Protein AF-0000000080383594 (afdb_homodimer)

Structure (mmCIF, N/CA/C/O backbone):
data_AF-0000000080383594-model_v1
#
loop_
_entity.id
_entity.type
_entity.pdbx_description
1 polymer Oxidoreductase
#
loop_
_atom_site.group_PDB
_atom_site.id
_atom_site.type_symbol
_atom_site.label_atom_id
_atom_site.label_alt_id
_atom_site.label_comp_id
_atom_site.label_asym_id
_atom_site.label_entity_id
_atom_site.label_seq_id
_atom_site.pdbx_PDB_ins_code
_atom_site.Cartn_x
_atom_site.Cartn_y
_atom_site.Cartn_z
_atom_site.occupancy
_atom_site.B_iso_or_equiv
_atom_site.auth_seq_id
_atom_site.auth_comp_id
_atom_site.auth_asym_id
_atom_site.auth_atom_id
_atom_site.pdbx_PDB_model_num
ATOM 1 N N . MET A 1 1 ? 5.414 -35.062 -28.25 1 97.31 1 MET A N 1
ATOM 2 C CA . MET A 1 1 ? 5.262 -35.188 -26.812 1 97.31 1 MET A CA 1
ATOM 3 C C . MET A 1 1 ? 3.801 -35.406 -26.422 1 97.31 1 MET A C 1
ATOM 5 O O . MET A 1 1 ? 2.932 -34.625 -26.828 1 97.31 1 MET A O 1
ATOM 9 N N . LYS A 1 2 ? 3.512 -36.469 -25.781 1 98.62 2 LYS A N 1
ATOM 10 C CA . LYS A 1 2 ? 2.16 -36.781 -25.328 1 98.62 2 LYS A CA 1
ATOM 11 C C . LYS A 1 2 ? 1.854 -36.094 -24 1 98.62 2 LYS A C 1
ATOM 13 O O . LYS A 1 2 ? 2.48 -36.375 -22.984 1 98.62 2 LYS A O 1
ATOM 18 N N . VAL A 1 3 ? 0.851 -35.219 -24.062 1 98.81 3 VAL A N 1
ATOM 19 C CA . VAL A 1 3 ? 0.547 -34.375 -22.906 1 98.81 3 VAL A CA 1
ATOM 20 C C . VAL A 1 3 ? -0.835 -34.719 -22.359 1 98.81 3 VAL A C 1
ATOM 22 O O . VAL A 1 3 ? -1.778 -34.938 -23.125 1 98.81 3 VAL A O 1
ATOM 25 N N . ALA A 1 4 ? -0.979 -34.812 -21.094 1 98.94 4 ALA A N 1
ATOM 26 C CA . ALA A 1 4 ? -2.273 -34.969 -20.438 1 98.94 4 ALA A CA 1
ATOM 27 C C . ALA A 1 4 ? -2.627 -33.719 -19.625 1 98.94 4 ALA A C 1
ATOM 29 O O . ALA A 1 4 ? -1.749 -33.094 -19.047 1 98.94 4 ALA A O 1
ATOM 30 N N . LEU A 1 5 ? -3.873 -33.344 -19.609 1 98.88 5 LEU A N 1
ATOM 31 C CA . LEU A 1 5 ? -4.402 -32.281 -18.766 1 98.88 5 LEU A CA 1
ATOM 32 C C . LEU A 1 5 ? -5.297 -32.844 -17.672 1 98.88 5 LEU A C 1
ATOM 34 O O . LEU A 1 5 ? -6.359 -33.406 -17.953 1 98.88 5 LEU A O 1
ATOM 38 N N . LEU A 1 6 ? -4.852 -32.688 -16.453 1 98.88 6 LEU A N 1
ATOM 39 C CA . LEU A 1 6 ? -5.609 -33.219 -15.344 1 98.88 6 LEU A CA 1
ATOM 40 C C . LEU A 1 6 ? -6.477 -32.156 -14.688 1 98.88 6 LEU A C 1
ATOM 42 O O . LEU A 1 6 ? -5.973 -31.109 -14.297 1 98.88 6 LEU A O 1
ATOM 46 N N . GLU A 1 7 ? -7.789 -32.469 -14.516 1 98.31 7 GLU A N 1
ATOM 47 C CA . GLU A 1 7 ? -8.773 -31.625 -13.836 1 98.31 7 GLU A CA 1
ATOM 48 C C . GLU A 1 7 ? -8.938 -30.281 -14.539 1 98.31 7 GLU A C 1
ATOM 50 O O . GLU A 1 7 ? -8.75 -29.219 -13.938 1 98.31 7 GLU A O 1
ATOM 55 N N . VAL A 1 8 ? -9.547 -30.312 -15.727 1 97.88 8 VAL A N 1
ATOM 56 C CA . VAL A 1 8 ? -9.492 -29.219 -16.688 1 97.88 8 VAL A CA 1
ATOM 57 C C . VAL A 1 8 ? -10.586 -28.203 -16.359 1 97.88 8 VAL A C 1
ATOM 59 O O . VAL A 1 8 ? -10.672 -27.141 -17 1 97.88 8 VAL A O 1
ATOM 62 N N . SER A 1 9 ? -11.383 -28.406 -15.328 1 96.19 9 SER A N 1
ATOM 63 C CA . SER A 1 9 ? -12.398 -27.438 -14.953 1 96.19 9 SER A CA 1
ATOM 64 C C . SER A 1 9 ? -11.789 -26.297 -14.141 1 96.19 9 SER A C 1
ATOM 66 O O . SER A 1 9 ? -12.461 -25.297 -13.867 1 96.19 9 SER A O 1
ATOM 68 N N . HIS A 1 10 ? -10.555 -26.453 -13.789 1 96.81 10 HIS A N 1
ATOM 69 C CA . HIS A 1 10 ? -9.852 -25.422 -13.039 1 96.81 10 HIS A CA 1
ATOM 70 C C . HIS A 1 10 ? -9.938 -24.062 -13.75 1 96.81 10 HIS A C 1
ATOM 72 O O . HIS A 1 10 ? -9.898 -24 -14.984 1 96.81 10 HIS A O 1
ATOM 78 N N . TRP A 1 11 ? -9.984 -23.031 -12.977 1 95 11 TRP A N 1
ATOM 79 C CA . TRP A 1 11 ? -10.195 -21.641 -13.391 1 95 11 TRP A CA 1
ATOM 80 C C . TRP A 1 11 ? -9.18 -21.234 -14.445 1 95 11 TRP A C 1
ATOM 82 O O . TRP A 1 11 ? -9.531 -20.578 -15.438 1 95 11 TRP A O 1
ATOM 92 N N . HIS A 1 12 ? -7.945 -21.609 -14.375 1 96.94 12 HIS A N 1
ATOM 93 C CA . HIS A 1 12 ? -6.859 -21.078 -15.188 1 96.94 12 HIS A CA 1
ATOM 94 C C . HIS A 1 12 ? -6.695 -21.875 -16.469 1 96.94 12 HIS A C 1
ATOM 96 O O . HIS A 1 12 ? -5.957 -21.453 -17.375 1 96.94 12 HIS A O 1
ATOM 102 N N . VAL A 1 13 ? -7.367 -22.953 -16.703 1 97.56 13 VAL A N 1
ATOM 103 C CA . VAL A 1 13 ? -7.121 -23.906 -17.781 1 97.56 13 VAL A CA 1
ATOM 104 C C . VAL A 1 13 ? -7.289 -23.203 -19.125 1 97.56 13 VAL A C 1
ATOM 106 O O . VAL A 1 13 ? -6.473 -23.375 -20.031 1 97.56 13 VAL A O 1
ATOM 109 N N . PRO A 1 14 ? -8.258 -22.328 -19.297 1 96.88 14 PRO A N 1
ATOM 110 C CA . PRO A 1 14 ? -8.422 -21.672 -20.594 1 96.88 14 PRO A CA 1
ATOM 111 C C . PRO A 1 14 ? -7.18 -20.906 -21.031 1 96.88 14 PRO A C 1
ATOM 113 O O . PRO A 1 14 ? -6.93 -20.766 -22.234 1 96.88 14 PRO A O 1
ATOM 116 N N . LEU A 1 15 ? -6.383 -20.469 -20.141 1 97.25 15 LEU A N 1
ATOM 117 C CA . LEU A 1 15 ? -5.211 -19.656 -20.453 1 97.25 15 LEU A CA 1
ATOM 118 C C . LEU A 1 15 ? -4.082 -20.516 -21 1 97.25 15 LEU A C 1
ATOM 120 O O . LEU A 1 15 ? -3.123 -20 -21.578 1 97.25 15 LEU A O 1
ATOM 124 N N . TYR A 1 16 ? -4.195 -21.828 -20.844 1 98.25 16 TYR A N 1
ATOM 125 C CA . TYR A 1 16 ? -3.137 -22.75 -21.234 1 98.25 16 TYR A CA 1
ATOM 126 C C . TYR A 1 16 ? -3.4 -23.344 -22.609 1 98.25 16 TYR A C 1
ATOM 128 O O . TYR A 1 16 ? -2.475 -23.797 -23.281 1 98.25 16 TYR A O 1
ATOM 136 N N . LEU A 1 17 ? -4.598 -23.391 -23.094 1 98.56 17 LEU A N 1
ATOM 137 C CA . LEU A 1 17 ? -5.066 -24.312 -24.125 1 98.56 17 LEU A CA 1
ATOM 138 C C . LEU A 1 17 ? -4.477 -23.953 -25.484 1 98.56 17 LEU A C 1
ATOM 140 O O . LEU A 1 17 ? -4.016 -24.828 -26.219 1 98.56 17 LEU A O 1
ATOM 144 N N . ASN A 1 18 ? -4.441 -22.672 -25.812 1 98.12 18 ASN A N 1
ATOM 145 C CA . ASN A 1 18 ? -3.959 -22.25 -27.125 1 98.12 18 ASN A CA 1
ATOM 146 C C . ASN A 1 18 ? -2.506 -22.672 -27.344 1 98.12 18 ASN A C 1
ATOM 148 O O . ASN A 1 18 ? -2.125 -23.062 -28.453 1 98.12 18 ASN A O 1
ATOM 152 N N . ALA A 1 19 ? -1.731 -22.609 -26.359 1 98.25 19 ALA A N 1
ATOM 153 C CA . ALA A 1 19 ? -0.303 -22.906 -26.469 1 98.25 19 ALA A CA 1
ATOM 154 C C . ALA A 1 19 ? -0.056 -24.391 -26.641 1 98.25 19 ALA A C 1
ATOM 156 O O . ALA A 1 19 ? 1.036 -24.812 -27.031 1 98.25 19 ALA A O 1
ATOM 157 N N . LEU A 1 20 ? -1.044 -25.219 -26.344 1 98.31 20 LEU A N 1
ATOM 158 C CA . LEU A 1 20 ? -0.91 -26.672 -26.453 1 98.31 20 LEU A CA 1
ATOM 159 C C . LEU A 1 20 ? -1.202 -27.141 -27.875 1 98.31 20 LEU A C 1
ATOM 161 O O . LEU A 1 20 ? -0.908 -28.281 -28.234 1 98.31 20 LEU A O 1
ATOM 165 N N . GLU A 1 21 ? -1.747 -26.188 -28.609 1 97.44 21 GLU A N 1
ATOM 166 C CA . GLU A 1 21 ? -1.946 -26.453 -30.031 1 97.44 21 GLU A CA 1
ATOM 167 C C . GLU A 1 21 ? -0.714 -26.062 -30.844 1 97.44 21 GLU A C 1
ATOM 169 O O . GLU A 1 21 ? -0.75 -25.094 -31.625 1 97.44 21 GLU A O 1
ATOM 174 N N . THR A 1 22 ? 0.285 -26.797 -30.734 1 95.25 22 THR A N 1
ATOM 175 C CA . THR A 1 22 ? 1.57 -26.547 -31.375 1 95.25 22 THR A CA 1
ATOM 176 C C . THR A 1 22 ? 2.164 -27.844 -31.922 1 95.25 22 THR A C 1
ATOM 178 O O . THR A 1 22 ? 1.926 -28.922 -31.375 1 95.25 22 THR A O 1
ATOM 181 N N . PRO A 1 23 ? 2.889 -27.766 -33.031 1 95 23 PRO A N 1
ATOM 182 C CA . PRO A 1 23 ? 3.512 -28.969 -33.594 1 95 23 PRO A CA 1
ATOM 183 C C . PRO A 1 23 ? 4.41 -29.672 -32.594 1 95 23 PRO A C 1
ATOM 185 O O . PRO A 1 23 ? 5.145 -29.031 -31.844 1 95 23 PRO A O 1
ATOM 188 N N . GLY A 1 24 ? 4.285 -30.922 -32.531 1 95.81 24 GLY A N 1
ATOM 189 C CA . GLY A 1 24 ? 5.133 -31.719 -31.656 1 95.81 24 GLY A CA 1
ATOM 190 C C . GLY A 1 24 ? 4.492 -32.031 -30.312 1 95.81 24 GLY A C 1
ATOM 191 O O . GLY A 1 24 ? 5.047 -32.781 -29.516 1 95.81 24 GLY A O 1
ATOM 192 N N . VAL A 1 25 ? 3.309 -31.453 -30.078 1 97.88 25 VAL A N 1
ATOM 193 C CA . VAL A 1 25 ? 2.578 -31.688 -28.844 1 97.88 25 VAL A CA 1
ATOM 194 C C . VAL A 1 25 ? 1.221 -32.312 -29.156 1 97.88 25 VAL A C 1
ATOM 196 O O . VAL A 1 25 ? 0.5 -31.844 -30.031 1 97.88 25 VAL A O 1
ATOM 199 N N . GLU A 1 26 ? 0.93 -33.344 -28.516 1 98.44 26 GLU A N 1
ATOM 200 C CA . GLU A 1 26 ? -0.364 -34 -28.641 1 98.44 26 GLU A CA 1
ATOM 201 C C . GLU A 1 26 ? -1.04 -34.188 -27.281 1 98.44 26 GLU A C 1
ATOM 203 O O . GLU A 1 26 ? -0.531 -34.875 -26.422 1 98.44 26 GLU A O 1
ATOM 208 N N . VAL A 1 27 ? -2.186 -33.5 -27.109 1 98.81 27 VAL A N 1
ATOM 209 C CA . VAL A 1 27 ? -2.982 -33.75 -25.906 1 98.81 27 VAL A CA 1
ATOM 210 C C . VAL A 1 27 ? -3.699 -35.094 -26.047 1 98.81 27 VAL A C 1
ATOM 212 O O . VAL A 1 27 ? -4.613 -35.219 -26.859 1 98.81 27 VAL A O 1
ATOM 215 N N . VAL A 1 28 ? -3.33 -36.031 -25.188 1 98.75 28 VAL A N 1
ATOM 216 C CA . VAL A 1 28 ? -3.758 -37.375 -25.438 1 98.75 28 VAL A CA 1
ATOM 217 C C . VAL A 1 28 ? -4.953 -37.719 -24.562 1 98.75 28 VAL A C 1
ATOM 219 O O . VAL A 1 28 ? -5.66 -38.719 -24.812 1 98.75 28 VAL A O 1
ATOM 222 N N . ALA A 1 29 ? -5.152 -36.906 -23.5 1 98.81 29 ALA A N 1
ATOM 223 C CA . ALA A 1 29 ? -6.273 -37.188 -22.594 1 98.81 29 ALA A CA 1
ATOM 224 C C . ALA A 1 29 ? -6.508 -35.969 -21.656 1 98.81 29 ALA A C 1
ATOM 226 O O . ALA A 1 29 ? -5.578 -35.219 -21.359 1 98.81 29 ALA A O 1
ATOM 227 N N . VAL A 1 30 ? -7.73 -35.844 -21.219 1 98.81 30 VAL A N 1
ATOM 228 C CA . VAL A 1 30 ? -8.102 -34.844 -20.219 1 98.81 30 VAL A CA 1
ATOM 229 C C . VAL A 1 30 ? -8.969 -35.5 -19.141 1 98.81 30 VAL A C 1
ATOM 231 O O . VAL A 1 30 ? -9.656 -36.469 -19.406 1 98.81 30 VAL A O 1
ATOM 234 N N . SER A 1 31 ? -8.852 -35.031 -17.953 1 98.75 31 SER A N 1
ATOM 235 C CA . SER A 1 31 ? -9.766 -35.438 -16.891 1 98.75 31 SER A CA 1
ATOM 236 C C . SER A 1 31 ? -10.539 -34.25 -16.328 1 98.75 31 SER A C 1
ATOM 238 O O . SER A 1 31 ? -10.039 -33.125 -16.344 1 98.75 31 SER A O 1
ATOM 240 N N . ASP A 1 32 ? -11.75 -34.5 -15.844 1 98.12 32 ASP A N 1
ATOM 241 C CA . ASP A 1 32 ? -12.625 -33.5 -15.242 1 98.12 32 ASP A CA 1
ATOM 242 C C . ASP A 1 32 ? -13.602 -34.125 -14.258 1 98.12 32 ASP A C 1
ATOM 244 O O . ASP A 1 32 ? -14.711 -34.5 -14.633 1 98.12 32 ASP A O 1
ATOM 248 N N . SER A 1 33 ? -13.18 -34.125 -13.031 1 96 33 SER A N 1
ATOM 249 C CA . SER A 1 33 ? -14.047 -34.719 -12.023 1 96 33 SER A CA 1
ATOM 250 C C . SER A 1 33 ? -15.242 -33.844 -11.711 1 96 33 SER A C 1
ATOM 252 O O . SER A 1 33 ? -16.25 -34.312 -11.164 1 96 33 SER A O 1
ATOM 254 N N . GLU A 1 34 ? -15.164 -32.562 -12.07 1 93.69 34 GLU A N 1
ATOM 255 C CA . GLU A 1 34 ? -16.234 -31.625 -11.797 1 93.69 34 GLU A CA 1
ATOM 256 C C . GLU A 1 34 ? -17.266 -31.609 -12.922 1 93.69 34 GLU A C 1
ATOM 258 O O . GLU A 1 34 ? -18.375 -31.109 -12.75 1 93.69 34 GLU A O 1
ATOM 263 N N . HIS A 1 35 ? -16.938 -32.125 -14.07 1 95 35 HIS A N 1
ATOM 264 C CA . HIS A 1 35 ? -17.828 -32.25 -15.227 1 95 35 HIS A CA 1
ATOM 265 C C . HIS A 1 35 ? -18.359 -30.906 -15.672 1 95 35 HIS A C 1
ATOM 267 O O . HIS A 1 35 ? -19.562 -30.734 -15.891 1 95 35 HIS A O 1
ATOM 273 N N . VAL A 1 36 ? -17.469 -29.953 -15.758 1 94.88 36 VAL A N 1
ATOM 274 C CA . VAL A 1 36 ? -17.891 -28.594 -16.125 1 94.88 36 VAL A CA 1
ATOM 275 C C . VAL A 1 36 ? -17.391 -28.266 -17.516 1 94.88 36 VAL A C 1
ATOM 277 O O . VAL A 1 36 ? -18.172 -27.953 -18.422 1 94.88 36 VAL A O 1
ATOM 280 N N . LYS A 1 37 ? -16.047 -28.406 -17.75 1 94.81 37 LYS A N 1
ATOM 281 C CA . LYS A 1 37 ? -15.438 -27.953 -19 1 94.81 37 LYS A CA 1
ATOM 282 C C . LYS A 1 37 ? -14.836 -29.125 -19.766 1 94.81 37 LYS A C 1
ATOM 284 O O . LYS A 1 37 ? -14.398 -28.969 -20.922 1 94.81 37 LYS A O 1
ATOM 289 N N . GLY A 1 38 ? -14.828 -30.25 -19.234 1 97.62 38 GLY A N 1
ATOM 290 C CA . GLY A 1 38 ? -14.07 -31.391 -19.734 1 97.62 38 GLY A CA 1
ATOM 291 C C . GLY A 1 38 ? -14.492 -31.828 -21.125 1 97.62 38 GLY A C 1
ATOM 292 O O . GLY A 1 38 ? -13.648 -32.094 -21.984 1 97.62 38 GLY A O 1
ATOM 293 N N . GLN A 1 39 ? -15.789 -31.859 -21.328 1 97.94 39 GLN A N 1
ATOM 294 C CA . GLN A 1 39 ? -16.297 -32.344 -22.609 1 97.94 39 GLN A CA 1
ATOM 295 C C . GLN A 1 39 ? -15.836 -31.438 -23.75 1 97.94 39 GLN A C 1
ATOM 297 O O . GLN A 1 39 ? -15.336 -31.906 -24.766 1 97.94 39 GLN A O 1
ATOM 302 N N . ALA A 1 40 ? -15.977 -30.156 -23.625 1 97.94 40 ALA A N 1
ATOM 303 C CA . ALA A 1 40 ? -15.594 -29.188 -24.656 1 97.94 40 ALA A CA 1
ATOM 304 C C . ALA A 1 40 ? -14.094 -29.25 -24.922 1 97.94 40 ALA A C 1
ATOM 306 O O . ALA A 1 40 ? -13.664 -29.156 -26.078 1 97.94 40 ALA A O 1
ATOM 307 N N . ILE A 1 41 ? -13.312 -29.422 -23.922 1 98.44 41 ILE A N 1
ATOM 308 C CA . ILE A 1 41 ? -11.859 -29.438 -24.062 1 98.44 41 ILE A CA 1
ATOM 309 C C . ILE A 1 41 ? -11.414 -30.75 -24.719 1 98.44 41 ILE A C 1
ATOM 311 O O . ILE A 1 41 ? -10.539 -30.75 -25.578 1 98.44 41 ILE A O 1
ATOM 315 N N . ALA A 1 42 ? -12.055 -31.812 -24.328 1 98.69 42 ALA A N 1
ATOM 316 C CA . ALA A 1 42 ? -11.766 -33.094 -24.953 1 98.69 42 ALA A CA 1
ATOM 317 C C . ALA A 1 42 ? -12.07 -33.062 -26.438 1 98.69 42 ALA A C 1
ATOM 319 O O . ALA A 1 42 ? -11.297 -33.594 -27.25 1 98.69 42 ALA A O 1
ATOM 320 N N . GLU A 1 43 ? -13.156 -32.438 -26.781 1 98.56 43 GLU A N 1
ATOM 321 C CA . GLU A 1 43 ? -13.531 -32.312 -28.188 1 98.56 43 GLU A CA 1
ATOM 322 C C . GLU A 1 43 ? -12.523 -31.438 -28.938 1 98.56 43 GLU A C 1
ATOM 324 O O . GLU A 1 43 ? -12.133 -31.75 -30.047 1 98.56 43 GLU A O 1
ATOM 329 N N . ARG A 1 44 ? -12.102 -30.375 -28.297 1 98.31 44 ARG A N 1
ATOM 330 C CA . ARG A 1 44 ? -11.133 -29.453 -28.875 1 98.31 44 ARG A CA 1
ATOM 331 C C . ARG A 1 44 ? -9.852 -30.172 -29.266 1 98.31 44 ARG A C 1
ATOM 333 O O . ARG A 1 44 ? -9.273 -29.906 -30.328 1 98.31 44 ARG A O 1
ATOM 340 N N . PHE A 1 45 ? -9.453 -31.125 -28.469 1 98.56 45 PHE A N 1
ATOM 341 C CA . PHE A 1 45 ? -8.172 -31.781 -28.688 1 98.56 45 PHE A CA 1
ATOM 342 C C . PHE A 1 45 ? -8.375 -33.188 -29.25 1 98.56 45 PHE A C 1
ATOM 344 O O . PHE A 1 45 ? -7.406 -33.906 -29.469 1 98.56 45 PHE A O 1
ATOM 351 N N . ASN A 1 46 ? -9.609 -33.531 -29.453 1 98.12 46 ASN A N 1
ATOM 352 C CA . ASN A 1 46 ? -9.953 -34.844 -29.969 1 98.12 46 ASN A CA 1
ATOM 353 C C . ASN A 1 46 ? -9.289 -35.969 -29.156 1 98.12 46 ASN A C 1
ATOM 355 O O . ASN A 1 46 ? -8.578 -36.812 -29.719 1 98.12 46 ASN A O 1
ATOM 359 N N . CYS A 1 47 ? -9.523 -35.969 -27.938 1 98.62 47 CYS A N 1
ATOM 360 C CA . CYS A 1 47 ? -8.922 -36.938 -27.031 1 98.62 47 CYS A CA 1
ATOM 361 C C . CYS A 1 47 ? -9.938 -37.469 -26.031 1 98.62 47 CYS A C 1
ATOM 363 O O . CYS A 1 47 ? -11.016 -36.875 -25.875 1 98.62 47 CYS A O 1
ATOM 365 N N . PRO A 1 48 ? -9.672 -38.562 -25.344 1 98.69 48 PRO A N 1
ATOM 366 C CA . PRO A 1 48 ? -10.609 -39.094 -24.359 1 98.69 48 PRO A CA 1
ATOM 367 C C . PRO A 1 48 ? -10.766 -38.188 -23.141 1 98.69 48 PRO A C 1
ATOM 369 O O . PRO A 1 48 ? -9.805 -37.531 -22.719 1 98.69 48 PRO A O 1
ATOM 372 N N . LEU A 1 49 ? -12 -38.219 -22.641 1 98.75 49 LEU A N 1
ATOM 373 C CA . LEU A 1 49 ? -12.344 -37.562 -21.375 1 98.75 49 LEU A CA 1
ATOM 374 C C . LEU A 1 49 ? -12.523 -38.594 -20.266 1 98.75 49 LEU A C 1
ATOM 376 O O . LEU A 1 49 ? -13.258 -39.562 -20.422 1 98.75 49 LEU A O 1
ATOM 380 N N . TYR A 1 50 ? -11.797 -38.375 -19.203 1 98.75 50 TYR A N 1
ATOM 381 C CA . TYR A 1 50 ? -11.93 -39.219 -18.031 1 98.75 50 TYR A CA 1
ATOM 382 C C . TYR A 1 50 ? -12.602 -38.5 -16.891 1 98.75 50 TYR A C 1
ATOM 384 O O . TYR A 1 50 ? -12.336 -37.312 -16.656 1 98.75 50 TYR A O 1
ATOM 392 N N . SER A 1 51 ? -13.422 -39.125 -16.125 1 98 51 SER A N 1
ATOM 393 C CA . SER A 1 51 ? -14.008 -38.562 -14.922 1 98 51 SER A CA 1
ATOM 394 C C . SER A 1 51 ? -13.031 -38.594 -13.758 1 98 51 SER A C 1
ATOM 396 O O . SER A 1 51 ? -13.195 -37.875 -12.766 1 98 51 SER A O 1
ATOM 398 N N . SER A 1 52 ? -12.039 -39.438 -13.938 1 98 52 SER A N 1
ATOM 399 C CA . SER A 1 52 ? -11.031 -39.594 -12.891 1 98 52 SER A CA 1
ATOM 400 C C . SER A 1 52 ? -9.625 -39.406 -13.445 1 98 52 SER A C 1
ATOM 402 O O . SER A 1 52 ? -9.219 -40.125 -14.375 1 98 52 SER A O 1
ATOM 404 N N . SER A 1 53 ? -8.875 -38.531 -12.812 1 98.56 53 SER A N 1
ATOM 405 C CA . SER A 1 53 ? -7.473 -38.344 -13.172 1 98.56 53 SER A CA 1
ATOM 406 C C . SER A 1 53 ? -6.664 -39.594 -12.93 1 98.56 53 SER A C 1
ATOM 408 O O . SER A 1 53 ? -5.734 -39.906 -13.68 1 98.56 53 SER A O 1
ATOM 410 N N . TYR A 1 54 ? -7.023 -40.344 -11.938 1 98.31 54 TYR A N 1
ATOM 411 C CA . TYR A 1 54 ? -6.301 -41.562 -11.594 1 98.31 54 TYR A CA 1
ATOM 412 C C . TYR A 1 54 ? -6.473 -42.625 -12.672 1 98.31 54 TYR A C 1
ATOM 414 O O . TYR A 1 54 ? -5.512 -43.312 -13.047 1 98.31 54 TYR A O 1
ATOM 422 N N . GLU A 1 55 ? -7.711 -42.719 -13.133 1 98.5 55 GLU A N 1
ATOM 423 C CA . GLU A 1 55 ? -7.961 -43.656 -14.234 1 98.5 55 GLU A CA 1
ATOM 424 C C . GLU A 1 55 ? -7.188 -43.219 -15.484 1 98.5 55 GLU A C 1
ATOM 426 O O . GLU A 1 55 ? -6.609 -44.062 -16.172 1 98.5 55 GLU A O 1
ATOM 431 N N . LEU A 1 56 ? -7.215 -41.938 -15.758 1 98.81 56 LEU A N 1
ATOM 432 C CA . LEU A 1 56 ? -6.461 -41.406 -16.875 1 98.81 56 LEU A CA 1
ATOM 433 C C . LEU A 1 56 ? -4.984 -41.781 -16.781 1 98.81 56 LEU A C 1
ATOM 435 O O . LEU A 1 56 ? -4.395 -42.281 -17.75 1 98.81 56 LEU A O 1
ATOM 439 N N . LEU A 1 57 ? -4.371 -41.656 -15.602 1 98.62 57 LEU A N 1
ATOM 440 C CA . LEU A 1 57 ? -2.955 -41.906 -15.375 1 98.62 57 LEU A CA 1
ATOM 441 C C . LEU A 1 57 ? -2.654 -43.406 -15.523 1 98.62 57 LEU A C 1
ATOM 443 O O . LEU A 1 57 ? -1.543 -43.781 -15.898 1 98.62 57 LEU A O 1
ATOM 447 N N . GLU A 1 58 ? -3.654 -44.219 -15.281 1 97.75 58 GLU A N 1
ATOM 448 C CA . GLU A 1 58 ? -3.492 -45.688 -15.398 1 97.75 58 GLU A CA 1
ATOM 449 C C . GLU A 1 58 ? -3.555 -46.125 -16.859 1 97.75 58 GLU A C 1
ATOM 451 O O . GLU A 1 58 ? -2.842 -47.062 -17.25 1 97.75 58 GLU A O 1
ATOM 456 N N . ARG A 1 59 ? -4.262 -45.469 -17.641 1 98.19 59 ARG A N 1
ATOM 457 C CA . ARG A 1 59 ? -4.629 -45.969 -18.938 1 98.19 59 ARG A CA 1
ATOM 458 C C . ARG A 1 59 ? -3.785 -45.344 -20.047 1 98.19 59 ARG A C 1
ATOM 460 O O . ARG A 1 59 ? -3.609 -45.938 -21.109 1 98.19 59 ARG A O 1
ATOM 467 N N . GLU A 1 60 ? -3.357 -44.219 -19.812 1 98.44 60 GLU A N 1
ATOM 468 C CA . GLU A 1 60 ? -2.742 -43.469 -20.891 1 98.44 60 GLU A CA 1
ATOM 469 C C . GLU A 1 60 ? -1.222 -43.438 -20.766 1 98.44 60 GLU A C 1
ATOM 471 O O . GLU A 1 60 ? -0.685 -43.5 -19.656 1 98.44 60 GLU A O 1
ATOM 476 N N . GLN A 1 61 ? -0.531 -43.469 -21.906 1 98.06 61 GLN A N 1
ATOM 477 C CA . GLN A 1 61 ? 0.897 -43.156 -21.953 1 98.06 61 GLN A CA 1
ATOM 478 C C . GLN A 1 61 ? 1.146 -41.656 -22.047 1 98.06 61 GLN A C 1
ATOM 480 O O . GLN A 1 61 ? 0.716 -41.031 -23.016 1 98.06 61 GLN A O 1
ATOM 485 N N . ILE A 1 62 ? 1.853 -41.125 -21.078 1 98.5 62 ILE A N 1
ATOM 486 C CA . ILE A 1 62 ? 1.976 -39.688 -20.938 1 98.5 62 ILE A CA 1
ATOM 487 C C . ILE A 1 62 ? 3.449 -39.281 -20.812 1 98.5 62 ILE A C 1
ATOM 489 O O . ILE A 1 62 ? 4.184 -39.875 -20.016 1 98.5 62 ILE A O 1
ATOM 493 N N . ASP A 1 63 ? 3.879 -38.312 -21.625 1 98.44 63 ASP A N 1
ATOM 494 C CA . ASP A 1 63 ? 5.238 -37.781 -21.531 1 98.44 63 ASP A CA 1
ATOM 495 C C . ASP A 1 63 ? 5.312 -36.625 -20.547 1 98.44 63 ASP A C 1
ATOM 497 O O . ASP A 1 63 ? 6.367 -36.375 -19.969 1 98.44 63 ASP A O 1
ATOM 501 N N . PHE A 1 64 ? 4.258 -35.875 -20.422 1 98.81 64 PHE A N 1
ATOM 502 C CA . PHE A 1 64 ? 4.188 -34.688 -19.594 1 98.81 64 PHE A CA 1
ATOM 503 C C . PHE A 1 64 ? 2.754 -34.406 -19.141 1 98.81 64 PHE A C 1
ATOM 505 O O . PHE A 1 64 ? 1.812 -34.594 -19.922 1 98.81 64 PHE A O 1
ATOM 512 N N . ALA A 1 65 ? 2.553 -33.969 -17.938 1 98.88 65 ALA A N 1
ATOM 513 C CA . ALA A 1 65 ? 1.212 -33.688 -17.438 1 98.88 65 ALA A CA 1
ATOM 514 C C . ALA A 1 65 ? 1.102 -32.219 -16.953 1 98.88 65 ALA A C 1
ATOM 516 O O . ALA A 1 65 ? 2.023 -31.703 -16.328 1 98.88 65 ALA A O 1
ATOM 517 N N . PHE A 1 66 ? 0.065 -31.531 -17.328 1 98.88 66 PHE A N 1
ATOM 518 C CA . PHE A 1 66 ? -0.378 -30.328 -16.625 1 98.88 66 PHE A CA 1
ATOM 519 C C . PHE A 1 66 ? -1.419 -30.672 -15.562 1 98.88 66 PHE A C 1
ATOM 521 O O . PHE A 1 66 ? -2.475 -31.234 -15.883 1 98.88 66 PHE A O 1
ATOM 528 N N . VAL A 1 67 ? -1.099 -30.375 -14.344 1 98.88 67 VAL A N 1
ATOM 529 C CA . VAL A 1 67 ? -1.938 -30.766 -13.219 1 98.88 67 VAL A CA 1
ATOM 530 C C . VAL A 1 67 ? -2.66 -29.547 -12.656 1 98.88 67 VAL A C 1
ATOM 532 O O . VAL A 1 67 ? -2.021 -28.609 -12.18 1 98.88 67 VAL A O 1
ATOM 535 N N . PHE A 1 68 ? -3.928 -29.641 -12.789 1 98.12 68 PHE A N 1
ATOM 536 C CA . PHE A 1 68 ? -4.82 -28.641 -12.227 1 98.12 68 PHE A CA 1
ATOM 537 C C . PHE A 1 68 ? -5.711 -29.25 -11.148 1 98.12 68 PHE A C 1
ATOM 539 O O . PHE A 1 68 ? -5.523 -30.406 -10.758 1 98.12 68 PHE A O 1
ATOM 546 N N . GLY A 1 69 ? -6.617 -28.578 -10.547 1 95.75 69 GLY A N 1
ATOM 547 C CA . GLY A 1 69 ? -7.566 -29.062 -9.555 1 95.75 69 GLY A CA 1
ATOM 548 C C . GLY A 1 69 ? -7.848 -28.062 -8.453 1 95.75 69 GLY A C 1
ATOM 549 O O . GLY A 1 69 ? -7.453 -26.891 -8.547 1 95.75 69 GLY A O 1
ATOM 550 N N . ARG A 1 70 ? -8.641 -28.594 -7.5 1 96.56 70 ARG A N 1
ATOM 551 C CA . ARG A 1 70 ? -8.867 -27.797 -6.305 1 96.56 70 ARG A CA 1
ATOM 552 C C . ARG A 1 70 ? -7.621 -27.766 -5.426 1 96.56 70 ARG A C 1
ATOM 554 O O . ARG A 1 70 ? -6.926 -28.766 -5.285 1 96.56 70 ARG A O 1
ATOM 56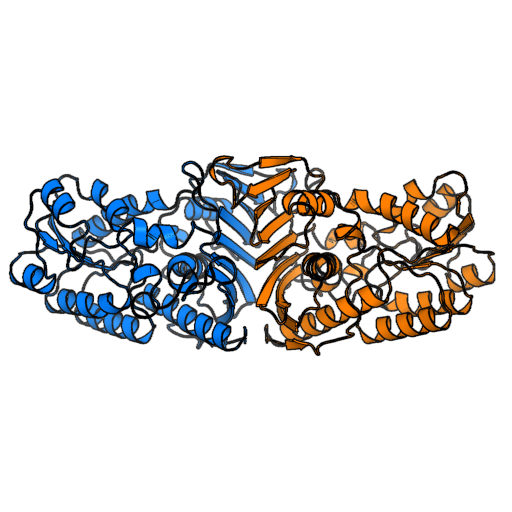1 N N . HIS A 1 71 ? -7.328 -26.625 -4.852 1 98.19 71 HIS A N 1
ATOM 562 C CA . HIS A 1 71 ? -6.066 -26.438 -4.137 1 98.19 71 HIS A CA 1
ATOM 563 C C . HIS A 1 71 ? -5.828 -27.562 -3.139 1 98.19 71 HIS A C 1
ATOM 565 O O . HIS A 1 71 ? -4.738 -28.141 -3.102 1 98.19 71 HIS A O 1
ATOM 571 N N . SER A 1 72 ? -6.809 -27.906 -2.391 1 97.75 72 SER A N 1
ATOM 572 C CA . SER A 1 72 ? -6.695 -28.891 -1.325 1 97.75 72 SER A CA 1
ATOM 573 C C . SER A 1 72 ? -6.48 -30.297 -1.89 1 97.75 72 SER A C 1
ATOM 575 O O . SER A 1 72 ? -6.023 -31.188 -1.179 1 97.75 72 SER A O 1
ATOM 577 N N . GLU A 1 73 ? -6.766 -30.5 -3.146 1 97.06 73 GLU A N 1
ATOM 578 C CA . GLU A 1 73 ? -6.719 -31.828 -3.75 1 97.06 73 GLU A CA 1
ATOM 579 C C . GLU A 1 73 ? -5.492 -31.984 -4.641 1 97.06 73 GLU A C 1
ATOM 581 O O . GLU A 1 73 ? -5.121 -33.094 -5.004 1 97.06 73 GLU A O 1
ATOM 586 N N . MET A 1 74 ? -4.883 -30.938 -4.918 1 97.19 74 MET A N 1
ATOM 587 C CA . MET A 1 74 ? -3.754 -30.938 -5.844 1 97.19 74 MET A CA 1
ATOM 588 C C . MET A 1 74 ? -2.607 -31.781 -5.309 1 97.19 74 MET A C 1
ATOM 590 O O . MET A 1 74 ? -1.957 -32.5 -6.066 1 97.19 74 MET A O 1
ATOM 594 N N . PRO A 1 75 ? -2.385 -31.75 -3.988 1 98.31 75 PRO A N 1
ATOM 595 C CA . PRO A 1 75 ? -1.269 -32.562 -3.49 1 98.31 75 PRO A CA 1
ATOM 596 C C . PRO A 1 75 ? -1.443 -34.062 -3.775 1 98.31 75 PRO A C 1
ATOM 598 O O . PRO A 1 75 ? -0.511 -34.719 -4.246 1 98.31 75 PRO A O 1
ATOM 601 N N . SER A 1 76 ? -2.615 -34.562 -3.557 1 98.25 76 SER A N 1
ATOM 602 C CA . SER A 1 76 ? -2.859 -35.969 -3.814 1 98.25 76 SER A CA 1
ATOM 603 C C . SER A 1 76 ? -2.707 -36.312 -5.297 1 98.25 76 SER A C 1
ATOM 605 O O . SER A 1 76 ? -2.158 -37.344 -5.652 1 98.25 76 SER A O 1
ATOM 607 N N . LEU A 1 77 ? -3.166 -35.469 -6.105 1 98.31 77 LEU A N 1
ATOM 608 C CA . LEU A 1 77 ? -3.051 -35.656 -7.547 1 98.31 77 LEU A CA 1
ATOM 609 C C . LEU A 1 77 ? -1.59 -35.625 -7.984 1 98.31 77 LEU A C 1
ATOM 611 O O . LEU A 1 77 ? -1.157 -36.469 -8.781 1 98.31 77 LEU A O 1
ATOM 615 N N . ALA A 1 78 ? -0.888 -34.625 -7.508 1 98.75 78 ALA A N 1
ATOM 616 C CA . ALA A 1 78 ? 0.533 -34.531 -7.82 1 98.75 78 ALA A CA 1
ATOM 617 C C . ALA A 1 78 ? 1.303 -35.75 -7.352 1 98.75 78 ALA A C 1
ATOM 619 O O . ALA A 1 78 ? 2.207 -36.219 -8.039 1 98.75 78 ALA A O 1
ATOM 620 N N . GLU A 1 79 ? 0.99 -36.25 -6.211 1 98.69 79 GLU A N 1
ATOM 621 C CA . GLU A 1 79 ? 1.631 -37.469 -5.707 1 98.69 79 GLU A CA 1
ATOM 622 C C . GLU A 1 79 ? 1.417 -38.625 -6.656 1 98.69 79 GLU A C 1
ATOM 624 O O . GLU A 1 79 ? 2.33 -39.438 -6.883 1 98.69 79 GLU A O 1
ATOM 629 N N . ALA A 1 80 ? 0.256 -38.75 -7.16 1 98.62 80 ALA A N 1
ATOM 630 C CA . ALA A 1 80 ? -0.05 -39.844 -8.109 1 98.62 80 ALA A CA 1
ATOM 631 C C . ALA A 1 80 ? 0.783 -39.688 -9.375 1 98.62 80 ALA A C 1
ATOM 633 O O . ALA A 1 80 ? 1.243 -40.688 -9.938 1 98.62 80 ALA A O 1
ATOM 634 N N . VAL A 1 81 ? 0.956 -38.5 -9.852 1 98.81 81 VAL A N 1
ATOM 635 C CA . VAL A 1 81 ? 1.763 -38.219 -11.039 1 98.81 81 VAL A CA 1
ATOM 636 C C . VAL A 1 81 ? 3.225 -38.562 -10.758 1 98.81 81 VAL A C 1
ATOM 638 O O . VAL A 1 81 ? 3.891 -39.188 -11.578 1 98.81 81 VAL A O 1
ATOM 641 N N . ILE A 1 82 ? 3.717 -38.188 -9.586 1 98.69 82 ILE A N 1
ATOM 642 C CA . ILE A 1 82 ? 5.09 -38.469 -9.172 1 98.69 82 ILE A CA 1
ATOM 643 C C . ILE A 1 82 ? 5.324 -39.969 -9.086 1 98.69 82 ILE A C 1
ATOM 645 O O . ILE A 1 82 ? 6.352 -40.469 -9.539 1 98.69 82 ILE A O 1
ATOM 649 N N . ALA A 1 83 ? 4.34 -40.656 -8.547 1 98.06 83 ALA A N 1
ATOM 650 C CA . ALA A 1 83 ? 4.445 -42.094 -8.375 1 98.06 83 ALA A CA 1
ATOM 651 C C . ALA A 1 83 ? 4.625 -42.781 -9.727 1 98.06 83 ALA A C 1
ATOM 653 O O . ALA A 1 83 ? 5.16 -43.906 -9.789 1 98.06 83 ALA A O 1
ATOM 654 N N . ARG A 1 84 ? 4.297 -42.188 -10.789 1 98.31 84 ARG A N 1
ATOM 655 C CA . ARG A 1 84 ? 4.375 -42.75 -12.125 1 98.31 84 ARG A CA 1
ATOM 656 C C . ARG A 1 84 ? 5.559 -42.188 -12.898 1 98.31 84 ARG A C 1
ATOM 658 O O . ARG A 1 84 ? 5.734 -42.469 -14.086 1 98.31 84 ARG A O 1
ATOM 665 N N . ASN A 1 85 ? 6.309 -41.344 -12.211 1 98.25 85 ASN A N 1
ATOM 666 C CA . ASN A 1 85 ? 7.52 -40.719 -12.75 1 98.25 85 ASN A CA 1
ATOM 667 C C . ASN A 1 85 ? 7.219 -39.906 -14 1 98.25 85 ASN A C 1
ATOM 669 O O . ASN A 1 85 ? 7.961 -39.969 -14.984 1 98.25 85 ASN A O 1
ATOM 673 N N . ILE A 1 86 ? 6.148 -39.25 -14.07 1 98.69 86 ILE A N 1
ATOM 674 C CA . ILE A 1 86 ? 5.77 -38.375 -15.18 1 98.69 86 ILE A CA 1
ATOM 675 C C . ILE A 1 86 ? 6.168 -36.938 -14.867 1 98.69 86 ILE A C 1
ATOM 677 O O . ILE A 1 86 ? 5.746 -36.375 -13.852 1 98.69 86 ILE A O 1
ATOM 681 N N . PRO A 1 87 ? 7.047 -36.312 -15.695 1 98.69 87 PRO A N 1
ATOM 682 C CA . PRO A 1 87 ? 7.27 -34.875 -15.516 1 98.69 87 PRO A CA 1
ATOM 683 C C . PRO A 1 87 ? 5.984 -34.062 -15.633 1 98.69 87 PRO A C 1
ATOM 685 O O . PRO A 1 87 ? 5.074 -34.438 -16.375 1 98.69 87 PRO A O 1
ATOM 688 N N . PHE A 1 88 ? 5.918 -32.906 -14.875 1 98.81 88 PHE A N 1
ATOM 689 C CA . PHE A 1 88 ? 4.629 -32.219 -14.875 1 98.81 88 PHE A CA 1
ATOM 690 C C . PHE A 1 88 ? 4.785 -30.766 -14.461 1 98.81 88 PHE A C 1
ATOM 692 O O . PHE A 1 88 ? 5.836 -30.375 -13.953 1 98.81 88 PHE A O 1
ATOM 699 N N . ALA A 1 89 ? 3.816 -29.953 -14.789 1 98.81 89 ALA A N 1
ATOM 700 C CA . ALA A 1 89 ? 3.566 -28.641 -14.211 1 98.81 89 ALA A CA 1
ATOM 701 C C . ALA A 1 89 ? 2.387 -28.672 -13.242 1 98.81 89 ALA A C 1
ATOM 703 O O . ALA A 1 89 ? 1.377 -29.328 -13.516 1 98.81 89 ALA A O 1
ATOM 704 N N . LEU A 1 90 ? 2.561 -28.094 -12.164 1 98.81 90 LEU A N 1
ATOM 705 C CA . LEU A 1 90 ? 1.531 -28.047 -11.125 1 98.81 90 LEU A CA 1
ATOM 706 C C . LEU A 1 90 ? 1.03 -26.609 -10.938 1 98.81 90 LEU A C 1
ATOM 708 O O . LEU A 1 90 ? 1.812 -25.719 -10.625 1 98.81 90 LEU A O 1
ATOM 712 N N . GLU A 1 91 ? -0.266 -26.391 -11.133 1 98.44 91 GLU A N 1
ATOM 713 C CA . GLU A 1 91 ? -0.843 -25.047 -10.992 1 98.44 91 GLU A CA 1
ATOM 714 C C . GLU A 1 91 ? -0.704 -24.531 -9.562 1 98.44 91 GLU A C 1
ATOM 716 O O . GLU A 1 91 ? -0.666 -25.312 -8.617 1 98.44 91 GLU A O 1
ATOM 721 N N . LYS A 1 92 ? -0.539 -23.25 -9.445 1 98 92 LYS A N 1
ATOM 722 C CA . LYS A 1 92 ? -0.457 -22.609 -8.141 1 98 92 LYS A CA 1
ATOM 723 C C . LYS A 1 92 ? -1.844 -22.234 -7.621 1 98 92 LYS A C 1
ATOM 725 O O . LYS A 1 92 ? -2.752 -21.953 -8.406 1 98 92 LYS A O 1
ATOM 730 N N . PRO A 1 93 ? -2.076 -22.297 -6.367 1 97.25 93 PRO A N 1
ATOM 731 C CA . PRO A 1 93 ? -1.172 -22.812 -5.332 1 97.25 93 PRO A CA 1
ATOM 732 C C . PRO A 1 93 ? -1.079 -24.328 -5.332 1 97.25 93 PRO A C 1
ATOM 734 O O . PRO A 1 93 ? -2.08 -25.016 -5.566 1 97.25 93 PRO A O 1
ATOM 737 N N . CYS A 1 94 ? 0.034 -24.844 -4.965 1 98.19 94 CYS A N 1
ATOM 738 C CA . CYS A 1 94 ? 0.326 -26.266 -5.082 1 98.19 94 CYS A CA 1
ATOM 739 C C . CYS A 1 94 ? -0.294 -27.047 -3.928 1 98.19 94 CYS A C 1
ATOM 741 O O . CYS A 1 94 ? -0.212 -28.281 -3.891 1 98.19 94 CYS A O 1
ATOM 743 N N . GLY A 1 95 ? -0.854 -26.438 -3.021 1 98.19 95 GLY A N 1
ATOM 744 C CA . GLY A 1 95 ? -1.526 -26.891 -1.813 1 98.19 95 GLY A CA 1
ATOM 745 C C . GLY A 1 95 ? -2.082 -25.75 -0.977 1 98.19 95 GLY A C 1
ATOM 746 O O . GLY A 1 95 ? -1.997 -24.594 -1.37 1 98.19 95 GLY A O 1
ATOM 747 N N . ILE A 1 96 ? -2.631 -26.156 0.232 1 98.56 96 ILE A N 1
ATOM 748 C CA . ILE A 1 96 ? -3.281 -25.094 1 1 98.56 96 ILE A CA 1
ATOM 749 C C . ILE A 1 96 ? -2.438 -24.75 2.227 1 98.56 96 ILE A C 1
ATOM 751 O O . ILE A 1 96 ? -2.824 -23.922 3.041 1 98.56 96 ILE A O 1
ATOM 755 N N . ASN A 1 97 ? -1.282 -25.406 2.406 1 98 97 ASN A N 1
ATOM 756 C CA . ASN A 1 97 ? -0.317 -25.062 3.443 1 98 97 ASN A CA 1
ATOM 757 C C . ASN A 1 97 ? 1.087 -25.547 3.088 1 98 97 ASN A C 1
ATOM 759 O O . ASN A 1 97 ? 1.261 -26.312 2.15 1 98 97 ASN A O 1
ATOM 763 N N . MET A 1 98 ? 1.988 -25.078 3.812 1 97.81 98 MET A N 1
ATOM 764 C CA . MET A 1 98 ? 3.393 -25.359 3.531 1 97.81 98 MET A CA 1
ATOM 765 C C . MET A 1 98 ? 3.682 -26.859 3.646 1 97.81 98 MET A C 1
ATOM 767 O O . MET A 1 98 ? 4.434 -27.406 2.844 1 97.81 98 MET A O 1
ATOM 771 N N . ALA A 1 99 ? 3.141 -27.516 4.598 1 98.06 99 ALA A N 1
ATOM 772 C CA . ALA A 1 99 ? 3.428 -28.922 4.855 1 98.06 99 ALA A CA 1
ATOM 773 C C . ALA A 1 99 ? 3.104 -29.781 3.639 1 98.06 99 ALA A C 1
ATOM 775 O O . ALA A 1 99 ? 3.867 -30.672 3.287 1 98.06 99 ALA A O 1
ATOM 776 N N . GLN A 1 100 ? 2.041 -29.531 2.973 1 98.5 100 GLN A N 1
ATOM 777 C CA . GLN A 1 100 ? 1.646 -30.25 1.772 1 98.5 100 GLN A CA 1
ATOM 778 C C . GLN A 1 100 ? 2.67 -30.078 0.655 1 98.5 100 GLN A C 1
ATOM 780 O O . GLN A 1 100 ? 3.057 -31.047 -0.003 1 98.5 100 GLN A O 1
ATOM 785 N N . VAL A 1 101 ? 3.102 -28.875 0.482 1 98.5 101 VAL A N 1
ATOM 786 C CA . VAL A 1 101 ? 4.023 -28.562 -0.604 1 98.5 101 VAL A CA 1
ATOM 787 C C . VAL A 1 101 ? 5.406 -29.125 -0.289 1 98.5 101 VAL A C 1
ATOM 789 O O . VAL A 1 101 ? 6.113 -29.594 -1.188 1 98.5 101 VAL A O 1
ATOM 792 N N . THR A 1 102 ? 5.766 -29.078 0.983 1 98 102 THR A N 1
ATOM 793 C CA . THR A 1 102 ? 7.02 -29.688 1.413 1 98 102 THR A CA 1
ATOM 794 C C . THR A 1 102 ? 7.051 -31.156 1.044 1 98 102 THR A C 1
ATOM 796 O O . THR A 1 102 ? 8.039 -31.641 0.491 1 98 102 THR A O 1
ATOM 799 N N . ARG A 1 103 ? 6.031 -31.812 1.305 1 98.25 103 ARG A N 1
ATOM 800 C CA . ARG A 1 103 ? 5.945 -33.219 0.982 1 98.25 103 ARG A CA 1
ATOM 801 C C . ARG A 1 103 ? 6.105 -33.469 -0.517 1 98.25 103 ARG A C 1
ATOM 803 O O . ARG A 1 103 ? 6.855 -34.344 -0.937 1 98.25 103 ARG A O 1
ATOM 810 N N . LEU A 1 104 ? 5.449 -32.688 -1.294 1 98.56 104 LEU A N 1
ATOM 811 C CA . LEU A 1 104 ? 5.543 -32.812 -2.746 1 98.56 104 LEU A CA 1
ATOM 812 C C . LEU A 1 104 ? 6.973 -32.562 -3.219 1 98.56 104 LEU A C 1
ATOM 814 O O . LEU A 1 104 ? 7.484 -33.281 -4.078 1 98.56 104 LEU A O 1
ATOM 818 N N . ARG A 1 105 ? 7.527 -31.453 -2.676 1 98.19 105 ARG A N 1
ATOM 819 C CA . ARG A 1 105 ? 8.898 -31.109 -3.037 1 98.19 105 ARG A CA 1
ATOM 820 C C . ARG A 1 105 ? 9.852 -32.281 -2.754 1 98.19 105 ARG A C 1
ATOM 822 O O . ARG A 1 105 ? 10.641 -32.656 -3.615 1 98.19 105 ARG A O 1
ATOM 829 N N . GLU A 1 106 ? 9.75 -32.844 -1.632 1 98.19 106 GLU A N 1
ATOM 830 C CA . GLU A 1 106 ? 10.609 -33.969 -1.238 1 98.19 106 GLU A CA 1
ATOM 831 C C . GLU A 1 106 ? 10.422 -35.156 -2.158 1 98.19 106 GLU A C 1
ATOM 833 O O . GLU A 1 106 ? 11.398 -35.781 -2.598 1 98.19 106 GLU A O 1
ATOM 838 N N . LEU A 1 107 ? 9.211 -35.531 -2.449 1 98.44 107 LEU A N 1
ATOM 839 C CA . LEU A 1 107 ? 8.906 -36.656 -3.314 1 98.44 107 LEU A CA 1
ATOM 840 C C . LEU A 1 107 ? 9.453 -36.438 -4.719 1 98.44 107 LEU A C 1
ATOM 842 O O . LEU A 1 107 ? 10.07 -37.312 -5.301 1 98.44 107 LEU A O 1
ATOM 846 N N . ALA A 1 108 ? 9.242 -35.281 -5.262 1 98.19 108 ALA A N 1
ATOM 847 C CA . ALA A 1 108 ? 9.695 -34.969 -6.609 1 98.19 108 ALA A CA 1
ATOM 848 C C . ALA A 1 108 ? 11.227 -34.969 -6.688 1 98.19 108 ALA A C 1
ATOM 850 O O . ALA A 1 108 ? 11.797 -35.469 -7.656 1 98.19 108 ALA A O 1
ATOM 851 N N . GLU A 1 109 ? 11.836 -34.406 -5.691 1 97.12 109 GLU A N 1
ATOM 852 C CA . GLU A 1 109 ? 13.297 -34.375 -5.66 1 97.12 109 GLU A CA 1
ATOM 853 C C . GLU A 1 109 ? 13.867 -35.781 -5.523 1 97.12 109 GLU A C 1
ATOM 855 O O . GLU A 1 109 ? 14.852 -36.125 -6.191 1 97.12 109 GLU A O 1
ATOM 860 N N . ARG A 1 110 ? 13.305 -36.562 -4.691 1 97.75 110 ARG A N 1
ATOM 861 C CA . ARG A 1 110 ? 13.75 -37.938 -4.527 1 97.75 110 ARG A CA 1
ATOM 862 C C . ARG A 1 110 ? 13.648 -38.719 -5.844 1 97.75 110 ARG A C 1
ATOM 864 O O . ARG A 1 110 ? 14.508 -39.531 -6.164 1 97.75 110 ARG A O 1
ATOM 871 N N . ALA A 1 111 ? 12.672 -38.438 -6.578 1 97.44 111 ALA A N 1
ATOM 872 C CA . ALA A 1 111 ? 12.445 -39.125 -7.855 1 97.44 111 ALA A CA 1
ATOM 873 C C . ALA A 1 111 ? 13.227 -38.438 -8.977 1 97.44 111 ALA A C 1
ATOM 875 O O . ALA A 1 111 ? 13.211 -38.875 -10.125 1 97.44 111 ALA A O 1
ATOM 876 N N . ASN A 1 112 ? 13.922 -37.312 -8.703 1 97.06 112 ASN A N 1
ATOM 877 C CA . ASN A 1 112 ? 14.586 -36.469 -9.695 1 97.06 112 ASN A CA 1
ATOM 878 C C . ASN A 1 112 ? 13.656 -36.125 -10.852 1 97.06 112 ASN A C 1
ATOM 880 O O . ASN A 1 112 ? 14.008 -36.281 -12.016 1 97.06 112 ASN A O 1
ATOM 884 N N . LEU A 1 113 ? 12.531 -35.812 -10.523 1 98 113 LEU A N 1
ATOM 885 C CA . LEU A 1 113 ? 11.461 -35.562 -11.492 1 98 113 LEU A CA 1
ATOM 886 C C . LEU A 1 113 ? 11.312 -34.062 -11.781 1 98 113 LEU A C 1
ATOM 888 O O . LEU A 1 113 ? 11.367 -33.25 -10.859 1 98 113 LEU A O 1
ATOM 892 N N . TYR A 1 114 ? 11.117 -33.656 -13.07 1 98.19 114 TYR A N 1
ATOM 893 C CA . TYR A 1 114 ? 10.852 -32.281 -13.477 1 98.19 114 TYR A CA 1
ATOM 894 C C . TYR A 1 114 ? 9.469 -31.828 -13.023 1 98.19 114 TYR A C 1
ATOM 896 O O . TYR A 1 114 ? 8.469 -32.5 -13.297 1 98.19 114 TYR A O 1
ATOM 904 N N . CYS A 1 115 ? 9.367 -30.797 -12.258 1 98.5 115 CYS A N 1
ATOM 905 C CA . CYS A 1 115 ? 8.109 -30.172 -11.867 1 98.5 115 CYS A CA 1
ATOM 906 C C . CYS A 1 115 ? 8.227 -28.656 -11.914 1 98.5 115 CYS A C 1
ATOM 908 O O . CYS A 1 115 ? 9.117 -28.078 -11.289 1 98.5 115 CYS A O 1
ATOM 910 N N . ALA A 1 116 ? 7.363 -28.031 -12.695 1 98.44 116 ALA A N 1
ATOM 911 C CA . ALA A 1 116 ? 7.363 -26.562 -12.828 1 98.44 116 ALA A CA 1
ATOM 912 C C . ALA A 1 116 ? 6.09 -25.969 -12.242 1 98.44 116 ALA A C 1
ATOM 914 O O . ALA A 1 116 ? 5.023 -26.594 -12.289 1 98.44 116 ALA A O 1
ATOM 915 N N . VAL A 1 117 ? 6.168 -24.812 -11.625 1 98.5 117 VAL A N 1
ATOM 916 C CA . VAL A 1 117 ? 5.059 -24.047 -11.062 1 98.5 117 VAL A CA 1
ATOM 917 C C . VAL A 1 117 ? 4.91 -22.719 -11.812 1 98.5 117 VAL A C 1
ATOM 919 O O . VAL A 1 117 ? 5.902 -22.031 -12.078 1 98.5 117 VAL A O 1
ATOM 922 N N . PRO A 1 118 ? 3.699 -22.344 -12.195 1 98.06 118 PRO A N 1
ATOM 923 C CA . PRO A 1 118 ? 3.504 -21.156 -13.031 1 98.06 118 PRO A CA 1
ATOM 924 C C . PRO A 1 118 ? 3.58 -19.844 -12.242 1 98.06 118 PRO A C 1
ATOM 926 O O . PRO A 1 118 ? 2.59 -19.125 -12.148 1 98.06 118 PRO A O 1
ATOM 929 N N . LEU A 1 119 ? 4.707 -19.484 -11.75 1 97.25 119 LEU A N 1
ATOM 930 C CA . LEU A 1 119 ? 4.957 -18.156 -11.211 1 97.25 119 LEU A CA 1
ATOM 931 C C . LEU A 1 119 ? 5.254 -17.156 -12.32 1 97.25 119 LEU A C 1
ATOM 933 O O . LEU A 1 119 ? 6.414 -16.812 -12.555 1 97.25 119 LEU A O 1
ATOM 937 N N . ILE A 1 120 ? 4.207 -16.609 -12.867 1 94.75 120 ILE A N 1
ATOM 938 C CA . ILE A 1 120 ? 4.148 -16.062 -14.219 1 94.75 120 ILE A CA 1
ATOM 939 C C . ILE A 1 120 ? 4.953 -14.773 -14.289 1 94.75 120 ILE A C 1
ATOM 941 O O . ILE A 1 120 ? 5.465 -14.398 -15.344 1 94.75 120 ILE A O 1
ATOM 945 N N . PHE A 1 121 ? 5.176 -14.117 -13.172 1 93.94 121 PHE A N 1
ATOM 946 C CA . PHE A 1 121 ? 5.895 -12.852 -13.227 1 93.94 121 PHE A CA 1
ATOM 947 C C . PHE A 1 121 ? 7.371 -13.078 -13.531 1 93.94 121 PHE A C 1
ATOM 949 O O . PHE A 1 121 ? 8.086 -12.141 -13.891 1 93.94 121 PHE A O 1
ATOM 956 N N . ARG A 1 122 ? 7.824 -14.281 -13.391 1 94.06 122 ARG A N 1
ATOM 957 C CA . ARG A 1 122 ? 9.203 -14.609 -13.75 1 94.06 122 ARG A CA 1
ATOM 958 C C . ARG A 1 122 ? 9.398 -14.555 -15.258 1 94.06 122 ARG A C 1
ATOM 960 O O . ARG A 1 122 ? 10.531 -14.516 -15.742 1 94.06 122 ARG A O 1
ATOM 967 N N . MET A 1 123 ? 8.297 -14.562 -16 1 91.12 123 MET A N 1
ATOM 968 C CA . MET A 1 123 ? 8.367 -14.492 -17.469 1 91.12 123 MET A CA 1
ATOM 969 C C . MET A 1 123 ? 7.945 -13.109 -17.953 1 91.12 123 MET A C 1
ATOM 971 O O . MET A 1 123 ? 7.836 -12.883 -19.156 1 91.12 123 MET A O 1
ATOM 975 N N . SER A 1 124 ? 7.656 -12.234 -17.062 1 90.38 124 SER A N 1
ATOM 976 C CA . SER A 1 124 ? 7.094 -10.93 -17.406 1 90.38 124 SER A CA 1
ATOM 977 C C . SER A 1 124 ? 8.148 -10.016 -18.016 1 90.38 124 SER A C 1
ATOM 979 O O . SER A 1 124 ? 9.32 -10.07 -17.641 1 90.38 124 SER A O 1
ATOM 981 N N . ASP A 1 125 ? 7.676 -9.125 -18.891 1 90.62 125 ASP A N 1
ATOM 982 C CA . ASP A 1 125 ? 8.531 -8.078 -19.438 1 90.62 125 ASP A CA 1
ATOM 983 C C . ASP A 1 125 ? 8.961 -7.094 -18.344 1 90.62 125 ASP A C 1
ATOM 985 O O . ASP A 1 125 ? 9.961 -6.391 -18.5 1 90.62 125 ASP A O 1
ATOM 989 N N . LEU A 1 126 ? 8.195 -7.055 -17.328 1 91.56 126 LEU A N 1
ATOM 990 C CA . LEU A 1 126 ? 8.5 -6.16 -16.219 1 91.56 126 LEU A CA 1
ATOM 991 C C . LEU A 1 126 ? 9.898 -6.441 -15.664 1 91.56 126 LEU A C 1
ATOM 993 O O . LEU A 1 126 ? 10.641 -5.508 -15.344 1 91.56 126 LEU A O 1
ATOM 997 N N . LEU A 1 127 ? 10.234 -7.688 -15.578 1 89.56 127 LEU A N 1
ATOM 998 C CA . LEU A 1 127 ? 11.539 -8.07 -15.055 1 89.56 127 LEU A CA 1
ATOM 999 C C . LEU A 1 127 ? 12.656 -7.547 -15.945 1 89.56 127 LEU A C 1
ATOM 1001 O O . LEU A 1 127 ? 13.664 -7.031 -15.445 1 89.56 127 LEU A O 1
ATOM 1005 N N . HIS A 1 128 ? 12.461 -7.633 -17.203 1 88.06 128 HIS A N 1
ATOM 1006 C CA . HIS A 1 128 ? 13.461 -7.16 -18.156 1 88.06 128 HIS A CA 1
ATOM 1007 C C . HIS A 1 128 ? 13.625 -5.645 -18.078 1 88.06 128 HIS A C 1
ATOM 1009 O O . HIS A 1 128 ? 14.758 -5.145 -18.047 1 88.06 128 HIS A O 1
ATOM 1015 N N . VAL A 1 129 ? 12.531 -5.016 -18 1 91.12 129 VAL A N 1
ATOM 1016 C CA . VAL A 1 129 ? 12.539 -3.557 -17.953 1 91.12 129 VAL A CA 1
ATOM 1017 C C . VAL A 1 129 ? 13.258 -3.092 -16.688 1 91.12 129 VAL A C 1
ATOM 1019 O O . VAL A 1 129 ? 14.062 -2.162 -16.719 1 91.12 129 VAL A O 1
ATOM 1022 N N . LEU A 1 130 ? 12.953 -3.727 -15.57 1 91 130 LEU A N 1
ATOM 1023 C CA . LEU A 1 130 ? 13.586 -3.369 -14.305 1 91 130 LEU A CA 1
ATOM 1024 C C . LEU A 1 130 ? 15.078 -3.648 -14.336 1 91 130 LEU A C 1
ATOM 1026 O O . LEU A 1 130 ? 15.883 -2.852 -13.844 1 91 130 LEU A O 1
ATOM 1030 N N . ARG A 1 131 ? 15.453 -4.734 -14.938 1 88.88 131 ARG A N 1
ATOM 1031 C CA . ARG A 1 131 ? 16.875 -5.074 -15.07 1 88.88 131 ARG A CA 1
ATOM 1032 C C . ARG A 1 131 ? 17.609 -4.027 -15.898 1 88.88 131 ARG A C 1
ATOM 1034 O O . ARG A 1 131 ? 18.703 -3.6 -15.531 1 88.88 131 ARG A O 1
ATOM 1041 N N . GLU A 1 132 ? 16.984 -3.695 -16.953 1 88.81 132 GLU A N 1
ATOM 1042 C CA . GLU A 1 132 ? 17.594 -2.67 -17.812 1 88.81 132 GLU A CA 1
ATOM 1043 C C . GLU A 1 132 ? 17.719 -1.344 -17.062 1 88.81 132 GLU A C 1
ATOM 1045 O O . GLU A 1 132 ? 18.75 -0.668 -17.172 1 88.81 132 GLU A O 1
ATOM 1050 N N . ALA A 1 133 ? 16.703 -1.046 -16.344 1 87.81 133 ALA A N 1
ATOM 1051 C CA . ALA A 1 133 ? 16.703 0.209 -15.602 1 87.81 133 ALA A CA 1
ATOM 1052 C C . ALA A 1 133 ? 17.797 0.207 -14.523 1 87.81 133 ALA A C 1
ATOM 1054 O O . ALA A 1 133 ? 18.344 1.257 -14.188 1 87.81 133 ALA A O 1
ATOM 1055 N N . GLU A 1 134 ? 18.172 -0.992 -14.07 1 88.56 134 GLU A N 1
ATOM 1056 C CA . GLU A 1 134 ? 19.188 -1.143 -13.031 1 88.56 134 GLU A CA 1
ATOM 1057 C C . GLU A 1 134 ? 20.578 -1.325 -13.641 1 88.56 134 GLU A C 1
ATOM 1059 O O . GLU A 1 134 ? 21.531 -1.642 -12.93 1 88.56 134 GLU A O 1
ATOM 1064 N N . GLY A 1 135 ? 20.656 -1.118 -14.922 1 83.25 135 GLY A N 1
ATOM 1065 C CA . GLY A 1 135 ? 21.938 -1.268 -15.602 1 83.25 135 GLY A CA 1
ATOM 1066 C C . GLY A 1 135 ? 22.438 -2.701 -15.641 1 83.25 135 GLY A C 1
ATOM 1067 O O . GLY A 1 135 ? 23.641 -2.951 -15.555 1 83.25 135 GLY A O 1
ATOM 1068 N N . ASN A 1 136 ? 21.484 -3.551 -15.578 1 78 136 ASN A N 1
ATOM 1069 C CA . ASN A 1 136 ? 21.766 -4.98 -15.641 1 78 136 ASN A CA 1
ATOM 1070 C C . ASN A 1 136 ? 22.625 -5.434 -14.461 1 78 136 ASN A C 1
ATOM 1072 O O . ASN A 1 136 ? 23.453 -6.332 -14.602 1 78 136 ASN A O 1
ATOM 1076 N N . GLN A 1 137 ? 22.531 -4.664 -13.391 1 76.44 137 GLN A N 1
ATOM 1077 C CA . GLN A 1 137 ? 23.172 -5.02 -12.125 1 76.44 137 GLN A CA 1
ATOM 1078 C C . GLN A 1 137 ? 22.141 -5.508 -11.109 1 76.44 137 GLN A C 1
ATOM 1080 O O . GLN A 1 137 ? 20.938 -5.344 -11.312 1 76.44 137 GLN A O 1
ATOM 1085 N N . THR A 1 138 ? 22.672 -6.246 -10.203 1 75.06 138 THR A N 1
ATOM 1086 C CA . THR A 1 138 ? 21.781 -6.695 -9.133 1 75.06 138 THR A CA 1
ATOM 1087 C C . THR A 1 138 ? 21.188 -5.504 -8.391 1 75.06 138 THR A C 1
ATOM 1089 O O . THR A 1 138 ? 21.906 -4.672 -7.844 1 75.06 138 THR A O 1
ATOM 1092 N N . PRO A 1 139 ? 19.875 -5.449 -8.523 1 76.69 139 PRO A N 1
ATOM 1093 C CA . PRO A 1 139 ? 19.25 -4.289 -7.887 1 76.69 139 PRO A CA 1
ATOM 1094 C C . PRO A 1 139 ? 19.328 -4.344 -6.363 1 76.69 139 PRO A C 1
ATOM 1096 O O . PRO A 1 139 ? 19.219 -5.422 -5.773 1 76.69 139 PRO A O 1
ATOM 1099 N N . ASP A 1 140 ? 19.594 -3.283 -5.738 1 87.31 140 ASP A N 1
ATOM 1100 C CA . ASP A 1 140 ? 19.469 -3.113 -4.293 1 87.31 140 ASP A CA 1
ATOM 1101 C C . ASP A 1 140 ? 18.219 -2.312 -3.936 1 87.31 140 ASP A C 1
ATOM 1103 O O . ASP A 1 140 ? 18.297 -1.105 -3.695 1 87.31 140 ASP A O 1
ATOM 1107 N N . PHE A 1 141 ? 17.094 -2.984 -3.887 1 94.44 141 PHE A N 1
ATOM 1108 C CA . PHE A 1 141 ? 15.805 -2.322 -3.691 1 94.44 141 PHE A CA 1
ATOM 1109 C C . PHE A 1 141 ? 15.656 -1.839 -2.254 1 94.44 141 PHE A C 1
ATOM 1111 O O . PHE A 1 141 ? 16.094 -2.514 -1.318 1 94.44 141 PHE A O 1
ATOM 1118 N N . ASN A 1 142 ? 15.047 -0.664 -2.123 1 97.12 142 ASN A N 1
ATOM 1119 C CA . ASN A 1 142 ? 14.727 -0.093 -0.819 1 97.12 142 ASN A CA 1
ATOM 1120 C C . ASN A 1 142 ? 13.359 -0.549 -0.324 1 97.12 142 ASN A C 1
ATOM 1122 O O . ASN A 1 142 ? 13.203 -0.895 0.848 1 97.12 142 ASN A O 1
ATOM 1126 N N . TYR A 1 143 ? 12.438 -0.507 -1.166 1 98.19 143 TYR A N 1
ATOM 1127 C CA . TYR A 1 143 ? 11.086 -0.995 -0.898 1 98.19 143 TYR A CA 1
ATOM 1128 C C . TYR A 1 143 ? 10.336 -1.256 -2.197 1 98.19 143 TYR A C 1
ATOM 1130 O O . TYR A 1 143 ? 10.766 -0.823 -3.27 1 98.19 143 TYR A O 1
ATOM 1138 N N . MET A 1 144 ? 9.281 -2 -2.139 1 98 144 MET A N 1
ATOM 1139 C CA . MET A 1 144 ? 8.406 -2.289 -3.271 1 98 144 MET A CA 1
ATOM 1140 C C . MET A 1 144 ? 6.949 -2.352 -2.828 1 98 144 MET A C 1
ATOM 1142 O O . MET A 1 144 ? 6.652 -2.793 -1.718 1 98 144 MET A O 1
ATOM 1146 N N . SER A 1 145 ? 6.074 -1.89 -3.666 1 98.56 145 SER A N 1
ATOM 1147 C CA . SER A 1 145 ? 4.641 -1.881 -3.406 1 98.56 145 SER A CA 1
ATOM 1148 C C . SER A 1 145 ? 3.863 -2.484 -4.57 1 98.56 145 SER A C 1
ATOM 1150 O O . SER A 1 145 ? 4.082 -2.117 -5.727 1 98.56 145 SER A O 1
ATOM 1152 N N . PHE A 1 146 ? 2.975 -3.422 -4.219 1 98.25 146 PHE A N 1
ATOM 1153 C CA . PHE A 1 146 ? 2.119 -4.051 -5.219 1 98.25 146 PHE A CA 1
ATOM 1154 C C . PHE A 1 146 ? 0.652 -3.949 -4.816 1 98.25 146 PHE A C 1
ATOM 1156 O O . PHE A 1 146 ? 0.3 -4.207 -3.662 1 98.25 146 PHE A O 1
ATOM 1163 N N . ARG A 1 147 ? -0.164 -3.584 -5.738 1 98.31 147 ARG A N 1
ATOM 1164 C CA . ARG A 1 147 ? -1.614 -3.67 -5.602 1 98.31 147 ARG A CA 1
ATOM 1165 C C . ARG A 1 147 ? -2.234 -4.398 -6.789 1 98.31 147 ARG A C 1
ATOM 1167 O O . ARG A 1 147 ? -1.986 -4.039 -7.941 1 98.31 147 ARG A O 1
ATOM 1174 N N . PHE A 1 148 ? -2.928 -5.418 -6.488 1 98.12 148 PHE A N 1
ATOM 1175 C CA . PHE A 1 148 ? -3.574 -6.234 -7.512 1 98.12 148 PHE A CA 1
ATOM 1176 C C . PHE A 1 148 ? -4.965 -6.664 -7.059 1 98.12 148 PHE A C 1
ATOM 1178 O O . PHE A 1 148 ? -5.129 -7.738 -6.477 1 98.12 148 PHE A O 1
ATOM 1185 N N . ILE A 1 149 ? -5.957 -5.871 -7.383 1 98.31 149 ILE A N 1
ATOM 1186 C CA . ILE A 1 149 ? -7.34 -6.121 -6.992 1 98.31 149 ILE A CA 1
ATOM 1187 C C . ILE A 1 149 ? -8.133 -6.617 -8.195 1 98.31 149 ILE A C 1
ATOM 1189 O O . ILE A 1 149 ? -8.32 -5.883 -9.172 1 98.31 149 ILE A O 1
ATOM 1193 N N . VAL A 1 150 ? -8.602 -7.852 -8.125 1 97.75 150 VAL A N 1
ATOM 1194 C CA . VAL A 1 150 ? -9.273 -8.477 -9.258 1 97.75 150 VAL A CA 1
ATOM 1195 C C . VAL A 1 150 ? -10.789 -8.406 -9.062 1 97.75 150 VAL A C 1
ATOM 1197 O O . VAL A 1 150 ? -11.273 -7.73 -8.156 1 97.75 150 VAL A O 1
ATOM 1200 N N . GLY A 1 151 ? -11.531 -9.023 -10 1 97.19 151 GLY A N 1
ATOM 1201 C CA . GLY A 1 151 ? -12.984 -8.914 -10.031 1 97.19 151 GLY A CA 1
ATOM 1202 C C . GLY A 1 151 ? -13.664 -9.633 -8.883 1 97.19 151 GLY A C 1
ATOM 1203 O O . GLY A 1 151 ? -13 -10.273 -8.062 1 97.19 151 GLY A O 1
ATOM 1204 N N . PRO A 1 152 ? -15 -9.562 -8.844 1 96.94 152 PRO A N 1
ATOM 1205 C CA . PRO A 1 152 ? -15.766 -10.078 -7.703 1 96.94 152 PRO A CA 1
ATOM 1206 C C . PRO A 1 152 ? -15.766 -11.609 -7.637 1 96.94 152 PRO A C 1
ATOM 1208 O O . PRO A 1 152 ? -15.617 -12.273 -8.664 1 96.94 152 PRO A O 1
ATOM 1211 N N . PRO A 1 153 ? -16 -12.141 -6.402 1 97.31 153 PRO A N 1
ATOM 1212 C CA . PRO A 1 153 ? -15.977 -13.594 -6.215 1 97.31 153 PRO A CA 1
ATOM 1213 C C . PRO A 1 153 ? -17.016 -14.32 -7.07 1 97.31 153 PRO A C 1
ATOM 1215 O O . PRO A 1 153 ? -16.812 -15.469 -7.453 1 97.31 153 PRO A O 1
ATOM 1218 N N . ALA A 1 154 ? -18 -13.68 -7.48 1 95.56 154 ALA A N 1
ATOM 1219 C CA . ALA A 1 154 ? -19.094 -14.305 -8.219 1 95.56 154 ALA A CA 1
ATOM 1220 C C . ALA A 1 154 ? -18.625 -14.812 -9.578 1 95.56 154 ALA A C 1
ATOM 1222 O O . ALA A 1 154 ? -19.266 -15.68 -10.18 1 95.56 154 ALA A O 1
ATOM 1223 N N . ARG A 1 155 ? -17.531 -14.328 -10.008 1 95.5 155 ARG A N 1
ATOM 1224 C CA . ARG A 1 155 ? -17.031 -14.75 -11.312 1 95.5 155 ARG A CA 1
ATOM 1225 C C . ARG A 1 155 ? -16.625 -16.219 -11.297 1 95.5 155 ARG A C 1
ATOM 1227 O O . ARG A 1 155 ? -16.641 -16.891 -12.328 1 95.5 155 ARG A O 1
ATOM 1234 N N . TYR A 1 156 ? -16.297 -16.719 -10.133 1 96.69 156 TYR A N 1
ATOM 1235 C CA . TYR A 1 156 ? -15.797 -18.094 -10.039 1 96.69 156 TYR A CA 1
ATOM 1236 C C . TYR A 1 156 ? -16.922 -19.094 -10.172 1 96.69 156 TYR A C 1
ATOM 1238 O O . TYR A 1 156 ? -16.875 -19.984 -11.031 1 96.69 156 TYR A O 1
ATOM 1246 N N . PRO A 1 157 ? -18 -18.938 -9.414 1 96 157 PRO A N 1
ATOM 1247 C CA . PRO A 1 157 ? -19.109 -19.844 -9.664 1 96 157 PRO A CA 1
ATOM 1248 C C . PRO A 1 157 ? -19.688 -19.688 -11.07 1 96 157 PRO A C 1
ATOM 1250 O O . PRO A 1 157 ? -20.109 -20.688 -11.68 1 96 157 PRO A O 1
ATOM 1253 N N . THR A 1 158 ? -19.672 -18.5 -11.602 1 93.94 158 THR A N 1
ATOM 1254 C CA . THR A 1 158 ? -20.188 -18.266 -12.945 1 93.94 158 THR A CA 1
ATOM 1255 C C . THR A 1 158 ? -19.375 -19.047 -13.969 1 93.94 158 THR A C 1
ATOM 1257 O O . THR A 1 158 ? -19.922 -19.547 -14.961 1 93.94 158 THR A O 1
ATOM 1260 N N . ALA A 1 159 ? -18.094 -19.25 -13.688 1 92.44 159 ALA A N 1
ATOM 1261 C CA . ALA A 1 159 ? -17.188 -19.938 -14.609 1 92.44 159 ALA A CA 1
ATOM 1262 C C . ALA A 1 159 ? -17.094 -21.422 -14.258 1 92.44 159 ALA A C 1
ATOM 1264 O O . ALA A 1 159 ? -16.266 -22.141 -14.836 1 92.44 159 ALA A O 1
ATOM 1265 N N . GLY A 1 160 ? -17.844 -21.859 -13.273 1 93.06 160 GLY A N 1
ATOM 1266 C CA . GLY A 1 160 ? -17.844 -23.281 -12.914 1 93.06 160 GLY A CA 1
ATOM 1267 C C . GLY A 1 160 ? -16.766 -23.641 -11.914 1 93.06 160 GLY A C 1
ATOM 1268 O O . GLY A 1 160 ? -16.375 -24.797 -11.805 1 93.06 160 GLY A O 1
ATOM 1269 N N . SER A 1 161 ? -16.219 -22.672 -11.203 1 96 161 SER A N 1
ATOM 1270 C CA . SER A 1 161 ? -15.156 -22.906 -10.242 1 96 161 SER A CA 1
ATOM 1271 C C . SER A 1 161 ? -15.508 -22.328 -8.875 1 96 161 SER A C 1
ATOM 1273 O O . SER A 1 161 ? -14.711 -21.609 -8.273 1 96 161 SER A O 1
ATOM 1275 N N . ALA A 1 162 ? -16.625 -22.688 -8.344 1 95.75 162 ALA A N 1
ATOM 1276 C CA . ALA A 1 162 ? -17.125 -22.172 -7.078 1 95.75 162 ALA A CA 1
ATOM 1277 C C . ALA A 1 162 ? -16.188 -22.531 -5.93 1 95.75 162 ALA A C 1
ATOM 1279 O O . ALA A 1 162 ? -16.156 -21.828 -4.91 1 95.75 162 ALA A O 1
ATOM 1280 N 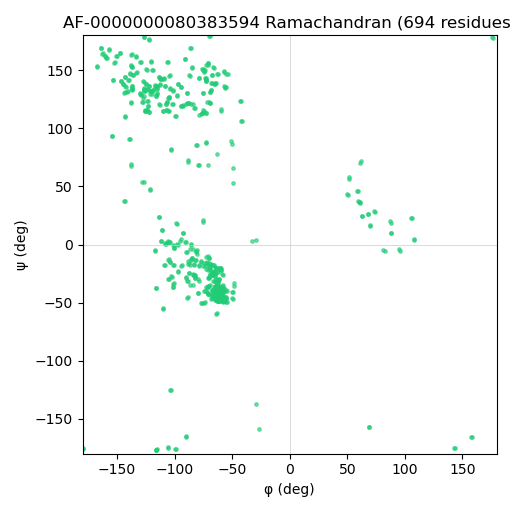N . TRP A 1 163 ? -15.438 -23.562 -6.121 1 96.5 163 TRP A N 1
ATOM 1281 C CA . TRP A 1 163 ? -14.539 -24.047 -5.082 1 96.5 163 TRP A CA 1
ATOM 1282 C C . TRP A 1 163 ? -13.508 -22.984 -4.715 1 96.5 163 TRP A C 1
ATOM 1284 O O . TRP A 1 163 ? -12.945 -23.016 -3.617 1 96.5 163 TRP A O 1
ATOM 1294 N N . VAL A 1 164 ? -13.242 -22 -5.555 1 97.75 164 VAL A N 1
ATOM 1295 C CA . VAL A 1 164 ? -12.219 -20.984 -5.359 1 97.75 164 VAL A CA 1
ATOM 1296 C C . VAL A 1 164 ? -12.57 -20.125 -4.148 1 97.75 164 VAL A C 1
ATOM 1298 O O . VAL A 1 164 ? -11.68 -19.578 -3.484 1 97.75 164 VAL A O 1
ATOM 1301 N N . ILE A 1 165 ? -13.859 -20 -3.838 1 97.94 165 ILE A N 1
ATOM 1302 C CA . ILE A 1 165 ? -14.273 -19.141 -2.732 1 97.94 165 ILE A CA 1
ATOM 1303 C C . ILE A 1 165 ? -14.805 -20 -1.584 1 97.94 165 ILE A C 1
ATOM 1305 O O . ILE A 1 165 ? -15.508 -19.5 -0.704 1 97.94 165 ILE A O 1
ATOM 1309 N N . ASP A 1 166 ? -14.594 -21.297 -1.624 1 98 166 ASP A N 1
ATOM 1310 C CA . ASP A 1 166 ? -14.828 -22.219 -0.52 1 98 166 ASP A CA 1
ATOM 1311 C C . ASP A 1 166 ? -13.523 -22.531 0.217 1 98 166 ASP A C 1
ATOM 1313 O O . ASP A 1 166 ? -12.672 -23.25 -0.305 1 98 166 ASP A O 1
ATOM 1317 N N . PRO A 1 167 ? -13.367 -22.062 1.436 1 97.69 167 PRO A N 1
ATOM 1318 C CA . PRO A 1 167 ? -12.07 -22.172 2.115 1 97.69 167 PRO A CA 1
ATOM 1319 C C . PRO A 1 167 ? -11.664 -23.625 2.369 1 97.69 167 PRO A C 1
ATOM 1321 O O . PRO A 1 167 ? -10.477 -23.906 2.549 1 97.69 167 PRO A O 1
ATOM 1324 N N . VAL A 1 168 ? -12.578 -24.531 2.354 1 97.69 168 VAL A N 1
ATOM 1325 C CA . VAL A 1 168 ? -12.258 -25.938 2.531 1 97.69 168 VAL A CA 1
ATOM 1326 C C . VAL A 1 168 ? -11.383 -26.422 1.375 1 97.69 168 VAL A C 1
ATOM 1328 O O . VAL A 1 168 ? -10.453 -27.203 1.579 1 97.69 168 VAL A O 1
ATOM 1331 N N . PHE A 1 169 ? -11.641 -25.891 0.192 1 97.62 169 PHE A N 1
ATOM 1332 C CA . PHE A 1 169 ? -10.922 -26.328 -0.997 1 97.62 169 PHE A CA 1
ATOM 1333 C C . PHE A 1 169 ? -9.828 -25.344 -1.37 1 97.62 169 PHE A C 1
ATOM 1335 O O . PHE A 1 169 ? -8.758 -25.75 -1.831 1 97.62 169 PHE A O 1
ATOM 1342 N N . SER A 1 170 ? -10.094 -24.062 -1.175 1 98 170 SER A N 1
ATOM 1343 C CA . SER A 1 170 ? -9.195 -23.031 -1.687 1 98 170 SER A CA 1
ATOM 1344 C C . SER A 1 170 ? -8.086 -22.719 -0.689 1 98 170 SER A C 1
ATOM 1346 O O . SER A 1 170 ? -7.023 -22.234 -1.069 1 98 170 SER A O 1
ATOM 1348 N N . GLY A 1 171 ? -8.336 -22.984 0.607 1 98.19 171 GLY A N 1
ATOM 1349 C CA . GLY A 1 171 ? -7.391 -22.609 1.65 1 98.19 171 GLY A CA 1
ATOM 1350 C C . GLY A 1 171 ? -7.496 -21.156 2.066 1 98.19 171 GLY A C 1
ATOM 1351 O O . GLY A 1 171 ? -6.836 -20.734 3.018 1 98.19 171 GLY A O 1
ATOM 1352 N N . GLY A 1 172 ? -8.305 -20.375 1.426 1 98.38 172 GLY A N 1
ATOM 1353 C CA . GLY A 1 172 ? -8.461 -18.953 1.697 1 98.38 172 GLY A CA 1
ATOM 1354 C C . GLY A 1 172 ? -9.023 -18.172 0.522 1 98.38 172 GLY A C 1
ATOM 1355 O O . GLY A 1 172 ? -9.656 -18.75 -0.364 1 98.38 172 GLY A O 1
ATOM 1356 N N . GLY A 1 173 ? -8.922 -16.875 0.595 1 98.44 173 GLY A N 1
ATOM 1357 C CA . GLY A 1 173 ? -9.461 -16 -0.441 1 98.44 173 GLY A CA 1
ATOM 1358 C C . GLY A 1 173 ? -8.398 -15.445 -1.367 1 98.44 173 GLY A C 1
ATOM 1359 O O . GLY A 1 173 ? -7.629 -16.203 -1.964 1 98.44 173 GLY A O 1
ATOM 1360 N N . SER A 1 174 ? -8.383 -14.133 -1.459 1 98.38 174 SER A N 1
ATOM 1361 C CA . SER A 1 174 ? -7.5 -13.461 -2.412 1 98.38 174 SER A CA 1
ATOM 1362 C C . SER A 1 174 ? -6.035 -13.625 -2.02 1 98.38 174 SER A C 1
ATOM 1364 O O . SER A 1 174 ? -5.152 -13.602 -2.877 1 98.38 174 SER A O 1
ATOM 1366 N N . THR A 1 175 ? -5.734 -13.82 -0.766 1 98.75 175 THR A N 1
ATOM 1367 C CA . THR A 1 175 ? -4.348 -13.922 -0.331 1 98.75 175 THR A CA 1
ATOM 1368 C C . THR A 1 175 ? -3.672 -15.141 -0.953 1 98.75 175 THR A C 1
ATOM 1370 O O . THR A 1 175 ? -2.783 -15.008 -1.795 1 98.75 175 THR A O 1
ATOM 1373 N N . ILE A 1 176 ? -4.156 -16.297 -0.714 1 98.62 176 ILE A N 1
ATOM 1374 C CA . ILE A 1 176 ? -3.512 -17.516 -1.202 1 98.62 176 ILE A CA 1
ATOM 1375 C C . ILE A 1 176 ? -3.66 -17.609 -2.719 1 98.62 176 ILE A C 1
ATOM 1377 O O . ILE A 1 176 ? -2.77 -18.109 -3.408 1 98.62 176 ILE A O 1
ATOM 1381 N N . ASN A 1 177 ? -4.719 -17.047 -3.268 1 98.06 177 ASN A N 1
ATOM 1382 C CA . ASN A 1 177 ? -5.016 -17.141 -4.691 1 98.06 177 ASN A CA 1
ATOM 1383 C C . ASN A 1 177 ? -4.188 -16.156 -5.508 1 98.06 177 ASN A C 1
ATOM 1385 O O . ASN A 1 177 ? -3.701 -16.5 -6.59 1 98.06 177 ASN A O 1
ATOM 1389 N N . VAL A 1 178 ? -4.051 -14.93 -4.984 1 98.12 178 VAL A N 1
ATOM 1390 C CA . VAL A 1 178 ? -3.533 -13.852 -5.824 1 98.12 178 VAL A CA 1
ATOM 1391 C C . VAL A 1 178 ? -2.195 -13.359 -5.27 1 98.12 178 VAL A C 1
ATOM 1393 O O . VAL A 1 178 ? -1.245 -13.148 -6.027 1 98.12 178 VAL A O 1
ATOM 1396 N N . ALA A 1 179 ? -2.037 -13.297 -3.959 1 98.62 179 ALA A N 1
ATOM 1397 C CA . ALA A 1 179 ? -0.83 -12.719 -3.371 1 98.62 179 ALA A CA 1
ATOM 1398 C C . ALA A 1 179 ? 0.381 -13.617 -3.617 1 98.62 179 ALA A C 1
ATOM 1400 O O . ALA A 1 179 ? 1.524 -13.172 -3.504 1 98.62 179 ALA A O 1
ATOM 1401 N N . THR A 1 180 ? 0.127 -14.883 -3.922 1 98 180 THR A N 1
ATOM 1402 C CA . THR A 1 180 ? 1.186 -15.844 -4.211 1 98 180 THR A CA 1
ATOM 1403 C C . THR A 1 180 ? 2.164 -15.281 -5.238 1 98 180 THR A C 1
ATOM 1405 O O . THR A 1 180 ? 3.379 -15.398 -5.078 1 98 180 THR A O 1
ATOM 1408 N N . HIS A 1 181 ? 1.67 -14.609 -6.234 1 97.56 181 HIS A N 1
ATOM 1409 C CA . HIS A 1 181 ? 2.496 -14.062 -7.305 1 97.56 181 HIS A CA 1
ATOM 1410 C C . HIS A 1 181 ? 3.434 -12.977 -6.777 1 97.56 181 HIS A C 1
ATOM 1412 O O . HIS A 1 181 ? 4.594 -12.906 -7.18 1 97.56 181 HIS A O 1
ATOM 1418 N N . PHE A 1 182 ? 2.984 -12.242 -5.887 1 98.12 182 PHE A N 1
ATOM 1419 C CA . PHE A 1 182 ? 3.738 -11.062 -5.473 1 98.12 182 PHE A CA 1
ATOM 1420 C C . PHE A 1 182 ? 4.691 -11.406 -4.332 1 98.12 182 PHE A C 1
ATOM 1422 O O . PHE A 1 182 ? 5.738 -10.773 -4.184 1 98.12 182 PHE A O 1
ATOM 1429 N N . ILE A 1 183 ? 4.305 -12.414 -3.541 1 98.38 183 ILE A N 1
ATOM 1430 C CA . ILE A 1 183 ? 5.277 -12.945 -2.596 1 98.38 183 ILE A CA 1
ATOM 1431 C C . ILE A 1 183 ? 6.492 -13.484 -3.354 1 98.38 183 ILE A C 1
ATOM 1433 O O . ILE A 1 183 ? 7.633 -13.188 -2.996 1 98.38 183 ILE A O 1
ATOM 1437 N N . ASP A 1 184 ? 6.227 -14.211 -4.41 1 97.5 184 ASP A N 1
ATOM 1438 C CA . ASP A 1 184 ? 7.312 -14.719 -5.242 1 97.5 184 ASP A CA 1
ATOM 1439 C C . ASP A 1 184 ? 8.109 -13.578 -5.863 1 97.5 184 ASP A C 1
ATOM 1441 O O . ASP A 1 184 ? 9.336 -13.609 -5.895 1 97.5 184 ASP A O 1
ATOM 1445 N N . PHE A 1 185 ? 7.383 -12.625 -6.406 1 95.75 185 PHE A N 1
ATOM 1446 C CA . PHE A 1 185 ? 8.031 -11.516 -7.094 1 95.75 185 PHE A CA 1
ATOM 1447 C C . PHE A 1 185 ? 8.938 -10.742 -6.137 1 95.75 185 PHE A C 1
ATOM 1449 O O . PHE A 1 185 ? 10.039 -10.336 -6.508 1 95.75 185 PHE A O 1
ATOM 1456 N N . PHE A 1 186 ? 8.523 -10.586 -4.91 1 96.94 186 PHE A N 1
ATOM 1457 C CA . PHE A 1 186 ? 9.344 -9.961 -3.875 1 96.94 186 PHE A CA 1
ATOM 1458 C C . PHE A 1 186 ? 10.617 -10.758 -3.633 1 96.94 186 PHE A C 1
ATOM 1460 O O . PHE A 1 186 ? 11.711 -10.188 -3.594 1 96.94 186 PHE A O 1
ATOM 1467 N N . ARG A 1 187 ? 10.516 -12.039 -3.471 1 95.44 187 ARG A N 1
ATOM 1468 C CA . ARG A 1 187 ? 11.664 -12.922 -3.297 1 95.44 187 ARG A CA 1
ATOM 1469 C C . ARG A 1 187 ? 12.609 -12.828 -4.488 1 95.44 187 ARG A C 1
ATOM 1471 O O . ARG A 1 187 ? 13.828 -12.695 -4.316 1 95.44 187 ARG A O 1
ATOM 1478 N N . LEU A 1 188 ? 12 -12.859 -5.629 1 93.69 188 LEU A N 1
ATOM 1479 C CA . LEU A 1 188 ? 12.773 -12.828 -6.867 1 93.69 188 LEU A CA 1
ATOM 1480 C C . LEU A 1 188 ? 13.562 -11.523 -6.98 1 93.69 188 LEU A C 1
ATOM 1482 O O . LEU A 1 188 ? 14.766 -11.547 -7.254 1 93.69 188 LEU A O 1
ATOM 1486 N N . LEU A 1 189 ? 12.914 -10.406 -6.754 1 92.94 189 LEU A N 1
ATOM 1487 C CA . LEU A 1 189 ? 13.531 -9.094 -6.953 1 92.94 189 LEU A CA 1
ATOM 1488 C C . LEU A 1 189 ? 14.586 -8.82 -5.887 1 92.94 189 LEU A C 1
ATOM 1490 O O . LEU A 1 189 ? 15.617 -8.219 -6.176 1 92.94 189 LEU A O 1
ATOM 1494 N N . THR A 1 190 ? 14.344 -9.281 -4.688 1 92.62 190 THR A N 1
ATOM 1495 C CA . THR A 1 190 ? 15.305 -9.031 -3.617 1 92.62 190 THR A CA 1
ATOM 1496 C C . THR A 1 190 ? 16.422 -10.062 -3.639 1 92.62 190 THR A C 1
ATOM 1498 O O . THR A 1 190 ? 17.531 -9.797 -3.146 1 92.62 190 THR A O 1
ATOM 1501 N N . GLY A 1 191 ? 16.109 -11.219 -4.172 1 91.31 191 GLY A N 1
ATOM 1502 C CA . GLY A 1 191 ? 17.031 -12.336 -4.07 1 91.31 191 GLY A CA 1
ATOM 1503 C C . GLY A 1 191 ? 17.156 -12.875 -2.658 1 91.31 191 GLY A C 1
ATOM 1504 O O . GLY A 1 191 ? 18.156 -13.516 -2.324 1 91.31 191 GLY A O 1
ATOM 1505 N N . LYS A 1 192 ? 16.203 -12.508 -1.811 1 92.5 192 LYS A N 1
ATOM 1506 C CA . LYS A 1 192 ? 16.234 -12.867 -0.396 1 92.5 192 LYS A CA 1
ATOM 1507 C C . LYS A 1 192 ? 14.914 -13.492 0.045 1 92.5 192 LYS A C 1
ATOM 1509 O O . LYS A 1 192 ? 13.883 -13.281 -0.592 1 92.5 192 LYS A O 1
ATOM 1514 N N . GLU A 1 193 ? 14.992 -14.25 1.114 1 95.19 193 GLU A N 1
ATOM 1515 C CA . GLU A 1 193 ? 13.773 -14.789 1.704 1 95.19 193 GLU A CA 1
ATOM 1516 C C . GLU A 1 193 ? 13.133 -13.797 2.664 1 95.19 193 GLU A C 1
ATOM 1518 O O . GLU A 1 193 ? 13.812 -12.945 3.232 1 95.19 193 GLU A O 1
ATOM 1523 N N . VAL A 1 194 ? 11.859 -13.891 2.803 1 97.19 194 VAL A N 1
ATOM 1524 C CA . VAL A 1 194 ? 11.125 -13.055 3.746 1 97.19 194 VAL A CA 1
ATOM 1525 C C . VAL A 1 194 ? 11.469 -13.461 5.176 1 97.19 194 VAL A C 1
ATOM 1527 O O . VAL A 1 194 ? 11.453 -14.648 5.512 1 97.19 194 VAL A O 1
ATOM 1530 N N . ALA A 1 195 ? 11.797 -12.492 6.004 1 97.25 195 ALA A N 1
ATOM 1531 C CA . ALA A 1 195 ? 12.18 -12.766 7.387 1 97.25 195 ALA A CA 1
ATOM 1532 C C . ALA A 1 195 ? 11.023 -12.492 8.344 1 97.25 195 ALA A C 1
ATOM 1534 O O . ALA A 1 195 ? 10.93 -13.117 9.398 1 97.25 195 ALA A O 1
ATOM 1535 N N . ARG A 1 196 ? 10.211 -11.523 8.016 1 97.94 196 ARG A N 1
ATOM 1536 C CA . ARG A 1 196 ? 9.078 -11.109 8.844 1 97.94 196 ARG A CA 1
ATOM 1537 C C . ARG A 1 196 ? 7.863 -10.781 7.98 1 97.94 196 ARG A C 1
ATOM 1539 O O . ARG A 1 196 ? 8 -10.211 6.895 1 97.94 196 ARG A O 1
ATOM 1546 N N . VAL A 1 197 ? 6.691 -11.164 8.484 1 98.56 197 VAL A N 1
ATOM 1547 C CA . VAL A 1 197 ? 5.465 -10.875 7.746 1 98.56 197 VAL A CA 1
ATOM 1548 C C . VAL A 1 197 ? 4.348 -10.516 8.719 1 98.56 197 VAL A C 1
ATOM 1550 O O . VAL A 1 197 ? 4.266 -11.078 9.82 1 98.56 197 VAL A O 1
ATOM 1553 N N . SER A 1 198 ? 3.596 -9.516 8.438 1 98.81 198 SER A N 1
ATOM 1554 C CA . SER A 1 198 ? 2.291 -9.242 9.039 1 98.81 198 SER A CA 1
ATOM 1555 C C . SER A 1 198 ? 1.213 -9.102 7.969 1 98.81 198 SER A C 1
ATOM 1557 O O . SER A 1 198 ? 1.507 -8.742 6.824 1 98.81 198 SER A O 1
ATOM 1559 N N . ALA A 1 199 ? 0.004 -9.453 8.352 1 98.81 199 ALA A N 1
ATOM 1560 C CA . ALA A 1 199 ? -1.085 -9.398 7.379 1 98.81 199 ALA A CA 1
ATOM 1561 C C . ALA A 1 199 ? -2.404 -9.031 8.055 1 98.81 199 ALA A C 1
ATOM 1563 O O . ALA A 1 199 ? -2.662 -9.438 9.188 1 98.81 199 ALA A O 1
ATOM 1564 N N . VAL A 1 200 ? -3.178 -8.227 7.414 1 98.75 200 VAL A N 1
ATOM 1565 C CA . VAL A 1 200 ? -4.562 -7.949 7.777 1 98.75 200 VAL A CA 1
ATOM 1566 C C . VAL A 1 200 ? -5.484 -8.297 6.609 1 98.75 200 VAL A C 1
ATOM 1568 O O . VAL A 1 200 ? -5.16 -8.023 5.453 1 98.75 200 VAL A O 1
ATOM 1571 N N . MET A 1 201 ? -6.57 -8.938 6.965 1 98.5 201 MET A N 1
ATOM 1572 C CA . MET A 1 201 ? -7.52 -9.391 5.953 1 98.5 201 MET A CA 1
ATOM 1573 C C . MET A 1 201 ? -8.953 -9.094 6.387 1 98.5 201 MET A C 1
ATOM 1575 O O . MET A 1 201 ? -9.258 -9.078 7.582 1 98.5 201 MET A O 1
ATOM 1579 N N . ASN A 1 202 ? -9.766 -8.797 5.414 1 97.5 202 ASN A N 1
ATOM 1580 C CA . ASN A 1 202 ? -11.188 -8.68 5.727 1 97.5 202 ASN A CA 1
ATOM 1581 C C . ASN A 1 202 ? -12.055 -9.125 4.551 1 97.5 202 ASN A C 1
ATOM 1583 O O . ASN A 1 202 ? -11.539 -9.445 3.479 1 97.5 202 ASN A O 1
ATOM 1587 N N . SER A 1 203 ? -13.328 -9.367 4.762 1 97.44 203 SER A N 1
ATOM 1588 C CA . SER A 1 203 ? -14.336 -9.711 3.762 1 97.44 203 SER A CA 1
ATOM 1589 C C . SER A 1 203 ? -15.484 -8.711 3.768 1 97.44 203 SER A C 1
ATOM 1591 O O . SER A 1 203 ? -16.656 -9.102 3.789 1 97.44 203 SER A O 1
ATOM 1593 N N . ARG A 1 204 ? -15.156 -7.445 3.775 1 96.75 204 ARG A N 1
ATOM 1594 C CA . ARG A 1 204 ? -16.141 -6.406 4.039 1 96.75 204 ARG A CA 1
ATOM 1595 C C . ARG A 1 204 ? -16.938 -6.066 2.779 1 96.75 204 ARG A C 1
ATOM 1597 O O . ARG A 1 204 ? -18.094 -5.648 2.857 1 96.75 204 ARG A O 1
ATOM 1604 N N . THR A 1 205 ? -16.312 -6.246 1.615 1 96.25 205 THR A N 1
ATOM 1605 C CA . THR A 1 205 ? -16.984 -5.844 0.388 1 96.25 205 THR A CA 1
ATOM 1606 C C . THR A 1 205 ? -18.094 -6.828 0.037 1 96.25 205 THR A C 1
ATOM 1608 O O . THR A 1 205 ? -19.234 -6.426 -0.197 1 96.25 205 THR A O 1
ATOM 1611 N N . HIS A 1 206 ? -17.766 -8.117 0.033 1 96.5 206 HIS A N 1
ATOM 1612 C CA . HIS A 1 206 ? -18.719 -9.125 -0.428 1 96.5 206 HIS A CA 1
ATOM 1613 C C . HIS A 1 206 ? -19.234 -9.953 0.733 1 96.5 206 HIS A C 1
ATOM 1615 O O . HIS A 1 206 ? -20.234 -10.672 0.588 1 96.5 206 HIS A O 1
ATOM 1621 N N . LYS A 1 207 ? -18.562 -9.945 1.874 1 96.62 207 LYS A N 1
ATOM 1622 C CA . LYS A 1 207 ? -19 -10.562 3.119 1 96.62 207 LYS A CA 1
ATOM 1623 C C . LYS A 1 207 ? -19.172 -12.07 2.953 1 96.62 207 LYS A C 1
ATOM 1625 O O . LYS A 1 207 ? -20.156 -12.641 3.424 1 96.62 207 LYS A O 1
ATOM 1630 N N . GLY A 1 208 ? -18.281 -12.664 2.15 1 96.81 208 GLY A N 1
ATOM 1631 C CA . GLY A 1 208 ? -18.297 -14.102 1.937 1 96.81 208 GLY A CA 1
ATOM 1632 C C . GLY A 1 208 ? -17.438 -14.867 2.924 1 96.81 208 GLY A C 1
ATOM 1633 O O . GLY A 1 208 ? -17.016 -14.312 3.943 1 96.81 208 GLY A O 1
ATOM 1634 N N . ASP A 1 209 ? -17.172 -16.109 2.607 1 96.94 209 ASP A N 1
ATOM 1635 C CA . ASP A 1 209 ? -16.516 -17.031 3.52 1 96.94 209 ASP A CA 1
ATOM 1636 C C . ASP A 1 209 ? -14.992 -16.859 3.488 1 96.94 209 ASP A C 1
ATOM 1638 O O . ASP A 1 209 ? -14.289 -17.344 4.375 1 96.94 209 ASP A O 1
ATOM 1642 N N . VAL A 1 210 ? -14.539 -16.219 2.461 1 98.19 210 VAL A N 1
ATOM 1643 C CA . VAL A 1 210 ? -13.102 -15.977 2.34 1 98.19 210 VAL A CA 1
ATOM 1644 C C . VAL A 1 210 ? -12.836 -14.469 2.273 1 98.19 210 VAL A C 1
ATOM 1646 O O . VAL A 1 210 ? -13.734 -13.688 1.967 1 98.19 210 VAL A O 1
ATOM 1649 N N . GLU A 1 211 ? -11.617 -14.102 2.635 1 98.44 211 GLU A N 1
ATOM 1650 C CA . GLU A 1 211 ? -11.273 -12.688 2.6 1 98.44 211 GLU A CA 1
ATOM 1651 C C . GLU A 1 211 ? -11.289 -12.148 1.171 1 98.44 211 GLU A C 1
ATOM 1653 O O . GLU A 1 211 ? -10.867 -12.836 0.239 1 98.44 211 GLU A O 1
ATOM 1658 N N . ASP A 1 212 ? -11.828 -10.945 0.979 1 98.31 212 ASP A N 1
ATOM 1659 C CA . ASP A 1 212 ? -11.867 -10.305 -0.331 1 98.31 212 ASP A CA 1
ATOM 1660 C C . ASP A 1 212 ? -10.961 -9.078 -0.371 1 98.31 212 ASP A C 1
ATOM 1662 O O . ASP A 1 212 ? -10.914 -8.367 -1.376 1 98.31 212 ASP A O 1
ATOM 1666 N N . TYR A 1 213 ? -10.266 -8.844 0.708 1 98.5 213 TYR A N 1
ATOM 1667 C CA . TYR A 1 213 ? -9.172 -7.871 0.771 1 98.5 213 TYR A CA 1
ATOM 1668 C C . TYR A 1 213 ? -8.062 -8.359 1.692 1 98.5 213 TYR A C 1
ATOM 1670 O O . TYR A 1 213 ? -8.328 -8.914 2.762 1 98.5 213 TYR A O 1
ATOM 1678 N N . SER A 1 214 ? -6.852 -8.141 1.217 1 98.62 214 SER A N 1
ATOM 1679 C CA . SER A 1 214 ? -5.668 -8.594 1.938 1 98.62 214 SER A CA 1
ATOM 1680 C C . SER A 1 214 ? -4.523 -7.598 1.814 1 98.62 214 SER A C 1
ATOM 1682 O O . SER A 1 214 ? -4.25 -7.09 0.724 1 98.62 214 SER A O 1
ATOM 1684 N N . LEU A 1 215 ? -3.949 -7.277 2.947 1 98.88 215 LEU A N 1
ATOM 1685 C CA . LEU A 1 215 ? -2.771 -6.418 3.037 1 98.88 215 LEU A CA 1
ATOM 1686 C C . LEU A 1 215 ? -1.629 -7.141 3.742 1 98.88 215 LEU A C 1
ATOM 1688 O O . LEU A 1 215 ? -1.733 -7.473 4.926 1 98.88 215 LEU A O 1
ATOM 1692 N N . LEU A 1 216 ? -0.523 -7.434 3.006 1 98.94 216 LEU A N 1
ATOM 1693 C CA . LEU A 1 216 ? 0.666 -8.055 3.58 1 98.94 216 LEU A CA 1
ATOM 1694 C C . LEU A 1 216 ? 1.816 -7.059 3.66 1 98.94 216 LEU A C 1
ATOM 1696 O O . LEU A 1 216 ? 2.055 -6.301 2.715 1 98.94 216 LEU A O 1
ATOM 1700 N N . THR A 1 217 ? 2.498 -7.047 4.738 1 98.94 217 THR A N 1
ATOM 1701 C CA . THR A 1 217 ? 3.799 -6.402 4.883 1 98.94 217 THR A CA 1
ATOM 1702 C C . THR A 1 217 ? 4.914 -7.441 4.969 1 98.94 217 THR A C 1
ATOM 1704 O O . THR A 1 217 ? 4.879 -8.328 5.828 1 98.94 217 THR A O 1
ATOM 1707 N N . LEU A 1 218 ? 5.824 -7.336 4.047 1 98.75 218 LEU A N 1
ATOM 1708 C CA . LEU A 1 218 ? 6.957 -8.258 3.973 1 98.75 218 LEU A CA 1
ATOM 1709 C C . LEU A 1 218 ? 8.258 -7.539 4.312 1 98.75 218 LEU A C 1
ATOM 1711 O O . LEU A 1 218 ? 8.469 -6.391 3.902 1 98.75 218 LEU A O 1
ATOM 1715 N N . GLN A 1 219 ? 9.164 -8.25 5.039 1 98.19 219 GLN A N 1
ATOM 1716 C CA . GLN A 1 219 ? 10.477 -7.699 5.348 1 98.19 219 GLN A CA 1
ATOM 1717 C C . GLN A 1 219 ? 11.57 -8.75 5.164 1 98.19 219 GLN A C 1
ATOM 1719 O O . GLN A 1 219 ? 11.391 -9.914 5.531 1 98.19 219 GLN A O 1
ATOM 1724 N N . THR A 1 220 ? 12.633 -8.328 4.559 1 96.44 220 THR A N 1
ATOM 1725 C CA . THR A 1 220 ? 13.844 -9.133 4.602 1 96.44 220 THR A CA 1
ATOM 1726 C C . THR A 1 220 ? 14.656 -8.82 5.855 1 96.44 220 THR A C 1
ATOM 1728 O O . THR A 1 220 ? 14.391 -7.836 6.543 1 96.44 220 THR A O 1
ATOM 1731 N N . ASP A 1 221 ? 15.648 -9.625 6.117 1 94.12 221 ASP A N 1
ATOM 1732 C CA . ASP A 1 221 ? 16.484 -9.445 7.309 1 94.12 221 ASP A CA 1
ATOM 1733 C C . ASP A 1 221 ? 17.25 -8.141 7.246 1 94.12 221 ASP A C 1
ATOM 1735 O O . ASP A 1 221 ? 17.516 -7.516 8.281 1 94.12 221 ASP A O 1
ATOM 1739 N N . ASP A 1 222 ? 17.578 -7.789 6.016 1 92.5 222 ASP A N 1
ATOM 1740 C CA . ASP A 1 222 ? 18.391 -6.59 5.883 1 92.5 222 ASP A CA 1
ATOM 1741 C C . ASP A 1 222 ? 17.531 -5.34 5.738 1 92.5 222 ASP A C 1
ATOM 1743 O O . ASP A 1 222 ? 18.031 -4.254 5.453 1 92.5 222 ASP A O 1
ATOM 1747 N N . GLY A 1 223 ? 16.266 -5.469 5.785 1 92.69 223 GLY A N 1
ATOM 1748 C CA . GLY A 1 223 ? 15.438 -4.297 6.012 1 92.69 223 GLY A CA 1
ATOM 1749 C C . GLY A 1 223 ? 14.672 -3.857 4.781 1 92.69 223 GLY A C 1
ATOM 1750 O O . GLY A 1 223 ? 14.016 -2.814 4.789 1 92.69 223 GLY A O 1
ATOM 1751 N N . VAL A 1 224 ? 14.727 -4.594 3.648 1 96.75 224 VAL A N 1
ATOM 1752 C CA . VAL A 1 224 ? 13.875 -4.273 2.506 1 96.75 224 VAL A CA 1
ATOM 1753 C C . VAL A 1 224 ? 12.422 -4.566 2.85 1 96.75 224 VAL A C 1
ATOM 1755 O O . VAL A 1 224 ? 12.109 -5.605 3.436 1 96.75 224 VAL A O 1
ATOM 1758 N N . THR A 1 225 ? 11.586 -3.602 2.531 1 98.12 225 THR A N 1
ATOM 1759 C CA . THR A 1 225 ? 10.172 -3.719 2.877 1 98.12 225 THR A CA 1
ATOM 1760 C C . THR A 1 225 ? 9.32 -3.863 1.62 1 98.12 225 THR A C 1
ATOM 1762 O O . THR A 1 225 ? 9.578 -3.201 0.612 1 98.12 225 THR A O 1
ATOM 1765 N N . GLY A 1 226 ? 8.359 -4.738 1.655 1 98.31 226 GLY A N 1
ATOM 1766 C CA . GLY A 1 226 ? 7.359 -4.895 0.609 1 98.31 226 GLY A CA 1
ATOM 1767 C C . GLY A 1 226 ? 5.938 -4.836 1.129 1 98.31 226 GLY A C 1
ATOM 1768 O O . GLY A 1 226 ? 5.645 -5.344 2.215 1 98.31 226 GLY A O 1
ATOM 1769 N N . VAL A 1 227 ? 5.059 -4.199 0.427 1 98.81 227 VAL A N 1
ATOM 1770 C CA . VAL A 1 227 ? 3.633 -4.238 0.73 1 98.81 227 VAL A CA 1
ATOM 1771 C C . VAL A 1 227 ? 2.873 -4.855 -0.441 1 98.81 227 VAL A C 1
ATOM 1773 O O . VAL A 1 227 ? 3.16 -4.559 -1.603 1 98.81 227 VAL A O 1
ATOM 1776 N N . VAL A 1 228 ? 1.976 -5.773 -0.155 1 98.88 228 VAL A N 1
ATOM 1777 C CA . VAL A 1 228 ? 1.162 -6.465 -1.149 1 98.88 228 VAL A CA 1
ATOM 1778 C C . VAL A 1 228 ? -0.317 -6.324 -0.797 1 98.88 228 VAL A C 1
ATOM 1780 O O . VAL A 1 228 ? -0.767 -6.828 0.235 1 98.88 228 VAL A O 1
ATOM 1783 N N . GLU A 1 229 ? -1.059 -5.621 -1.669 1 98.88 229 GLU A N 1
ATOM 1784 C CA . GLU A 1 229 ? -2.512 -5.535 -1.559 1 98.88 229 GLU A CA 1
ATOM 1785 C C . GLU A 1 229 ? -3.199 -6.367 -2.637 1 98.88 229 GLU A C 1
ATOM 1787 O O . GLU A 1 229 ? -2.967 -6.16 -3.83 1 98.88 229 GLU A O 1
ATOM 1792 N N . THR A 1 230 ? -4.004 -7.266 -2.195 1 98.81 230 THR A N 1
ATOM 1793 C CA . THR A 1 230 ? -4.793 -8.062 -3.123 1 98.81 230 THR A CA 1
ATOM 1794 C C . THR A 1 230 ? -6.246 -8.141 -2.668 1 98.81 230 THR A C 1
ATOM 1796 O O . THR A 1 230 ? -6.559 -7.844 -1.513 1 98.81 230 THR A O 1
ATOM 1799 N N . GLY A 1 231 ? -7.113 -8.508 -3.609 1 98.56 231 GLY A N 1
ATOM 1800 C CA . GLY A 1 231 ? -8.516 -8.641 -3.234 1 98.56 231 GLY A CA 1
ATOM 1801 C C . GLY A 1 231 ? -9.422 -8.969 -4.406 1 98.56 231 GLY A C 1
ATOM 1802 O O . GLY A 1 231 ? -8.953 -9.078 -5.543 1 98.56 231 GLY A O 1
ATOM 1803 N N . TYR A 1 232 ? -10.75 -9.133 -4.109 1 98.31 232 TYR A N 1
ATOM 1804 C CA . TYR A 1 232 ? -11.789 -9.469 -5.078 1 98.31 232 TYR A CA 1
ATOM 1805 C C . TYR A 1 232 ? -12.773 -8.32 -5.238 1 98.31 232 TYR A C 1
ATOM 1807 O O . TYR A 1 232 ? -13.914 -8.523 -5.676 1 98.31 232 TYR A O 1
ATOM 1815 N N . SER A 1 233 ? -12.312 -7.102 -4.91 1 97.19 233 SER A N 1
ATOM 1816 C CA . SER A 1 233 ? -13.312 -6.051 -4.723 1 97.19 233 SER A CA 1
ATOM 1817 C C . SER A 1 233 ? -13.398 -5.148 -5.949 1 97.19 233 SER A C 1
ATOM 1819 O O . SER A 1 233 ? -14.18 -4.191 -5.965 1 97.19 233 SER A O 1
ATOM 1821 N N . PHE A 1 234 ? -12.633 -5.355 -6.98 1 97.44 234 PHE A N 1
ATOM 1822 C CA . PHE A 1 234 ? -12.664 -4.48 -8.148 1 97.44 234 PHE A CA 1
ATOM 1823 C C . PHE A 1 234 ? -13.953 -4.684 -8.938 1 97.44 234 PHE A C 1
ATOM 1825 O O . PHE A 1 234 ? -14.281 -5.809 -9.32 1 97.44 234 PHE A O 1
ATOM 1832 N N . PRO A 1 235 ? -14.727 -3.625 -9.133 1 96.69 235 PRO A N 1
ATOM 1833 C CA . PRO A 1 235 ? -15.938 -3.756 -9.945 1 96.69 235 PRO A CA 1
ATOM 1834 C C . PRO A 1 235 ? -15.633 -3.902 -11.438 1 96.69 235 PRO A C 1
ATOM 1836 O O . PRO A 1 235 ? -15.758 -2.938 -12.195 1 96.69 235 PRO A O 1
ATOM 1839 N N . SER A 1 236 ? -15.445 -5.094 -11.828 1 94.5 236 SER A N 1
ATOM 1840 C CA . SER A 1 236 ? -14.914 -5.418 -13.148 1 94.5 236 SER A CA 1
ATOM 1841 C C . SER A 1 236 ? -15.961 -5.18 -14.234 1 94.5 236 SER A C 1
ATOM 1843 O O . SER A 1 236 ? -17.156 -5.379 -14.016 1 94.5 236 SER A O 1
ATOM 1845 N N . THR A 1 237 ? -15.453 -4.703 -15.344 1 89.62 237 THR A N 1
ATOM 1846 C CA . THR A 1 237 ? -16.188 -4.656 -16.594 1 89.62 237 THR A CA 1
ATOM 1847 C C . THR A 1 237 ? -15.438 -5.418 -17.688 1 89.62 237 THR A C 1
ATOM 1849 O O . THR A 1 237 ? -14.344 -5.938 -17.453 1 89.62 237 THR A O 1
ATOM 1852 N N . ALA A 1 238 ? -16.062 -5.5 -18.828 1 83.94 238 ALA A N 1
ATOM 1853 C CA . ALA A 1 238 ? -15.43 -6.234 -19.906 1 83.94 238 ALA A CA 1
ATOM 1854 C C . ALA A 1 238 ? -14.102 -5.598 -20.312 1 83.94 238 ALA A C 1
ATOM 1856 O O . ALA A 1 238 ? -13.148 -6.297 -20.656 1 83.94 238 ALA A O 1
ATOM 1857 N N . ASP A 1 239 ? -13.992 -4.312 -20.188 1 83.19 239 ASP A N 1
ATOM 1858 C CA . ASP A 1 239 ? -12.836 -3.58 -20.703 1 83.19 239 ASP A CA 1
ATOM 1859 C C . ASP A 1 239 ? -11.781 -3.395 -19.609 1 83.19 239 ASP A C 1
ATOM 1861 O O . ASP A 1 239 ? -10.625 -3.1 -19.906 1 83.19 239 ASP A O 1
ATOM 1865 N N . GLU A 1 240 ? -12.188 -3.553 -18.359 1 88.94 240 GLU A N 1
ATOM 1866 C CA . GLU A 1 240 ? -11.273 -3.398 -17.219 1 88.94 240 GLU A CA 1
ATOM 1867 C C . GLU A 1 240 ? -11.586 -4.406 -16.125 1 88.94 240 GLU A C 1
ATOM 1869 O O . GLU A 1 240 ? -12.57 -4.25 -15.391 1 88.94 240 GLU A O 1
ATOM 1874 N N . GLN A 1 241 ? -10.68 -5.352 -15.977 1 91.06 241 GLN A N 1
ATOM 1875 C CA . GLN A 1 241 ? -11.031 -6.523 -15.18 1 91.06 241 GLN A CA 1
ATOM 1876 C C . GLN A 1 241 ? -10.383 -6.465 -13.797 1 91.06 241 GLN A C 1
ATOM 1878 O O . GLN A 1 241 ? -10.75 -7.227 -12.898 1 91.06 241 GLN A O 1
ATOM 1883 N N . ARG A 1 242 ? -9.414 -5.605 -13.633 1 95.12 242 ARG A N 1
ATOM 1884 C CA . ARG A 1 242 ? -8.672 -5.559 -12.383 1 95.12 242 ARG A CA 1
ATOM 1885 C C . ARG A 1 242 ? -7.914 -4.238 -12.242 1 95.12 242 ARG A C 1
ATOM 1887 O O . ARG A 1 242 ? -7.781 -3.49 -13.219 1 95.12 242 ARG A O 1
ATOM 1894 N N . GLU A 1 243 ? -7.465 -3.9 -11.125 1 95.25 243 GLU A N 1
ATOM 1895 C CA . GLU A 1 243 ? -6.453 -2.881 -10.875 1 95.25 243 GLU A CA 1
ATOM 1896 C C . GLU A 1 243 ? -5.09 -3.51 -10.602 1 95.25 243 GLU A C 1
ATOM 1898 O O . GLU A 1 243 ? -4.957 -4.363 -9.719 1 95.25 243 GLU A O 1
ATOM 1903 N N . PHE A 1 244 ? -4.16 -3.17 -11.391 1 95.69 244 PHE A N 1
ATOM 1904 C CA . PHE A 1 244 ? -2.775 -3.557 -11.148 1 95.69 244 PHE A CA 1
ATOM 1905 C C . PHE A 1 244 ? -1.871 -2.33 -11.094 1 95.69 244 PHE A C 1
ATOM 1907 O O . PHE A 1 244 ? -1.767 -1.587 -12.07 1 95.69 244 PHE A O 1
ATOM 1914 N N . SER A 1 245 ? -1.256 -2.037 -9.953 1 96.62 245 SER A N 1
ATOM 1915 C CA . SER A 1 245 ? -0.288 -0.958 -9.789 1 96.62 245 SER A CA 1
ATOM 1916 C C . SER A 1 245 ? 0.908 -1.408 -8.961 1 96.62 245 SER A C 1
ATOM 1918 O O . SER A 1 245 ? 0.791 -2.316 -8.133 1 96.62 245 SER A O 1
ATOM 1920 N N . PHE A 1 246 ? 2.053 -0.768 -9.211 1 97.19 246 PHE A N 1
ATOM 1921 C CA . PHE A 1 246 ? 3.256 -1.093 -8.461 1 97.19 246 PHE A CA 1
ATOM 1922 C C . PHE A 1 246 ? 4.191 0.109 -8.383 1 97.19 246 PHE A C 1
ATOM 1924 O O . PHE A 1 246 ? 4.102 1.021 -9.211 1 97.19 246 PHE A O 1
ATOM 1931 N N . THR A 1 247 ? 5.02 0.133 -7.402 1 97.94 247 THR A N 1
ATOM 1932 C CA . THR A 1 247 ? 6.137 1.054 -7.238 1 97.94 247 THR A CA 1
ATOM 1933 C C . THR A 1 247 ? 7.383 0.311 -6.758 1 97.94 247 THR A C 1
ATOM 1935 O O . THR A 1 247 ? 7.301 -0.551 -5.883 1 97.94 247 THR A O 1
ATOM 1938 N N . PHE A 1 248 ? 8.523 0.601 -7.391 1 97.12 248 PHE A N 1
ATOM 1939 C CA . PHE A 1 248 ? 9.828 0.089 -6.988 1 97.12 248 PHE A CA 1
ATOM 1940 C C . PHE A 1 248 ? 10.781 1.233 -6.668 1 97.12 248 PHE A C 1
ATOM 1942 O O . PHE A 1 248 ? 10.859 2.209 -7.414 1 97.12 248 PHE A O 1
ATOM 1949 N N . SER A 1 249 ? 11.414 1.11 -5.559 1 97.5 249 SER A N 1
ATOM 1950 C CA . SER A 1 249 ? 12.477 2.047 -5.203 1 97.5 249 SER A CA 1
ATOM 1951 C C . SER A 1 249 ? 13.789 1.316 -4.938 1 97.5 249 SER A C 1
ATOM 1953 O O . SER A 1 249 ? 13.836 0.37 -4.148 1 97.5 249 SER A O 1
ATOM 1955 N N . SER A 1 250 ? 14.797 1.668 -5.633 1 96 250 SER A N 1
ATOM 1956 C CA . SER A 1 250 ? 16.156 1.18 -5.406 1 96 250 SER A CA 1
ATOM 1957 C C . SER A 1 250 ? 17.141 2.334 -5.242 1 96 250 SER A C 1
ATOM 1959 O O . SER A 1 250 ? 16.75 3.502 -5.305 1 96 250 SER A O 1
ATOM 1961 N N . ASP A 1 251 ? 18.406 2.029 -5.004 1 93.19 251 ASP A N 1
ATOM 1962 C CA . ASP A 1 251 ? 19.422 3.066 -4.91 1 93.19 251 ASP A CA 1
ATOM 1963 C C . ASP A 1 251 ? 19.594 3.785 -6.25 1 93.19 251 ASP A C 1
ATOM 1965 O O . ASP A 1 251 ? 20.016 4.941 -6.285 1 93.19 251 ASP A O 1
ATOM 1969 N N . ARG A 1 252 ? 19.156 3.172 -7.285 1 93.31 252 ARG A N 1
ATOM 1970 C CA . ARG A 1 252 ? 19.453 3.713 -8.609 1 93.31 252 ARG A CA 1
ATOM 1971 C C . ARG A 1 252 ? 18.219 4.375 -9.219 1 93.31 252 ARG A C 1
ATOM 1973 O O . ARG A 1 252 ? 18.328 5.332 -9.984 1 93.31 252 ARG A O 1
ATOM 1980 N N . MET A 1 253 ? 17.078 3.867 -8.836 1 95 253 MET A N 1
ATOM 1981 C CA . MET A 1 253 ? 15.938 4.34 -9.602 1 95 253 MET A CA 1
ATOM 1982 C C . MET A 1 253 ? 14.672 4.34 -8.75 1 95 253 MET A C 1
ATOM 1984 O O . MET A 1 253 ? 14.68 3.824 -7.629 1 95 253 MET A O 1
ATOM 1988 N N . TYR A 1 254 ? 13.727 5.066 -9.211 1 97 254 TYR A N 1
ATOM 1989 C CA . TYR A 1 254 ? 12.336 5.051 -8.773 1 97 254 TYR A CA 1
ATOM 1990 C C . TYR A 1 254 ? 11.398 4.762 -9.938 1 97 254 TYR A C 1
ATOM 1992 O O . TYR A 1 254 ? 11.383 5.496 -10.93 1 97 254 TYR A O 1
ATOM 2000 N N . ALA A 1 255 ? 10.633 3.613 -9.789 1 96.69 255 ALA A N 1
ATOM 2001 C CA . ALA A 1 255 ? 9.75 3.209 -10.883 1 96.69 255 ALA A CA 1
ATOM 2002 C C . ALA A 1 255 ? 8.312 3.047 -10.391 1 96.69 255 ALA A C 1
ATOM 2004 O O . ALA A 1 255 ? 8.078 2.531 -9.297 1 96.69 255 ALA A O 1
ATOM 2005 N N . LYS A 1 256 ? 7.371 3.504 -11.156 1 96.5 256 LYS A N 1
ATOM 2006 C CA . LYS A 1 256 ? 5.957 3.324 -10.836 1 96.5 256 LYS A CA 1
ATOM 2007 C C . LYS A 1 256 ? 5.152 2.961 -12.078 1 96.5 256 LYS A C 1
ATOM 2009 O O . LYS A 1 256 ? 5.527 3.32 -13.195 1 96.5 256 LYS A O 1
ATOM 2014 N N . SER A 1 257 ? 4.066 2.285 -11.844 1 95.5 257 SER A N 1
ATOM 2015 C CA . SER A 1 257 ? 3.211 1.868 -12.953 1 95.5 257 SER A CA 1
ATOM 2016 C C . SER A 1 257 ? 2.338 3.02 -13.438 1 95.5 257 SER A C 1
ATOM 2018 O O . SER A 1 257 ? 1.933 3.875 -12.648 1 95.5 257 SER A O 1
ATOM 2020 N N . GLY A 1 258 ? 2.131 3.062 -14.805 1 91.06 258 GLY A N 1
ATOM 2021 C CA . GLY A 1 258 ? 0.998 3.732 -15.422 1 91.06 258 GLY A CA 1
ATOM 2022 C C . GLY A 1 258 ? -0.055 2.77 -15.938 1 91.06 258 GLY A C 1
ATOM 2023 O O . GLY A 1 258 ? -0.015 1.576 -15.641 1 91.06 258 GLY A O 1
ATOM 2024 N N . PRO A 1 259 ? -1.038 3.27 -16.594 1 83.81 259 PRO A N 1
ATOM 2025 C CA . PRO A 1 259 ? -2.115 2.4 -17.078 1 83.81 259 PRO A CA 1
ATOM 2026 C C . PRO A 1 259 ? -1.613 1.299 -18 1 83.81 259 PRO A C 1
ATOM 2028 O O . PRO A 1 259 ? -2.111 0.171 -17.953 1 83.81 259 PRO A O 1
ATOM 2031 N N . ASP A 1 260 ? -0.634 1.594 -18.859 1 89.75 260 ASP A N 1
ATOM 2032 C CA . ASP A 1 260 ? -0.077 0.626 -19.797 1 89.75 260 ASP A CA 1
ATOM 2033 C C . ASP A 1 260 ? 1.427 0.831 -19.969 1 89.75 260 ASP A C 1
ATOM 2035 O O . ASP A 1 260 ? 1.95 0.72 -21.078 1 89.75 260 ASP A O 1
ATOM 2039 N N . ARG A 1 261 ? 2.072 1.172 -18.875 1 94.62 261 ARG A N 1
ATOM 2040 C CA . ARG A 1 261 ? 3.479 1.551 -18.969 1 94.62 261 ARG A CA 1
ATOM 2041 C C . ARG A 1 261 ? 4.141 1.524 -17.594 1 94.62 261 ARG A C 1
ATOM 2043 O O . ARG A 1 261 ? 3.465 1.348 -16.578 1 94.62 261 ARG A O 1
ATOM 2050 N N . ILE A 1 262 ? 5.383 1.628 -17.641 1 96 262 ILE A N 1
ATOM 2051 C CA . ILE A 1 262 ? 6.188 1.865 -16.453 1 96 262 ILE A CA 1
ATOM 2052 C C . ILE A 1 262 ? 6.953 3.178 -16.609 1 96 262 ILE A C 1
ATOM 2054 O O . ILE A 1 262 ? 7.469 3.486 -17.688 1 96 262 ILE A O 1
ATOM 2058 N N . GLU A 1 263 ? 6.879 3.975 -15.57 1 95.62 263 GLU A N 1
ATOM 2059 C CA . GLU A 1 263 ? 7.609 5.238 -15.5 1 95.62 263 GLU A CA 1
ATOM 2060 C C . GLU A 1 263 ? 8.82 5.121 -14.57 1 95.62 263 GLU A C 1
ATOM 2062 O O . GLU A 1 263 ? 8.68 4.723 -13.414 1 95.62 263 GLU A O 1
ATOM 2067 N N . ILE A 1 264 ? 9.969 5.48 -15.086 1 96 264 ILE A N 1
ATOM 2068 C CA . ILE A 1 264 ? 11.219 5.254 -14.367 1 96 264 ILE A CA 1
ATOM 2069 C C . ILE A 1 264 ? 11.992 6.562 -14.25 1 96 264 ILE A C 1
ATOM 2071 O O . ILE A 1 264 ? 12.172 7.273 -15.234 1 96 264 ILE A O 1
ATOM 2075 N N . ARG A 1 265 ? 12.438 6.84 -13.078 1 96.12 265 ARG A N 1
ATOM 2076 C CA . ARG A 1 265 ? 13.359 7.945 -12.828 1 96.12 265 ARG A CA 1
ATOM 2077 C C . ARG A 1 265 ? 14.703 7.434 -12.328 1 96.12 265 ARG A C 1
ATOM 2079 O O . ARG A 1 265 ? 14.758 6.605 -11.414 1 96.12 265 ARG A O 1
ATOM 2086 N N . ASP A 1 266 ? 15.695 7.949 -13.008 1 93.75 266 ASP A N 1
ATOM 2087 C CA . ASP A 1 266 ? 17.078 7.602 -12.656 1 93.75 266 ASP A CA 1
ATOM 2088 C C . ASP A 1 266 ? 17.625 8.562 -11.609 1 93.75 266 ASP A C 1
ATOM 2090 O O . ASP A 1 266 ? 17.766 9.766 -11.875 1 93.75 266 ASP A O 1
ATOM 2094 N N . ARG A 1 267 ? 18.047 8.094 -10.492 1 93.38 267 ARG A N 1
ATOM 2095 C CA . ARG A 1 267 ? 18.547 8.938 -9.414 1 93.38 267 ARG A CA 1
ATOM 2096 C C . ARG A 1 267 ? 19.875 9.57 -9.773 1 93.38 267 ARG A C 1
ATOM 2098 O O . ARG A 1 267 ? 20.25 10.609 -9.227 1 93.38 267 ARG A O 1
ATOM 2105 N N . GLN A 1 268 ? 20.609 8.961 -10.625 1 90.5 268 GLN A N 1
ATOM 2106 C CA . GLN A 1 268 ? 21.922 9.461 -11.023 1 90.5 268 GLN A CA 1
ATOM 2107 C C . GLN A 1 268 ? 21.797 10.469 -12.164 1 90.5 268 GLN A C 1
ATOM 2109 O O . GLN A 1 268 ? 22.781 11.141 -12.508 1 90.5 268 GLN A O 1
ATOM 2114 N N . ASN A 1 269 ? 20.656 10.531 -12.758 1 91.94 269 ASN A N 1
ATOM 2115 C CA . ASN A 1 269 ? 20.375 11.492 -13.828 1 91.94 269 ASN A CA 1
ATOM 2116 C C . ASN A 1 269 ? 19 12.109 -13.68 1 91.94 269 ASN A C 1
ATOM 2118 O O . ASN A 1 269 ? 18.141 11.961 -14.57 1 91.94 269 ASN A O 1
ATOM 2122 N N . ILE A 1 270 ? 18.828 12.883 -12.727 1 91.56 270 ILE A N 1
ATOM 2123 C CA . ILE A 1 270 ? 17.531 13.469 -12.375 1 91.56 270 ILE A CA 1
ATOM 2124 C C . ILE A 1 270 ? 17.078 14.422 -13.477 1 91.56 270 ILE A C 1
ATOM 2126 O O . ILE A 1 270 ? 15.883 14.539 -13.758 1 91.56 270 ILE A O 1
ATOM 2130 N N . ALA A 1 271 ? 18.016 15.023 -14.109 1 89.31 271 ALA A N 1
ATOM 2131 C CA . ALA A 1 271 ? 17.734 16.016 -15.133 1 89.31 271 ALA A CA 1
ATOM 2132 C C . ALA A 1 271 ? 17.031 15.383 -16.344 1 89.31 271 ALA A C 1
ATOM 2134 O O . ALA A 1 271 ? 16.328 16.062 -17.078 1 89.31 271 ALA A O 1
ATOM 2135 N N . ALA A 1 272 ? 17.234 14.078 -16.484 1 88.44 272 ALA A N 1
ATOM 2136 C CA . ALA A 1 272 ? 16.641 13.375 -17.625 1 88.44 272 ALA A CA 1
ATOM 2137 C C . ALA A 1 272 ? 15.133 13.234 -17.438 1 88.44 272 ALA A C 1
ATOM 2139 O O . ALA A 1 272 ? 14.422 12.898 -18.391 1 88.44 272 ALA A O 1
ATOM 2140 N N . GLY A 1 273 ? 14.648 13.531 -16.281 1 88.94 273 GLY A N 1
ATOM 2141 C CA . GLY A 1 273 ? 13.219 13.438 -16.016 1 88.94 273 GLY A CA 1
ATOM 2142 C C . GLY A 1 273 ? 12.711 12.008 -16 1 88.94 273 GLY A C 1
ATOM 2143 O O . GLY A 1 273 ? 13.43 11.094 -15.594 1 88.94 273 GLY A O 1
ATOM 2144 N N . THR A 1 274 ? 11.414 11.82 -16.234 1 91.88 274 THR A N 1
ATOM 2145 C CA . THR A 1 274 ? 10.758 10.516 -16.219 1 91.88 274 THR A CA 1
ATOM 2146 C C . THR A 1 274 ? 10.836 9.859 -17.594 1 91.88 274 THR A C 1
ATOM 2148 O O . THR A 1 274 ? 10.453 10.461 -18.594 1 91.88 274 THR A O 1
ATOM 2151 N N . ARG A 1 275 ? 11.422 8.695 -17.578 1 92.56 275 ARG A N 1
ATOM 2152 C CA . ARG A 1 275 ? 11.367 7.871 -18.781 1 92.56 275 ARG A CA 1
ATOM 2153 C C . ARG A 1 275 ? 10.203 6.887 -18.719 1 92.56 275 ARG A C 1
ATOM 2155 O O . ARG A 1 275 ? 9.945 6.289 -17.672 1 92.56 275 ARG A O 1
ATOM 2162 N N . SER A 1 276 ? 9.523 6.801 -19.812 1 93.62 276 SER A N 1
ATOM 2163 C CA . SER A 1 276 ? 8.367 5.906 -19.859 1 93.62 276 SER A CA 1
ATOM 2164 C C . SER A 1 276 ? 8.578 4.789 -20.875 1 93.62 276 SER A C 1
ATOM 2166 O O . SER A 1 276 ? 9.117 5.02 -21.969 1 93.62 276 SER A O 1
ATOM 2168 N N . ARG A 1 277 ? 8.227 3.584 -20.484 1 94.25 277 ARG A N 1
ATOM 2169 C CA . ARG A 1 277 ? 8.242 2.42 -21.359 1 94.25 277 ARG A CA 1
ATOM 2170 C C . ARG A 1 277 ? 6.883 1.727 -21.375 1 94.25 277 ARG A C 1
ATOM 2172 O O . ARG A 1 277 ? 6.273 1.522 -20.328 1 94.25 277 ARG A O 1
ATOM 2179 N N . ARG A 1 278 ? 6.469 1.444 -22.594 1 93.31 278 ARG A N 1
ATOM 2180 C CA . ARG A 1 278 ? 5.242 0.661 -22.672 1 93.31 278 ARG A CA 1
ATOM 2181 C C . ARG A 1 278 ? 5.438 -0.728 -22.062 1 93.31 278 ARG A C 1
ATOM 2183 O O . ARG A 1 278 ? 6.484 -1.352 -22.266 1 93.31 278 ARG A O 1
ATOM 2190 N N . LEU A 1 279 ? 4.477 -1.17 -21.344 1 90.94 279 LEU A N 1
ATOM 2191 C CA . LEU A 1 279 ? 4.535 -2.455 -20.656 1 90.94 279 LEU A CA 1
ATOM 2192 C C . LEU A 1 279 ? 3.186 -3.162 -20.719 1 90.94 279 LEU A C 1
ATOM 2194 O O . LEU A 1 279 ? 2.143 -2.539 -20.5 1 90.94 279 LEU A O 1
ATOM 2198 N N . GLN A 1 280 ? 3.211 -4.453 -21.094 1 83.81 280 GLN A N 1
ATOM 2199 C CA . GLN A 1 280 ? 2.01 -5.277 -21 1 83.81 280 GLN A CA 1
ATOM 2200 C C . GLN A 1 280 ? 1.694 -5.617 -19.547 1 83.81 280 GLN A C 1
ATOM 2202 O O . GLN A 1 280 ? 2.42 -6.387 -18.906 1 83.81 280 GLN A O 1
ATOM 2207 N N . LEU A 1 281 ? 0.595 -5.082 -19.094 1 86.19 281 LEU A N 1
ATOM 2208 C CA . LEU A 1 281 ? 0.243 -5.289 -17.688 1 86.19 281 LEU A CA 1
ATOM 2209 C C . LEU A 1 281 ? -0.815 -6.379 -17.562 1 86.19 281 LEU A C 1
ATOM 2211 O O . LEU A 1 281 ? -1.127 -6.809 -16.438 1 86.19 281 LEU A O 1
ATOM 2215 N N . ASP A 1 282 ? -1.294 -6.93 -18.688 1 87.38 282 ASP A N 1
ATOM 2216 C CA . ASP A 1 282 ? -2.166 -8.102 -18.656 1 87.38 282 ASP A CA 1
ATOM 2217 C C . ASP A 1 282 ? -1.37 -9.367 -18.375 1 87.38 282 ASP A C 1
ATOM 2219 O O . ASP A 1 282 ? -0.699 -9.906 -19.25 1 87.38 282 ASP A O 1
ATOM 2223 N N . THR A 1 283 ? -1.581 -9.953 -17.281 1 90 283 THR A N 1
ATOM 2224 C CA . THR A 1 283 ? -0.768 -11.062 -16.797 1 90 283 THR A CA 1
ATOM 2225 C C . THR A 1 283 ? -1.206 -12.375 -17.438 1 90 283 THR A C 1
ATOM 2227 O O . THR A 1 283 ? -0.469 -13.359 -17.406 1 90 283 THR A O 1
ATOM 2230 N N . ASP A 1 284 ? -2.34 -12.398 -18.078 1 92.25 284 ASP A N 1
ATOM 2231 C CA . ASP A 1 284 ? -2.846 -13.609 -18.703 1 92.25 284 ASP A CA 1
ATOM 2232 C C . ASP A 1 284 ? -1.961 -14.031 -19.875 1 92.25 284 ASP A C 1
ATOM 2234 O O . ASP A 1 284 ? -1.861 -15.219 -20.203 1 92.25 284 ASP A O 1
ATOM 2238 N N . ALA A 1 285 ? -1.293 -13.117 -20.453 1 92.62 285 ALA A N 1
ATOM 2239 C CA . ALA A 1 285 ? -0.472 -13.359 -21.641 1 92.62 285 ALA A CA 1
ATOM 2240 C C . ALA A 1 285 ? 0.76 -14.188 -21.297 1 92.62 285 ALA A C 1
ATOM 2242 O O . ALA A 1 285 ? 1.418 -14.734 -22.188 1 92.62 285 ALA A O 1
ATOM 2243 N N . TYR A 1 286 ? 1.035 -14.359 -20.047 1 94.88 286 TYR A N 1
ATOM 2244 C CA . TYR A 1 286 ? 2.252 -15.047 -19.625 1 94.88 286 TYR A CA 1
ATOM 2245 C C . TYR A 1 286 ? 2.02 -16.547 -19.547 1 94.88 286 TYR A C 1
ATOM 2247 O O . TYR A 1 286 ? 2.973 -17.328 -19.531 1 94.88 286 TYR A O 1
ATOM 2255 N N . TYR A 1 287 ? 0.801 -17.016 -19.531 1 96.94 287 TYR A N 1
ATOM 2256 C CA . TYR A 1 287 ? 0.521 -18.438 -19.375 1 96.94 287 TYR A CA 1
ATOM 2257 C C . TYR A 1 287 ? 0.913 -19.219 -20.625 1 96.94 287 TYR A C 1
ATOM 2259 O O . TYR A 1 287 ? 1.554 -20.266 -20.531 1 96.94 287 TYR A O 1
ATOM 2267 N N . PRO A 1 288 ? 0.626 -18.672 -21.844 1 97.12 288 PRO A N 1
ATOM 2268 C CA . PRO A 1 288 ? 1.136 -19.375 -23.016 1 97.12 288 PRO A CA 1
ATOM 2269 C C . PRO A 1 288 ? 2.662 -19.438 -23.047 1 97.12 288 PRO A C 1
ATOM 2271 O O . PRO A 1 288 ? 3.229 -20.438 -23.516 1 97.12 288 PRO A O 1
ATOM 2274 N N . VAL A 1 289 ? 3.275 -18.422 -22.594 1 96.19 289 VAL A N 1
ATOM 2275 C CA . VAL A 1 289 ? 4.734 -18.391 -22.516 1 96.19 289 VAL A CA 1
ATOM 2276 C C . VAL A 1 289 ? 5.215 -19.484 -21.562 1 96.19 289 VAL A C 1
ATOM 2278 O O . VAL A 1 289 ? 6.152 -20.219 -21.859 1 96.19 289 VAL A O 1
ATOM 2281 N N . PHE A 1 290 ? 4.578 -19.625 -20.5 1 97.5 290 PHE A N 1
ATOM 2282 C CA . PHE A 1 290 ? 4.898 -20.656 -19.5 1 97.5 290 PHE A CA 1
ATOM 2283 C C . PHE A 1 290 ? 4.777 -22.047 -20.109 1 97.5 290 PHE A C 1
ATOM 2285 O O . PHE A 1 290 ? 5.684 -22.875 -19.953 1 97.5 290 PHE A O 1
ATOM 2292 N N . VAL A 1 291 ? 3.666 -22.297 -20.797 1 98.31 291 VAL A N 1
ATOM 2293 C CA . VAL A 1 291 ? 3.412 -23.609 -21.391 1 98.31 291 VAL A CA 1
ATOM 2294 C C . VAL A 1 291 ? 4.551 -23.969 -22.328 1 98.31 291 VAL A C 1
ATOM 2296 O O . VAL A 1 291 ? 5.133 -25.047 -22.234 1 98.31 291 VAL A O 1
ATOM 2299 N N . ARG A 1 292 ? 4.926 -23.094 -23.188 1 97.25 292 ARG A N 1
ATOM 2300 C CA . ARG A 1 292 ? 5.988 -23.344 -24.156 1 97.25 292 ARG A CA 1
ATOM 2301 C C . ARG A 1 292 ? 7.32 -23.578 -23.453 1 97.25 292 ARG A C 1
ATOM 2303 O O . ARG A 1 292 ? 8.078 -24.484 -23.828 1 97.25 292 ARG A O 1
ATOM 2310 N N . GLN A 1 293 ? 7.52 -22.844 -22.5 1 96.5 293 GLN A N 1
ATOM 2311 C CA . GLN A 1 293 ? 8.789 -22.906 -21.781 1 96.5 293 GLN A CA 1
ATOM 2312 C C . GLN A 1 293 ? 8.938 -24.234 -21.031 1 96.5 293 GLN A C 1
ATOM 2314 O O . GLN A 1 293 ? 9.992 -24.859 -21.078 1 96.5 293 GLN A O 1
ATOM 2319 N N . VAL A 1 294 ? 7.934 -24.641 -20.359 1 97.56 294 VAL A N 1
ATOM 2320 C CA . VAL A 1 294 ? 8.055 -25.828 -19.516 1 97.56 294 VAL A CA 1
ATOM 2321 C C . VAL A 1 294 ? 8.18 -27.078 -20.406 1 97.56 294 VAL A C 1
ATOM 2323 O O . VAL A 1 294 ? 8.914 -28 -20.078 1 97.56 294 VAL A O 1
ATOM 2326 N N . LEU A 1 295 ? 7.512 -27.109 -21.531 1 97.88 295 LEU A N 1
ATOM 2327 C CA . LEU A 1 295 ? 7.637 -28.234 -22.438 1 97.88 295 LEU A CA 1
ATOM 2328 C C . LEU A 1 295 ? 9.039 -28.297 -23.047 1 97.88 295 LEU A C 1
ATOM 2330 O O . LEU A 1 295 ? 9.617 -29.375 -23.156 1 97.88 295 LEU A O 1
ATOM 2334 N N . ALA A 1 296 ? 9.547 -27.141 -23.359 1 96.75 296 ALA A N 1
ATOM 2335 C CA . ALA A 1 296 ? 10.906 -27.078 -23.891 1 96.75 296 ALA A CA 1
ATOM 2336 C C . ALA A 1 296 ? 11.922 -27.5 -22.844 1 96.75 296 ALA A C 1
ATOM 2338 O O . ALA A 1 296 ? 12.844 -28.281 -23.125 1 96.75 296 ALA A O 1
ATOM 2339 N N . GLU A 1 297 ? 11.789 -27 -21.656 1 96.81 297 GLU A N 1
ATOM 2340 C CA . GLU A 1 297 ? 12.688 -27.344 -20.562 1 96.81 297 GLU A CA 1
ATOM 2341 C C . GLU A 1 297 ? 12.688 -28.844 -20.312 1 96.81 297 GLU A C 1
ATOM 2343 O O . GLU A 1 297 ? 13.75 -29.469 -20.172 1 96.81 297 GLU A O 1
ATOM 2348 N N . CYS A 1 298 ? 11.516 -29.359 -20.219 1 96 298 CYS A N 1
ATOM 2349 C CA . CYS A 1 298 ? 11.383 -30.797 -19.969 1 96 298 CYS A CA 1
ATOM 2350 C C . CYS A 1 298 ? 12.062 -31.609 -21.062 1 96 298 CYS A C 1
ATOM 2352 O O . CYS A 1 298 ? 12.812 -32.531 -20.781 1 96 298 CYS A O 1
ATOM 2354 N N . ARG A 1 299 ? 11.875 -31.25 -22.297 1 95.06 299 ARG A N 1
ATOM 2355 C CA . ARG A 1 299 ? 12.438 -31.938 -23.453 1 95.06 299 ARG A CA 1
ATOM 2356 C C . ARG A 1 299 ? 13.961 -31.875 -23.438 1 95.06 299 ARG A C 1
ATOM 2358 O O . ARG A 1 299 ? 14.633 -32.844 -23.812 1 95.06 299 ARG A O 1
ATOM 2365 N N . ASN A 1 300 ? 14.438 -30.812 -22.984 1 96.31 300 ASN A N 1
ATOM 2366 C CA . ASN A 1 300 ? 15.867 -30.578 -23.078 1 96.31 300 ASN A CA 1
ATOM 2367 C C . ASN A 1 300 ? 16.578 -30.938 -21.781 1 96.31 300 ASN A C 1
ATOM 2369 O O . ASN A 1 300 ? 17.797 -30.734 -21.641 1 96.31 300 ASN A O 1
ATOM 2373 N N . GLY A 1 301 ? 15.883 -31.391 -20.828 1 95.56 301 GLY A N 1
ATOM 2374 C CA . GLY A 1 301 ? 16.469 -31.812 -19.562 1 95.56 301 GLY A CA 1
ATOM 2375 C C . GLY A 1 301 ? 16.938 -30.656 -18.703 1 95.56 301 GLY A C 1
ATOM 2376 O O . GLY A 1 301 ? 17.906 -30.766 -17.953 1 95.56 301 GLY A O 1
ATOM 2377 N N . GLN A 1 302 ? 16.281 -29.5 -18.844 1 96 302 GLN A N 1
ATOM 2378 C CA . GLN A 1 302 ? 16.609 -28.297 -18.078 1 96 302 GLN A CA 1
ATOM 2379 C C . GLN A 1 302 ? 15.789 -28.234 -16.797 1 96 302 GLN A C 1
ATOM 2381 O O . GLN A 1 302 ? 14.805 -28.953 -16.641 1 96 302 GLN A O 1
ATOM 2386 N N . LYS A 1 303 ? 16.266 -27.469 -15.867 1 95.62 303 LYS A N 1
ATOM 2387 C CA . LYS A 1 303 ? 15.523 -27.188 -14.641 1 95.62 303 LYS A CA 1
ATOM 2388 C C . LYS A 1 303 ? 14.398 -26.188 -14.898 1 95.62 303 LYS A C 1
ATOM 2390 O O . LYS A 1 303 ? 14.5 -25.344 -15.789 1 95.62 303 LYS A O 1
ATOM 2395 N N . PRO A 1 304 ? 13.383 -26.344 -14.102 1 96.56 304 PRO A N 1
ATOM 2396 C CA . PRO A 1 304 ? 12.281 -25.406 -14.305 1 96.56 304 PRO A CA 1
ATOM 2397 C C . PRO A 1 304 ? 12.625 -23.984 -13.844 1 96.56 304 PRO A C 1
ATOM 2399 O O . PRO A 1 304 ? 13.445 -23.812 -12.945 1 96.56 304 PRO A O 1
ATOM 2402 N N . ILE A 1 305 ? 11.961 -23.016 -14.422 1 91.69 305 ILE A N 1
ATOM 2403 C CA . ILE A 1 305 ? 12.141 -21.609 -14.062 1 91.69 305 ILE A CA 1
ATOM 2404 C C . ILE A 1 305 ? 11.695 -21.391 -12.625 1 91.69 305 ILE A C 1
ATOM 2406 O O . ILE A 1 305 ? 12.258 -20.547 -11.922 1 91.69 305 ILE A O 1
ATOM 2410 N N . ALA A 1 306 ? 10.625 -22.109 -12.203 1 96.25 306 ALA A N 1
ATOM 2411 C CA . ALA A 1 306 ? 10.141 -22.141 -10.828 1 96.25 306 ALA A CA 1
ATOM 2412 C C . ALA A 1 306 ? 9.773 -23.562 -10.414 1 96.25 306 ALA A C 1
ATOM 2414 O O . ALA A 1 306 ? 9.078 -24.266 -11.141 1 96.25 306 ALA A O 1
ATOM 2415 N N . SER A 1 307 ? 10.227 -23.906 -9.273 1 96.44 307 SER A N 1
ATOM 2416 C CA . SER A 1 307 ? 10.078 -25.281 -8.812 1 96.44 307 SER A CA 1
ATOM 2417 C C . SER A 1 307 ? 9.188 -25.359 -7.582 1 96.44 307 SER A C 1
ATOM 2419 O O . SER A 1 307 ? 8.672 -24.344 -7.113 1 96.44 307 SER A O 1
ATOM 2421 N N . LEU A 1 308 ? 9.07 -26.578 -7.059 1 97.81 308 LEU A N 1
ATOM 2422 C CA . LEU A 1 308 ? 8.328 -26.812 -5.824 1 97.81 308 LEU A CA 1
ATOM 2423 C C . LEU A 1 308 ? 9.055 -26.203 -4.629 1 97.81 308 LEU A C 1
ATOM 2425 O O . LEU A 1 308 ? 8.438 -25.922 -3.6 1 97.81 308 LEU A O 1
ATOM 2429 N N . ARG A 1 309 ? 10.344 -25.969 -4.754 1 96.31 309 ARG A N 1
ATOM 2430 C CA . ARG A 1 309 ? 11.07 -25.266 -3.703 1 96.31 309 ARG A CA 1
ATOM 2431 C C . ARG A 1 309 ? 10.586 -23.828 -3.572 1 96.31 309 ARG A C 1
ATOM 2433 O O . ARG A 1 309 ? 10.43 -23.312 -2.461 1 96.31 309 ARG A O 1
ATOM 2440 N N . ASP A 1 310 ? 10.414 -23.234 -4.711 1 96.69 310 ASP A N 1
ATOM 2441 C CA . ASP A 1 310 ? 9.867 -21.875 -4.707 1 96.69 310 ASP A CA 1
ATOM 2442 C C . ASP A 1 310 ? 8.469 -21.859 -4.102 1 96.69 310 ASP A C 1
ATOM 2444 O O . ASP A 1 310 ? 8.156 -20.984 -3.283 1 96.69 310 ASP A O 1
ATOM 2448 N N . ALA A 1 311 ? 7.66 -22.828 -4.531 1 97.94 311 ALA A N 1
ATOM 2449 C CA . ALA A 1 311 ? 6.297 -22.906 -4.016 1 97.94 311 ALA A CA 1
ATOM 2450 C C . ALA A 1 311 ? 6.297 -23.109 -2.502 1 97.94 311 ALA A C 1
ATOM 2452 O O . ALA A 1 311 ? 5.469 -22.516 -1.796 1 97.94 311 ALA A O 1
ATOM 2453 N N . GLU A 1 312 ? 7.18 -23.922 -2.027 1 97.25 312 GLU A N 1
ATOM 2454 C CA . GLU A 1 312 ? 7.297 -24.156 -0.594 1 97.25 312 GLU A CA 1
ATOM 2455 C C . GLU A 1 312 ? 7.633 -22.875 0.162 1 97.25 312 GLU A C 1
ATOM 2457 O O . GLU A 1 312 ? 7.016 -22.578 1.184 1 97.25 312 GLU A O 1
ATOM 2462 N N . ALA A 1 313 ? 8.609 -22.109 -0.333 1 96.75 313 ALA A N 1
ATOM 2463 C CA . ALA A 1 313 ? 9 -20.844 0.29 1 96.75 313 ALA A CA 1
ATOM 2464 C C . ALA A 1 313 ? 7.828 -19.875 0.333 1 96.75 313 ALA A C 1
ATOM 2466 O O . ALA A 1 313 ? 7.621 -19.188 1.337 1 96.75 313 ALA A O 1
ATOM 2467 N N . ILE A 1 314 ? 7.102 -19.844 -0.71 1 97.88 314 ILE A N 1
ATOM 2468 C CA . ILE A 1 314 ? 5.938 -18.969 -0.79 1 97.88 314 ILE A CA 1
ATOM 2469 C C . ILE A 1 314 ? 4.902 -19.391 0.249 1 97.88 314 ILE A C 1
ATOM 2471 O O . ILE A 1 314 ? 4.324 -18.547 0.937 1 97.88 314 ILE A O 1
ATOM 2475 N N . MET A 1 315 ? 4.688 -20.688 0.409 1 98 315 MET A N 1
ATOM 2476 C CA . MET A 1 315 ? 3.664 -21.188 1.329 1 98 315 MET A CA 1
ATOM 2477 C C . MET A 1 315 ? 4.07 -20.938 2.777 1 98 315 MET A C 1
ATOM 2479 O O . MET A 1 315 ? 3.217 -20.75 3.645 1 98 315 MET A O 1
ATOM 2483 N N . GLN A 1 316 ? 5.406 -20.891 3.053 1 97.94 316 GLN A N 1
ATOM 2484 C CA . GLN A 1 316 ? 5.852 -20.5 4.387 1 97.94 316 GLN A CA 1
ATOM 2485 C C . GLN A 1 316 ? 5.367 -19.094 4.738 1 97.94 316 GLN A C 1
ATOM 2487 O O . GLN A 1 316 ? 4.84 -18.875 5.828 1 97.94 316 GLN A O 1
ATOM 2492 N N . VAL A 1 317 ? 5.555 -18.188 3.826 1 98.56 317 VAL A N 1
ATOM 2493 C CA . VAL A 1 317 ? 5.09 -16.812 4.008 1 98.56 317 VAL A CA 1
ATOM 2494 C C . VAL A 1 317 ? 3.566 -16.797 4.105 1 98.56 317 VAL A C 1
ATOM 2496 O O . VAL A 1 317 ? 3.004 -16.078 4.941 1 98.56 317 VAL A O 1
ATOM 2499 N N . MET A 1 318 ? 2.941 -17.609 3.275 1 98.62 318 MET A N 1
ATOM 2500 C CA . MET A 1 318 ? 1.485 -17.688 3.211 1 98.62 318 MET A CA 1
ATOM 2501 C C . MET A 1 318 ? 0.905 -18.156 4.547 1 98.62 318 MET A C 1
ATOM 2503 O O . MET A 1 318 ? -0.025 -17.531 5.066 1 98.62 318 MET A O 1
ATOM 2507 N N . ASP A 1 319 ? 1.459 -19.219 5.082 1 98.56 319 ASP A N 1
ATOM 2508 C CA . ASP A 1 319 ? 1.013 -19.719 6.379 1 98.56 319 ASP A CA 1
ATOM 2509 C C . ASP A 1 319 ? 1.154 -18.641 7.461 1 98.56 319 ASP A C 1
ATOM 2511 O O . ASP A 1 319 ? 0.242 -18.438 8.266 1 98.56 319 ASP A O 1
ATOM 2515 N N . ALA A 1 320 ? 2.275 -17.984 7.457 1 98.75 320 ALA A N 1
ATOM 2516 C CA . ALA A 1 320 ? 2.531 -16.922 8.43 1 98.75 320 ALA A CA 1
ATOM 2517 C C . ALA A 1 320 ? 1.547 -15.766 8.258 1 98.75 320 ALA A C 1
ATOM 2519 O O . ALA A 1 320 ? 1.066 -15.203 9.242 1 98.75 320 ALA A O 1
ATOM 2520 N N . ALA A 1 321 ? 1.248 -15.43 7.051 1 98.88 321 ALA A N 1
ATOM 2521 C CA . ALA A 1 321 ? 0.313 -14.344 6.766 1 98.88 321 ALA A CA 1
ATOM 2522 C C . ALA A 1 321 ? -1.075 -14.656 7.316 1 98.88 321 ALA A C 1
ATOM 2524 O O . ALA A 1 321 ? -1.704 -13.805 7.953 1 98.88 321 ALA A O 1
ATOM 2525 N N . TYR A 1 322 ? -1.564 -15.844 7.078 1 98.81 322 TYR A N 1
ATOM 2526 C CA . TYR A 1 322 ? -2.887 -16.219 7.57 1 98.81 322 TYR A CA 1
ATOM 2527 C C . TYR A 1 322 ? -2.902 -16.266 9.094 1 98.81 322 TYR A C 1
ATOM 2529 O O . TYR A 1 322 ? -3.893 -15.883 9.727 1 98.81 322 TYR A O 1
ATOM 2537 N N . THR A 1 323 ? -1.808 -16.797 9.68 1 98.75 323 THR A N 1
ATOM 2538 C CA . THR A 1 323 ? -1.699 -16.766 11.133 1 98.75 323 THR A CA 1
ATOM 2539 C C . THR A 1 323 ? -1.746 -15.336 11.656 1 98.75 323 THR A C 1
ATOM 2541 O O . THR A 1 323 ? -2.482 -15.039 12.594 1 98.75 323 THR A O 1
ATOM 2544 N N . SER A 1 324 ? -0.97 -14.477 11.062 1 98.81 324 SER A N 1
ATOM 2545 C CA . SER A 1 324 ? -0.951 -13.062 11.422 1 98.81 324 SER A CA 1
ATOM 2546 C C . SER A 1 324 ? -2.35 -12.453 11.359 1 98.81 324 SER A C 1
ATOM 2548 O O . SER A 1 324 ? -2.793 -11.805 12.305 1 98.81 324 SER A O 1
ATOM 2550 N N . ALA A 1 325 ? -3.041 -12.68 10.258 1 98.56 325 ALA A N 1
ATOM 2551 C CA . ALA A 1 325 ? -4.379 -12.125 10.055 1 98.56 325 ALA A CA 1
ATOM 2552 C C . ALA A 1 325 ? -5.344 -12.617 11.125 1 98.56 325 ALA A C 1
ATOM 2554 O O . ALA A 1 325 ? -6.133 -11.844 11.664 1 98.56 325 ALA A O 1
ATOM 2555 N N . ARG A 1 326 ? -5.297 -13.898 11.445 1 97.81 326 ARG A N 1
ATOM 2556 C CA . ARG A 1 326 ? -6.168 -14.477 12.461 1 97.81 326 ARG 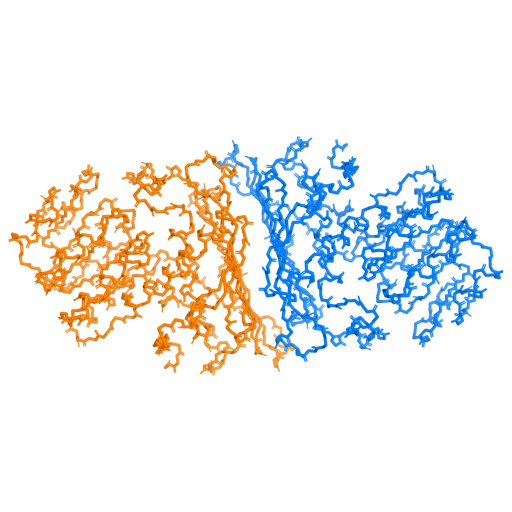A CA 1
ATOM 2557 C C . ARG A 1 326 ? -5.914 -13.836 13.82 1 97.81 326 ARG A C 1
ATOM 2559 O O . ARG A 1 326 ? -6.828 -13.727 14.641 1 97.81 326 ARG A O 1
ATOM 2566 N N . GLU A 1 327 ? -4.703 -13.438 13.953 1 97.38 327 GLU A N 1
ATOM 2567 C CA . GLU A 1 327 ? -4.32 -12.852 15.242 1 97.38 327 GLU A CA 1
ATOM 2568 C C . GLU A 1 327 ? -4.34 -11.328 15.18 1 97.38 327 GLU A C 1
ATOM 2570 O O . GLU A 1 327 ? -3.645 -10.656 15.945 1 97.38 327 GLU A O 1
ATOM 2575 N N . GLY A 1 328 ? -4.988 -10.734 14.242 1 96.62 328 GLY A N 1
ATOM 2576 C CA . GLY A 1 328 ? -5.273 -9.312 14.18 1 96.62 328 GLY A CA 1
ATOM 2577 C C . GLY A 1 328 ? -4.184 -8.508 13.5 1 96.62 328 GLY A C 1
ATOM 2578 O O . GLY A 1 328 ? -4.148 -7.281 13.609 1 96.62 328 GLY A O 1
ATOM 2579 N N . GLY A 1 329 ? -3.266 -9.156 12.891 1 98.38 329 GLY A N 1
ATOM 2580 C CA . GLY A 1 329 ? -2.188 -8.469 12.195 1 98.38 329 GLY A CA 1
ATOM 2581 C C . GLY A 1 329 ? -0.867 -8.531 12.938 1 98.38 329 GLY A C 1
ATOM 2582 O O . GLY A 1 329 ? -0.004 -7.668 12.75 1 98.38 329 GLY A O 1
ATOM 2583 N N . THR A 1 330 ? -0.681 -9.492 13.805 1 98.44 330 THR A N 1
ATOM 2584 C CA . THR A 1 330 ? 0.535 -9.617 14.602 1 98.44 330 THR A CA 1
ATOM 2585 C C . THR A 1 330 ? 1.733 -9.938 13.711 1 98.44 330 THR A C 1
ATOM 2587 O O . THR A 1 330 ? 1.581 -10.531 12.648 1 98.44 330 THR A O 1
ATOM 2590 N N . LEU A 1 331 ? 2.871 -9.516 14.203 1 98.69 331 LEU A N 1
ATOM 2591 C CA . LEU A 1 331 ? 4.117 -9.789 13.492 1 98.69 331 LEU A CA 1
ATOM 2592 C C . LEU A 1 331 ? 4.539 -11.242 13.672 1 98.69 331 LEU A C 1
ATOM 2594 O O . LEU A 1 331 ? 4.578 -11.742 14.805 1 98.69 331 LEU A O 1
ATOM 2598 N N . ILE A 1 332 ? 4.84 -11.883 12.555 1 98.62 332 ILE A N 1
ATOM 2599 C CA . ILE A 1 332 ? 5.332 -13.258 12.609 1 98.62 332 ILE A CA 1
ATOM 2600 C C . ILE A 1 332 ? 6.762 -13.312 12.07 1 98.62 332 ILE A C 1
ATOM 2602 O O . ILE A 1 332 ? 7.035 -12.828 10.969 1 98.62 332 ILE A O 1
ATOM 2606 N N . HIS A 1 333 ? 7.68 -13.891 12.82 1 97.88 333 HIS A N 1
ATOM 2607 C CA . HIS A 1 333 ? 9.055 -14.133 12.398 1 97.88 333 HIS A CA 1
ATOM 2608 C C . HIS A 1 333 ? 9.188 -15.484 11.703 1 97.88 333 HIS A C 1
ATOM 2610 O O . HIS A 1 333 ? 8.656 -16.484 12.18 1 97.88 333 HIS A O 1
ATOM 2616 N N . LEU A 1 334 ? 9.805 -15.406 10.578 1 97.19 334 LEU A N 1
ATOM 2617 C CA . LEU A 1 334 ? 10.008 -16.641 9.82 1 97.19 334 LEU A CA 1
ATOM 2618 C C . LEU A 1 334 ? 11.438 -17.141 10 1 97.19 334 LEU A C 1
ATOM 2620 O O . LEU A 1 334 ? 12.383 -16.359 10.055 1 97.19 334 LEU A O 1
ATOM 2624 N N . PRO A 1 335 ? 11.594 -18.375 10.273 1 88.75 335 PRO A N 1
ATOM 2625 C CA . PRO A 1 335 ? 12.945 -18.922 10.352 1 88.75 335 PRO A CA 1
ATOM 2626 C C . PRO A 1 335 ? 13.75 -18.719 9.07 1 88.75 335 PRO A C 1
ATOM 2628 O O . PRO A 1 335 ? 13.164 -18.609 7.988 1 88.75 335 PRO A O 1
ATOM 2631 N N . SER A 1 336 ? 15.023 -18.312 9.273 1 71.44 336 SER A N 1
ATOM 2632 C CA . SER A 1 336 ? 15.898 -18.188 8.109 1 71.44 336 SER A CA 1
ATOM 2633 C C . SER A 1 336 ? 15.852 -19.438 7.238 1 71.44 336 SER A C 1
ATOM 2635 O O . SER A 1 336 ? 16.188 -20.531 7.695 1 71.44 336 SER A O 1
ATOM 2637 N N . ALA A 1 337 ? 14.742 -19.625 7.016 1 56.22 337 ALA A N 1
ATOM 2638 C CA . ALA A 1 337 ? 14.422 -20.906 6.402 1 56.22 337 ALA A CA 1
ATOM 2639 C C . ALA A 1 337 ? 15.586 -21.406 5.547 1 56.22 337 ALA A C 1
ATOM 2641 O O . ALA A 1 337 ? 16.703 -20.891 5.633 1 56.22 337 ALA A O 1
ATOM 2642 N N . LEU A 1 338 ? 15.109 -22 4.184 1 52.41 338 LEU A N 1
ATOM 2643 C CA . LEU A 1 338 ? 15.688 -22.828 3.139 1 52.41 338 LEU A CA 1
ATOM 2644 C C . LEU A 1 338 ? 16.734 -22.062 2.344 1 52.41 338 LEU A C 1
ATOM 2646 O O . LEU A 1 338 ? 16.391 -21.203 1.53 1 52.41 338 LEU A O 1
ATOM 2650 N N . LYS A 1 339 ? 17.797 -21.781 2.994 1 49.81 339 LYS A N 1
ATOM 2651 C CA . LYS A 1 339 ? 19 -21.094 2.514 1 49.81 339 LYS A CA 1
ATOM 2652 C C . LYS A 1 339 ? 19.25 -21.406 1.041 1 49.81 339 LYS A C 1
ATOM 2654 O O . LYS A 1 339 ? 20.359 -21.203 0.547 1 49.81 339 LYS A O 1
ATOM 2659 N N . SER A 1 340 ? 18.422 -22.125 0.391 1 46.84 340 SER A N 1
ATOM 2660 C CA . SER A 1 340 ? 18.875 -22.172 -0.996 1 46.84 340 SER A CA 1
ATOM 2661 C C . SER A 1 340 ? 18.547 -20.875 -1.729 1 46.84 340 SER A C 1
ATOM 2663 O O . SER A 1 340 ? 17.406 -20.391 -1.687 1 46.84 340 SER A O 1
ATOM 2665 N N . PRO A 1 341 ? 19.516 -20.094 -2.098 1 47.78 341 PRO A N 1
ATOM 2666 C CA . PRO A 1 341 ? 19.328 -18.828 -2.832 1 47.78 341 PRO A CA 1
ATOM 2667 C C . PRO A 1 341 ? 18.312 -18.953 -3.957 1 47.78 341 PRO A C 1
ATOM 2669 O O . PRO A 1 341 ? 18.188 -20.016 -4.574 1 47.78 341 PRO A O 1
ATOM 2672 N N . VAL A 1 342 ? 17.281 -18.078 -3.893 1 53.19 342 VAL A N 1
ATOM 2673 C CA . VAL A 1 342 ? 16.359 -17.938 -5.016 1 53.19 342 VAL A CA 1
ATOM 2674 C C . VAL A 1 342 ? 17.141 -17.938 -6.328 1 53.19 342 VAL A C 1
ATOM 2676 O O . VAL A 1 342 ? 18.156 -17.25 -6.457 1 53.19 342 VAL A O 1
ATOM 2679 N N . THR A 1 343 ? 17.156 -18.906 -7.113 1 47.5 343 THR A N 1
ATOM 2680 C CA . THR A 1 343 ? 17.844 -18.906 -8.398 1 47.5 343 THR A CA 1
ATOM 2681 C C . THR A 1 343 ? 17.453 -17.688 -9.219 1 47.5 343 THR A C 1
ATOM 2683 O O . THR A 1 343 ? 16.312 -17.531 -9.633 1 47.5 343 THR A O 1
ATOM 2686 N N . ARG A 1 344 ? 18.156 -16.5 -9.102 1 49.81 344 ARG A N 1
ATOM 2687 C CA . ARG A 1 344 ? 17.969 -15.258 -9.852 1 49.81 344 ARG A CA 1
ATOM 2688 C C . ARG A 1 344 ? 18.531 -15.383 -11.266 1 49.81 344 ARG A C 1
ATOM 2690 O O . ARG A 1 344 ? 18.891 -14.383 -11.875 1 49.81 344 ARG A O 1
ATOM 2697 N N . SER A 1 345 ? 18.703 -16.609 -11.695 1 43.72 345 SER A N 1
ATOM 2698 C CA . SER A 1 345 ? 19.406 -16.781 -12.953 1 43.72 345 SER A CA 1
ATOM 2699 C C . SER A 1 345 ? 18.859 -15.867 -14.039 1 43.72 345 SER A C 1
ATOM 2701 O O . SER A 1 345 ? 19.594 -15.406 -14.906 1 43.72 345 SER A O 1
ATOM 2703 N N . HIS A 1 346 ? 17.594 -15.594 -14.016 1 41.59 346 HIS A N 1
ATOM 2704 C CA . HIS A 1 346 ? 17.031 -14.852 -15.141 1 41.59 346 HIS A CA 1
ATOM 2705 C C . HIS A 1 346 ? 17.266 -13.352 -14.977 1 41.59 346 HIS A C 1
ATOM 2707 O O . HIS A 1 346 ? 17.109 -12.594 -15.93 1 41.59 346 HIS A O 1
ATOM 2713 N N . ILE A 1 347 ? 17.406 -12.906 -13.781 1 40.31 347 ILE A N 1
ATOM 2714 C CA . ILE A 1 347 ? 17.656 -11.484 -13.617 1 40.31 347 ILE A CA 1
ATOM 2715 C C . ILE A 1 347 ? 19.172 -11.219 -13.719 1 40.31 347 ILE A C 1
ATOM 2717 O O . ILE A 1 347 ? 19.594 -10.172 -14.203 1 40.31 347 ILE A O 1
ATOM 2721 N N . ASP A 1 348 ? 19.922 -12.117 -13.25 1 39.59 348 ASP A N 1
ATOM 2722 C CA . ASP A 1 348 ? 21.375 -11.906 -13.211 1 39.59 348 ASP A CA 1
ATOM 2723 C C . ASP A 1 348 ? 22 -12.258 -14.555 1 39.59 348 ASP A C 1
ATOM 2725 O O . ASP A 1 348 ? 23.172 -11.945 -14.797 1 39.59 348 ASP A O 1
ATOM 2729 N N . SER A 1 349 ? 21.422 -13.141 -15.359 1 35.91 349 SER A N 1
ATOM 2730 C CA . SER A 1 349 ? 22.109 -13.484 -16.609 1 35.91 349 SER A CA 1
ATOM 2731 C C . SER A 1 349 ? 21.75 -12.5 -17.719 1 35.91 349 SER A C 1
ATOM 2733 O O . SER A 1 349 ? 20.609 -12.055 -17.812 1 35.91 349 SER A O 1
ATOM 2735 N N . MET B 1 1 ? -7.77 42.938 11.523 1 97.25 1 MET B N 1
ATOM 2736 C CA . MET B 1 1 ? -7.246 41.906 12.43 1 97.25 1 MET B CA 1
ATOM 2737 C C . MET B 1 1 ? -5.723 41.938 12.445 1 97.25 1 MET B C 1
ATOM 2739 O O . MET B 1 1 ? -5.082 41.875 11.391 1 97.25 1 MET B O 1
ATOM 2743 N N . LYS B 1 2 ? -5.152 42.156 13.578 1 98.62 2 LYS B N 1
ATOM 2744 C CA . LYS B 1 2 ? -3.701 42.156 13.75 1 98.62 2 LYS B CA 1
ATOM 2745 C C . LYS B 1 2 ? -3.158 40.75 13.922 1 98.62 2 LYS B C 1
ATOM 2747 O O . LYS B 1 2 ? -3.465 40.062 14.906 1 98.62 2 LYS B O 1
ATOM 2752 N N . VAL B 1 3 ? -2.318 40.375 12.969 1 98.81 3 VAL B N 1
ATOM 2753 C CA . VAL B 1 3 ? -1.841 39 12.914 1 98.81 3 VAL B CA 1
ATOM 2754 C C . VAL B 1 3 ? -0.334 38.969 13.164 1 98.81 3 VAL B C 1
ATOM 2756 O O . VAL B 1 3 ? 0.404 39.812 12.641 1 98.81 3 VAL B O 1
ATOM 2759 N N . ALA B 1 4 ? 0.135 38.062 13.945 1 98.94 4 ALA B N 1
ATOM 2760 C CA . ALA B 1 4 ? 1.562 37.812 14.117 1 98.94 4 ALA B CA 1
ATOM 2761 C C . ALA B 1 4 ? 1.952 36.438 13.547 1 98.94 4 ALA B C 1
ATOM 2763 O O . ALA B 1 4 ? 1.175 35.5 13.617 1 98.94 4 ALA B O 1
ATOM 2764 N N . LEU B 1 5 ? 3.111 36.344 12.961 1 98.88 5 LEU B N 1
ATOM 2765 C CA . LEU B 1 5 ? 3.699 35.094 12.508 1 98.88 5 LEU B CA 1
ATOM 2766 C C . LEU B 1 5 ? 4.906 34.719 13.359 1 98.88 5 LEU B C 1
ATOM 2768 O O . LEU B 1 5 ? 5.918 35.406 13.352 1 98.88 5 LEU B O 1
ATOM 2772 N N . LEU B 1 6 ? 4.758 33.625 14.055 1 98.88 6 LEU B N 1
ATOM 2773 C CA . LEU B 1 6 ? 5.836 33.188 14.953 1 98.88 6 LEU B CA 1
ATOM 2774 C C . LEU B 1 6 ? 6.699 32.125 14.297 1 98.88 6 LEU B C 1
ATOM 2776 O O . LEU B 1 6 ? 6.184 31.094 13.844 1 98.88 6 LEU B O 1
ATOM 2780 N N . GLU B 1 7 ? 8.039 32.344 14.281 1 98.31 7 GLU B N 1
ATOM 2781 C CA . GLU B 1 7 ? 9.055 31.422 13.789 1 98.31 7 GLU B CA 1
ATOM 2782 C C . GLU B 1 7 ? 8.867 31.141 12.297 1 98.31 7 GLU B C 1
ATOM 2784 O O . GLU B 1 7 ? 8.703 29.984 11.898 1 98.31 7 GLU B O 1
ATOM 2789 N N . VAL B 1 8 ? 9.164 32.125 11.477 1 97.81 8 VAL B N 1
ATOM 2790 C CA . VAL B 1 8 ? 8.742 32.188 10.078 1 97.81 8 VAL B CA 1
ATOM 2791 C C . VAL B 1 8 ? 9.742 31.422 9.211 1 97.81 8 VAL B C 1
ATOM 2793 O O . VAL B 1 8 ? 9.539 31.266 8.008 1 97.81 8 VAL B O 1
ATOM 2796 N N . SER B 1 9 ? 10.789 30.859 9.797 1 96 9 SER B N 1
ATOM 2797 C CA . SER B 1 9 ? 11.734 30.078 9.008 1 96 9 SER B CA 1
ATOM 2798 C C . SER B 1 9 ? 11.219 28.656 8.773 1 96 9 SER B C 1
ATOM 2800 O O . SER B 1 9 ? 11.812 27.891 8 1 96 9 SER B O 1
ATOM 2802 N N . HIS B 1 10 ? 10.133 28.344 9.398 1 96.75 10 HIS B N 1
ATOM 2803 C CA . HIS B 1 10 ? 9.523 27.031 9.219 1 96.75 10 HIS B CA 1
ATOM 2804 C C . HIS B 1 10 ? 9.258 26.75 7.746 1 96.75 10 HIS B C 1
ATOM 2806 O O . HIS B 1 10 ? 8.906 27.656 6.984 1 96.75 10 HIS B O 1
ATOM 2812 N N . TRP B 1 11 ? 9.367 25.516 7.391 1 95 11 TRP B N 1
ATOM 2813 C CA . TRP B 1 11 ? 9.297 25 6.027 1 95 11 TRP B CA 1
ATOM 2814 C C . TRP B 1 11 ? 8 25.422 5.352 1 95 11 TRP B C 1
ATOM 2816 O O . TRP B 1 11 ? 8.008 25.812 4.18 1 95 11 TRP B O 1
ATOM 2826 N N . HIS B 1 12 ? 6.887 25.438 6 1 96.94 12 HIS B N 1
ATOM 2827 C CA . HIS B 1 12 ? 5.57 25.594 5.391 1 96.94 12 HIS B CA 1
ATOM 2828 C C . HIS B 1 12 ? 5.184 27.078 5.281 1 96.94 12 HIS B C 1
ATOM 2830 O O . HIS B 1 12 ? 4.203 27.406 4.621 1 96.94 12 HIS B O 1
ATOM 2836 N N . VAL B 1 13 ? 5.914 28 5.812 1 97.5 13 VAL B N 1
ATOM 2837 C CA . VAL B 1 13 ? 5.523 29.406 5.961 1 97.5 13 VAL B CA 1
ATOM 2838 C C . VAL B 1 13 ? 5.258 30.016 4.586 1 97.5 13 VAL B C 1
ATOM 2840 O O . VAL B 1 13 ? 4.266 30.719 4.391 1 97.5 13 VAL B O 1
ATOM 2843 N N . PRO B 1 14 ? 6.035 29.703 3.562 1 96.81 14 PRO B N 1
ATOM 2844 C CA . PRO B 1 14 ? 5.789 30.312 2.254 1 96.81 14 PRO B CA 1
ATOM 2845 C C . PRO B 1 14 ? 4.391 30.016 1.719 1 96.81 14 PRO B C 1
ATOM 2847 O O . PRO B 1 14 ? 3.83 30.812 0.967 1 96.81 14 PRO B O 1
ATOM 2850 N N . LEU B 1 15 ? 3.797 28.969 2.123 1 97.25 15 LEU B N 1
ATOM 2851 C CA . LEU B 1 15 ? 2.496 28.547 1.607 1 97.25 15 LEU B CA 1
ATOM 2852 C C . LEU B 1 15 ? 1.377 29.391 2.223 1 97.25 15 LEU B C 1
ATOM 2854 O O . LEU B 1 15 ? 0.249 29.375 1.725 1 97.25 15 LEU B O 1
ATOM 2858 N N . TYR B 1 16 ? 1.687 30.094 3.283 1 98.25 16 TYR B N 1
ATOM 2859 C CA . TYR B 1 16 ? 0.69 30.844 4.039 1 98.25 16 TYR B CA 1
ATOM 2860 C C . TYR B 1 16 ? 0.667 32.312 3.609 1 98.25 16 TYR B C 1
ATOM 2862 O O . TYR B 1 16 ? -0.34 33 3.785 1 98.25 16 TYR B O 1
ATOM 2870 N N . LEU B 1 17 ? 1.7 32.844 3.059 1 98.5 17 LEU B N 1
ATOM 2871 C CA . LEU B 1 17 ? 2.004 34.281 3.039 1 98.5 17 LEU B CA 1
ATOM 2872 C C . LEU B 1 17 ? 1.052 35.031 2.111 1 98.5 17 LEU B C 1
ATOM 2874 O O . LEU B 1 17 ? 0.533 36.094 2.469 1 98.5 17 LEU B O 1
ATOM 2878 N N . ASN B 1 18 ? 0.77 34.469 0.946 1 98.12 18 ASN B N 1
ATOM 2879 C CA . ASN B 1 18 ? -0.074 35.156 -0.02 1 98.12 18 ASN B CA 1
ATOM 2880 C C . ASN B 1 18 ? -1.473 35.406 0.535 1 98.12 18 ASN B C 1
ATOM 2882 O O . ASN B 1 18 ? -2.07 36.469 0.273 1 98.12 18 ASN B O 1
ATOM 2886 N N . ALA B 1 19 ? -1.966 34.531 1.282 1 98.25 19 ALA B N 1
ATOM 2887 C CA . ALA B 1 19 ? -3.328 34.625 1.8 1 98.25 19 ALA B CA 1
ATOM 2888 C C . ALA B 1 19 ? -3.424 35.656 2.91 1 98.25 19 ALA B C 1
ATOM 2890 O O . ALA B 1 19 ? -4.52 36.094 3.268 1 98.25 19 ALA B O 1
ATOM 2891 N N . LEU B 1 20 ? -2.301 36.062 3.457 1 98.31 20 LEU B N 1
ATOM 2892 C CA . LEU B 1 20 ? -2.277 37.062 4.535 1 98.31 20 LEU B CA 1
ATOM 2893 C C . LEU B 1 20 ? -2.295 38.469 3.982 1 98.31 20 LEU B C 1
ATOM 2895 O O . LEU B 1 20 ? -2.523 39.438 4.723 1 98.31 20 LEU B O 1
ATOM 2899 N N . GLU B 1 21 ? -2.078 38.5 2.674 1 97.5 21 GLU B N 1
ATOM 2900 C CA . GLU B 1 21 ? -2.209 39.781 1.987 1 97.5 21 GLU B CA 1
ATOM 2901 C C . GLU B 1 21 ? -3.645 40.031 1.521 1 97.5 21 GLU B C 1
ATOM 2903 O O . GLU B 1 21 ? -3.92 40 0.32 1 97.5 21 GLU B O 1
ATOM 2908 N N . THR B 1 22 ? -4.477 40.281 2.422 1 95.31 22 THR B N 1
ATOM 2909 C CA . THR B 1 22 ? -5.902 40.469 2.174 1 95.31 22 THR B CA 1
ATOM 2910 C C . THR B 1 22 ? -6.453 41.625 2.992 1 95.31 22 THR B C 1
ATOM 2912 O O . THR B 1 22 ? -5.957 41.906 4.086 1 95.31 22 THR B O 1
ATOM 2915 N N . PRO B 1 23 ? -7.445 42.344 2.453 1 94.94 23 PRO B N 1
ATOM 2916 C CA . PRO B 1 23 ? -8.031 43.438 3.209 1 94.94 23 PRO B CA 1
ATOM 2917 C C . PRO B 1 23 ? -8.555 43 4.578 1 94.94 23 PRO B C 1
ATOM 2919 O O . PRO B 1 23 ? -9.156 41.938 4.703 1 94.94 23 PRO B O 1
ATOM 2922 N N . GLY B 1 24 ? -8.266 43.781 5.539 1 95.75 24 GLY B N 1
ATOM 2923 C CA . GLY B 1 24 ? -8.766 43.5 6.875 1 95.75 24 GLY B CA 1
ATOM 2924 C C . GLY B 1 24 ? -7.777 42.719 7.734 1 95.75 24 GLY B C 1
ATOM 2925 O O . GLY B 1 24 ? -8.016 42.5 8.922 1 95.75 24 GLY B O 1
ATOM 2926 N N . VAL B 1 25 ? -6.652 42.344 7.137 1 97.88 25 VAL B N 1
ATOM 2927 C CA . VAL B 1 25 ? -5.613 41.625 7.863 1 97.88 25 VAL B CA 1
ATOM 2928 C C . VAL B 1 25 ? -4.309 42.406 7.82 1 97.88 25 VAL B C 1
ATOM 2930 O O . VAL B 1 25 ? -3.9 42.875 6.762 1 97.88 25 VAL B O 1
ATOM 2933 N N . GLU B 1 26 ? -3.742 42.594 8.922 1 98.5 26 GLU B N 1
ATOM 2934 C CA . GLU B 1 26 ? -2.453 43.281 9.023 1 98.5 26 GLU B CA 1
ATOM 2935 C C . GLU B 1 26 ? -1.442 42.406 9.781 1 98.5 26 GLU B C 1
ATOM 2937 O O . GLU B 1 26 ? -1.623 42.156 10.969 1 98.5 26 GLU B O 1
ATOM 2942 N N . VAL B 1 27 ? -0.38 42 9.078 1 98.81 27 VAL B N 1
ATOM 2943 C CA . VAL B 1 27 ? 0.716 41.344 9.781 1 98.81 27 VAL B CA 1
ATOM 2944 C C . VAL B 1 27 ? 1.536 42.375 10.547 1 98.81 27 VAL B C 1
ATOM 2946 O O . VAL B 1 27 ? 2.23 43.188 9.945 1 98.81 27 VAL B O 1
ATOM 2949 N N . VAL B 1 28 ? 1.517 42.25 11.859 1 98.75 28 VAL B N 1
ATOM 2950 C CA . VAL B 1 28 ? 2.029 43.344 12.648 1 98.75 28 VAL B CA 1
ATOM 2951 C C . VAL B 1 28 ? 3.443 43.031 13.133 1 98.75 28 VAL B C 1
ATOM 2953 O O . VAL B 1 28 ? 4.176 43.938 13.562 1 98.75 28 VAL B O 1
ATOM 2956 N N . ALA B 1 29 ? 3.799 41.719 13.078 1 98.81 29 ALA B N 1
ATOM 2957 C CA . ALA B 1 29 ? 5.133 41.344 13.523 1 98.81 29 ALA B CA 1
ATOM 2958 C C . ALA B 1 29 ? 5.445 39.906 13.094 1 98.81 29 ALA B C 1
ATOM 2960 O O . ALA B 1 29 ? 4.539 39.094 12.93 1 98.81 29 ALA B O 1
ATOM 2961 N N . VAL B 1 30 ? 6.711 39.625 12.938 1 98.81 30 VAL B N 1
ATOM 2962 C CA . VAL B 1 30 ? 7.195 38.281 12.672 1 98.81 30 VAL B CA 1
ATOM 2963 C C . VAL B 1 30 ? 8.375 37.969 13.594 1 98.81 30 VAL B C 1
ATOM 2965 O O . VAL B 1 30 ? 9.094 38.875 14.023 1 98.81 30 VAL B O 1
ATOM 2968 N N . SER B 1 31 ? 8.516 36.75 13.961 1 98.75 31 SER B N 1
ATOM 2969 C CA . SER B 1 31 ? 9.711 36.281 14.672 1 98.75 31 SER B CA 1
ATOM 2970 C C . SER B 1 31 ? 10.445 35.219 13.898 1 98.75 31 SER B C 1
ATOM 2972 O O . SER B 1 31 ? 9.828 34.438 13.156 1 98.75 31 SER B O 1
ATOM 2974 N N . ASP B 1 32 ? 11.758 35.125 14.055 1 98.12 32 ASP B N 1
ATOM 2975 C CA . ASP B 1 32 ? 12.625 34.156 13.422 1 98.12 32 ASP B CA 1
ATOM 2976 C C . ASP B 1 32 ? 13.891 33.906 14.242 1 98.12 32 ASP B C 1
ATOM 2978 O O . ASP B 1 32 ? 14.906 34.594 14.031 1 98.12 32 ASP B O 1
ATOM 2982 N N . SER B 1 33 ? 13.805 32.906 15.062 1 96.06 33 SER B N 1
ATOM 2983 C CA . SER B 1 33 ? 14.961 32.625 15.906 1 96.06 33 SER B CA 1
ATOM 2984 C C . SER B 1 33 ? 16.078 31.969 15.109 1 96.06 33 SER B C 1
ATOM 2986 O O . SER B 1 33 ? 17.234 31.969 15.531 1 96.06 33 SER B O 1
ATOM 2988 N N . GLU B 1 34 ? 15.75 31.422 13.945 1 93.62 34 GLU B N 1
ATOM 2989 C CA . GLU B 1 34 ? 16.734 30.75 13.102 1 93.62 34 GLU B CA 1
ATOM 2990 C C . GLU B 1 34 ? 17.438 31.734 12.18 1 93.62 34 GLU B C 1
ATOM 2992 O O . GLU B 1 34 ? 18.5 31.422 11.617 1 93.62 34 GLU B O 1
ATOM 2997 N N . HIS B 1 35 ? 16.906 32.906 11.977 1 95 35 HIS B N 1
ATOM 2998 C CA . HIS B 1 35 ? 17.484 33.969 11.18 1 95 35 HIS B CA 1
ATOM 2999 C C . HIS B 1 35 ? 17.703 33.531 9.734 1 95 35 HIS B C 1
ATOM 3001 O O . HIS B 1 35 ? 18.797 33.75 9.18 1 95 35 HIS B O 1
ATOM 3007 N N . VAL B 1 36 ? 16.719 32.906 9.172 1 94.88 36 VAL B N 1
ATOM 3008 C CA . VAL B 1 36 ? 16.859 32.375 7.82 1 94.88 36 VAL B CA 1
ATOM 3009 C C . VAL B 1 36 ? 15.984 33.188 6.863 1 94.88 36 VAL B C 1
ATOM 3011 O O . VAL B 1 36 ? 16.484 33.781 5.906 1 94.88 36 VAL B O 1
ATOM 3014 N N . LYS B 1 37 ? 14.656 33.281 7.172 1 94.81 37 LYS B N 1
ATOM 3015 C CA . LYS B 1 37 ? 13.711 33.906 6.242 1 94.81 37 LYS B CA 1
ATOM 3016 C C . LYS B 1 37 ? 13.07 35.156 6.848 1 94.81 37 LYS B C 1
ATOM 3018 O O . LYS B 1 37 ? 12.352 35.875 6.164 1 94.81 37 LYS B O 1
ATOM 3023 N N . GLY B 1 38 ? 13.344 35.438 8.031 1 97.62 38 GLY B N 1
ATOM 3024 C CA . GLY B 1 38 ? 12.625 36.438 8.805 1 97.62 38 GLY B CA 1
ATOM 3025 C C . GLY B 1 38 ? 12.727 37.844 8.211 1 97.62 38 GLY B C 1
ATOM 3026 O O . GLY B 1 38 ? 11.727 38.562 8.109 1 97.62 38 GLY B O 1
ATOM 3027 N N . GLN B 1 39 ? 13.93 38.188 7.785 1 97.94 39 GLN B N 1
ATOM 3028 C CA . GLN B 1 39 ? 14.141 39.531 7.266 1 97.94 39 GLN B CA 1
ATOM 3029 C C . GLN B 1 39 ? 13.305 39.781 6.016 1 97.94 39 GLN B C 1
ATOM 3031 O O . GLN B 1 39 ? 12.625 40.812 5.91 1 97.94 39 GLN B O 1
ATOM 3036 N N . ALA B 1 40 ? 13.32 38.875 5.074 1 97.94 40 ALA B N 1
ATOM 3037 C CA . ALA B 1 40 ? 12.57 39.031 3.824 1 97.94 40 ALA B CA 1
ATOM 3038 C C . ALA B 1 40 ? 11.07 39.094 4.086 1 97.94 40 ALA B C 1
ATOM 3040 O O . ALA B 1 40 ? 10.352 39.844 3.443 1 97.94 40 ALA B O 1
ATOM 3041 N N . ILE B 1 41 ? 10.594 38.344 5.02 1 98.44 41 ILE B N 1
ATOM 3042 C CA . ILE B 1 41 ? 9.164 38.281 5.316 1 98.44 41 ILE B CA 1
ATOM 3043 C C . ILE B 1 41 ? 8.734 39.562 6.047 1 98.44 41 ILE B C 1
ATOM 3045 O O . ILE B 1 41 ? 7.676 40.094 5.766 1 98.44 41 ILE B O 1
ATOM 3049 N N . ALA B 1 42 ? 9.586 40 6.934 1 98.69 42 ALA B N 1
ATOM 3050 C CA . ALA B 1 42 ? 9.305 41.25 7.629 1 98.69 42 ALA B CA 1
ATOM 3051 C C . ALA B 1 42 ? 9.219 42.406 6.641 1 98.69 42 ALA B C 1
ATOM 3053 O O . ALA B 1 42 ? 8.344 43.281 6.766 1 98.69 42 ALA B O 1
ATOM 3054 N N . GLU B 1 43 ? 10.102 42.406 5.691 1 98.56 43 GLU B N 1
ATOM 3055 C CA . GLU B 1 43 ? 10.086 43.438 4.656 1 98.56 43 GLU B CA 1
ATOM 3056 C C . GLU B 1 43 ? 8.828 43.344 3.803 1 98.56 43 GLU B C 1
ATOM 3058 O O . GLU B 1 43 ? 8.203 44.375 3.488 1 98.56 43 GLU B O 1
ATOM 3063 N N . ARG B 1 44 ? 8.445 42.125 3.477 1 98.38 44 ARG B N 1
ATOM 3064 C CA . ARG B 1 44 ? 7.258 41.875 2.664 1 98.38 44 ARG B CA 1
ATOM 3065 C C . ARG B 1 44 ? 6.016 42.469 3.316 1 98.38 44 ARG B C 1
ATOM 3067 O O . ARG B 1 44 ? 5.164 43.062 2.635 1 98.38 44 ARG B O 1
ATOM 3074 N N . PHE B 1 45 ? 5.965 42.438 4.625 1 98.56 45 PHE B N 1
ATOM 3075 C CA . PHE B 1 45 ? 4.758 42.844 5.32 1 98.56 45 PHE B CA 1
ATOM 3076 C C . PHE B 1 45 ? 4.98 44.188 6.016 1 98.56 45 PHE B C 1
ATOM 3078 O O . PHE B 1 45 ? 4.09 44.688 6.699 1 98.56 45 PHE B O 1
ATOM 3085 N N . ASN B 1 46 ? 6.16 44.719 5.859 1 98.19 46 ASN B N 1
ATOM 3086 C CA . ASN B 1 46 ? 6.527 46 6.484 1 98.19 46 ASN B CA 1
ATOM 3087 C C . ASN B 1 46 ? 6.223 45.969 7.98 1 98.19 46 ASN B C 1
ATOM 3089 O O . ASN B 1 46 ? 5.5 46.844 8.477 1 98.19 46 ASN B O 1
ATOM 3093 N N . CYS B 1 47 ? 6.758 45.094 8.633 1 98.62 47 CYS B N 1
ATOM 3094 C CA . CYS B 1 47 ? 6.527 44.906 10.062 1 98.62 47 CYS B CA 1
ATOM 3095 C C . CYS B 1 47 ? 7.828 44.594 10.797 1 98.62 47 CYS B C 1
ATOM 3097 O O . CYS B 1 47 ? 8.828 44.25 10.164 1 98.62 47 CYS B O 1
ATOM 3099 N N . PRO B 1 48 ? 7.871 44.719 12.109 1 98.69 48 PRO B N 1
ATOM 3100 C CA . PRO B 1 48 ? 9.086 44.406 12.867 1 98.69 48 PRO B CA 1
ATOM 3101 C C . PRO B 1 48 ? 9.43 42.938 12.844 1 98.69 48 PRO B C 1
ATOM 3103 O O . PRO B 1 48 ? 8.531 42.094 12.844 1 98.69 48 PRO B O 1
ATOM 3106 N N . LEU B 1 49 ? 10.75 42.719 12.844 1 98.75 49 LEU B N 1
ATOM 3107 C CA . LEU B 1 49 ? 11.312 41.375 13.008 1 98.75 49 LEU B CA 1
ATOM 3108 C C . LEU B 1 49 ? 11.891 41.188 14.406 1 98.75 49 LEU B C 1
ATOM 3110 O O . LEU B 1 49 ? 12.672 42.031 14.875 1 98.75 49 LEU B O 1
ATOM 3114 N N . TYR B 1 50 ? 11.438 40.156 15.047 1 98.75 50 TYR B N 1
ATOM 3115 C CA . TYR B 1 50 ? 11.969 39.812 16.359 1 98.75 50 TYR B CA 1
ATOM 3116 C C . TYR B 1 50 ? 12.812 38.531 16.297 1 98.75 50 TYR B C 1
ATOM 3118 O O . TYR B 1 50 ? 12.461 37.594 15.586 1 98.75 50 TYR B O 1
ATOM 3126 N N . SER B 1 51 ? 13.859 38.469 17.031 1 98 51 SER B N 1
ATOM 3127 C CA . SER B 1 51 ? 14.656 37.25 17.156 1 98 51 SER B CA 1
ATOM 3128 C C . SER B 1 51 ? 14.008 36.25 18.125 1 98 51 SER B C 1
ATOM 3130 O O . SER B 1 51 ? 14.328 35.062 18.109 1 98 51 SER B O 1
ATOM 3132 N N . SER B 1 52 ? 13.117 36.812 18.891 1 98 52 SER B N 1
ATOM 3133 C CA . SER B 1 52 ? 12.438 36 19.891 1 98 52 SER B CA 1
ATOM 3134 C C . SER B 1 52 ? 10.922 36.125 19.781 1 98 52 SER B C 1
ATOM 3136 O O . SER B 1 52 ? 10.383 37.219 19.859 1 98 52 SER B O 1
ATOM 3138 N N . SER B 1 53 ? 10.242 34.969 19.656 1 98.56 53 SER B N 1
ATOM 3139 C CA . SER B 1 53 ? 8.789 34.969 19.656 1 98.56 53 SER B CA 1
ATOM 3140 C C . SER B 1 53 ? 8.227 35.469 20.984 1 98.56 53 SER B C 1
ATOM 3142 O O . SER B 1 53 ? 7.184 36.125 21.016 1 98.56 53 SER B O 1
ATOM 3144 N N . TYR B 1 54 ? 8.914 35.25 22.047 1 98.31 54 TYR B N 1
ATOM 3145 C CA . TYR B 1 54 ? 8.453 35.656 23.375 1 98.31 54 TYR B CA 1
ATOM 3146 C C . TYR B 1 54 ? 8.477 37.156 23.5 1 98.31 54 TYR B C 1
ATOM 3148 O O . TYR B 1 54 ? 7.547 37.781 24.047 1 98.31 54 TYR B O 1
ATOM 3156 N N . GLU B 1 55 ? 9.57 37.75 23 1 98.5 55 GLU B N 1
ATOM 3157 C CA . GLU B 1 55 ? 9.641 39.188 23 1 98.5 55 GLU B CA 1
ATOM 3158 C C . GLU B 1 55 ? 8.531 39.812 22.141 1 98.5 55 GLU B C 1
ATOM 3160 O O . GLU B 1 55 ? 7.914 40.781 22.516 1 98.5 55 GLU B O 1
ATOM 3165 N N . LEU B 1 56 ? 8.336 39.188 20.984 1 98.81 56 LEU B N 1
ATOM 3166 C CA . LEU B 1 56 ? 7.262 39.625 20.109 1 98.81 56 LEU B CA 1
ATOM 3167 C C . LEU B 1 56 ? 5.922 39.625 20.828 1 98.81 56 LEU B C 1
ATOM 3169 O O . LEU B 1 56 ? 5.172 40.594 20.781 1 98.81 56 LEU B O 1
ATOM 3173 N N . LEU B 1 57 ? 5.598 38.562 21.578 1 98.69 57 LEU B N 1
ATOM 3174 C CA . LEU B 1 57 ? 4.332 38.375 22.266 1 98.69 57 LEU B CA 1
ATOM 3175 C C . LEU B 1 57 ? 4.188 39.406 23.406 1 98.69 57 LEU B C 1
ATOM 3177 O O . LEU B 1 57 ? 3.07 39.781 23.75 1 98.69 57 LEU B O 1
ATOM 3181 N N . GLU B 1 58 ? 5.305 39.844 23.906 1 97.81 58 GLU B N 1
ATOM 3182 C CA . GLU B 1 58 ? 5.293 40.844 25 1 97.81 58 GLU B CA 1
ATOM 3183 C C . GLU B 1 58 ? 5.047 42.25 24.469 1 97.81 58 GLU B C 1
ATOM 3185 O O . GLU B 1 58 ? 4.367 43.031 25.125 1 97.81 58 GLU B O 1
ATOM 3190 N N . ARG B 1 59 ? 5.445 42.5 23.312 1 98.19 59 ARG B N 1
ATOM 3191 C CA . ARG B 1 59 ? 5.539 43.906 22.844 1 98.19 59 ARG B CA 1
ATOM 3192 C C . ARG B 1 59 ? 4.375 44.25 21.922 1 98.19 59 ARG B C 1
ATOM 3194 O O . ARG B 1 59 ? 4.012 45.406 21.781 1 98.19 59 ARG B O 1
ATOM 3201 N N . GLU B 1 60 ? 3.887 43.281 21.312 1 98.38 60 GLU B N 1
ATOM 3202 C CA . GLU B 1 60 ? 2.932 43.562 20.25 1 98.38 60 GLU B CA 1
ATOM 3203 C C . GLU B 1 60 ? 1.502 43.281 20.688 1 98.38 60 GLU B C 1
ATOM 3205 O O . GLU B 1 60 ? 1.271 42.375 21.516 1 98.38 60 GLU B O 1
ATOM 3210 N N . GLN B 1 61 ? 0.558 44.062 20.203 1 98.12 61 GLN B N 1
ATOM 3211 C CA . GLN B 1 61 ? -0.862 43.75 20.312 1 98.12 61 GLN B CA 1
ATOM 3212 C C . GLN B 1 61 ? -1.307 42.844 19.156 1 98.12 61 GLN B C 1
ATOM 3214 O O . GLN B 1 61 ? -1.21 43.219 17.984 1 98.12 61 GLN B O 1
ATOM 3219 N N . ILE B 1 62 ? -1.814 41.688 19.5 1 98.5 62 ILE B N 1
ATOM 3220 C CA . ILE B 1 62 ? -2.072 40.656 18.516 1 98.5 62 ILE B CA 1
ATOM 3221 C C . ILE B 1 62 ? -3.504 40.125 18.656 1 98.5 62 ILE B C 1
ATOM 3223 O O . ILE B 1 62 ? -3.939 39.781 19.766 1 98.5 62 ILE B O 1
ATOM 3227 N N . ASP B 1 63 ? -4.234 40.094 17.547 1 98.44 63 ASP B N 1
ATOM 3228 C CA . ASP B 1 63 ? -5.582 39.531 17.531 1 98.44 63 ASP B CA 1
ATOM 3229 C C . ASP B 1 63 ? -5.551 38.031 17.234 1 98.44 63 ASP B C 1
ATOM 3231 O O . ASP B 1 63 ? -6.449 37.281 17.641 1 98.44 63 ASP B O 1
ATOM 3235 N N . PHE B 1 64 ? -4.605 37.594 16.469 1 98.75 64 PHE B N 1
ATOM 3236 C CA . PHE B 1 64 ? -4.477 36.219 16.016 1 98.75 64 PHE B CA 1
ATOM 3237 C C . PHE B 1 64 ? -3.02 35.875 15.711 1 98.75 64 PHE B C 1
ATOM 3239 O O . PHE B 1 64 ? -2.287 36.688 15.164 1 98.75 64 PHE B O 1
ATOM 3246 N N . ALA B 1 65 ? -2.574 34.688 16.031 1 98.88 65 ALA B N 1
ATOM 3247 C CA . ALA B 1 65 ? -1.194 34.281 15.773 1 98.88 65 ALA B CA 1
ATOM 3248 C C . ALA B 1 65 ? -1.145 33 14.914 1 98.88 65 ALA B C 1
ATOM 3250 O O . ALA B 1 65 ? -1.938 32.094 15.117 1 98.88 65 ALA B O 1
ATOM 3251 N N . PHE B 1 66 ? -0.327 32.969 13.906 1 98.88 66 PHE B N 1
ATOM 3252 C CA . PHE B 1 66 ? 0.13 31.734 13.281 1 98.88 66 PHE B CA 1
ATOM 3253 C C . PHE B 1 66 ? 1.438 31.266 13.914 1 98.88 66 PHE B C 1
ATOM 3255 O O . PHE B 1 66 ? 2.438 31.984 13.883 1 98.88 66 PHE B O 1
ATOM 3262 N N . VAL B 1 67 ? 1.405 30.094 14.477 1 98.88 67 VAL B N 1
ATOM 3263 C CA . VAL B 1 67 ? 2.543 29.578 15.234 1 98.88 67 VAL B CA 1
ATOM 3264 C C . VAL B 1 67 ? 3.23 28.469 14.445 1 98.88 67 VAL B C 1
ATOM 3266 O O . VAL B 1 67 ? 2.621 27.438 14.164 1 98.88 67 VAL B O 1
ATOM 3269 N N . PHE B 1 68 ? 4.418 28.797 14.117 1 98.12 68 PHE B N 1
ATOM 3270 C CA . PHE B 1 68 ? 5.297 27.828 13.453 1 98.12 68 PHE B CA 1
ATOM 3271 C C . PHE B 1 68 ? 6.496 27.5 14.328 1 98.12 68 PHE B C 1
ATOM 3273 O O . PHE B 1 68 ? 6.566 27.922 15.484 1 98.12 68 PHE B O 1
ATOM 3280 N N . GLY B 1 69 ? 7.434 26.719 13.938 1 95.81 69 GLY B N 1
ATOM 3281 C CA . GLY B 1 69 ? 8.648 26.375 14.656 1 95.81 69 GLY B CA 1
ATOM 3282 C C . GLY B 1 69 ? 9.078 24.938 14.461 1 95.81 69 GLY B C 1
ATOM 3283 O O . GLY B 1 69 ? 8.531 24.234 13.609 1 95.81 69 GLY B O 1
ATOM 3284 N N . ARG B 1 70 ? 10.164 24.641 15.234 1 96.69 70 ARG B N 1
ATOM 3285 C CA . ARG B 1 70 ? 10.578 23.25 15.258 1 96.69 70 ARG B CA 1
ATOM 3286 C C . ARG B 1 70 ? 9.602 22.406 16.062 1 96.69 70 ARG B C 1
ATOM 3288 O O . ARG B 1 70 ? 9.094 22.844 17.094 1 96.69 70 ARG B O 1
ATOM 3295 N N . HIS B 1 71 ? 9.32 21.219 15.602 1 98.19 71 HIS B N 1
ATOM 3296 C CA . HIS B 1 71 ? 8.273 20.391 16.203 1 98.19 71 HIS B CA 1
ATOM 3297 C C . HIS B 1 71 ? 8.43 20.312 17.719 1 98.19 71 HIS B C 1
ATOM 3299 O O . HIS B 1 71 ? 7.465 20.516 18.453 1 98.19 71 HIS B O 1
ATOM 3305 N N . SER B 1 72 ? 9.602 20.062 18.172 1 97.81 72 SER B N 1
ATOM 3306 C CA . SER B 1 72 ? 9.875 19.859 19.578 1 97.81 72 SER B CA 1
ATOM 3307 C C . SER B 1 72 ? 9.695 21.156 20.375 1 97.81 72 SER B C 1
ATOM 3309 O O . SER B 1 72 ? 9.539 21.109 21.609 1 97.81 72 SER B O 1
ATOM 3311 N N . GLU B 1 73 ? 9.68 22.281 19.719 1 97.06 73 GLU B N 1
ATOM 3312 C CA . GLU B 1 73 ? 9.641 23.578 20.406 1 97.06 73 GLU B CA 1
ATOM 3313 C C . GLU B 1 73 ? 8.258 24.203 20.312 1 97.06 73 GLU B C 1
ATOM 3315 O O . GLU B 1 73 ? 7.941 25.141 21.047 1 97.06 73 GLU B O 1
ATOM 3320 N N . MET B 1 74 ? 7.469 23.672 19.5 1 97.25 74 MET B N 1
ATOM 3321 C CA . MET B 1 74 ? 6.148 24.234 19.234 1 97.25 74 MET B CA 1
ATOM 3322 C C . MET B 1 74 ? 5.293 24.234 20.5 1 97.25 74 MET B C 1
ATOM 3324 O O . MET B 1 74 ? 4.566 25.188 20.766 1 97.25 74 MET B O 1
ATOM 3328 N N . PRO B 1 75 ? 5.418 23.172 21.312 1 98.38 75 PRO B N 1
ATOM 3329 C CA . PRO B 1 75 ? 4.574 23.172 22.5 1 98.38 75 PRO B CA 1
ATOM 3330 C C . PRO B 1 75 ? 4.852 24.344 23.438 1 98.38 75 PRO B C 1
ATOM 3332 O O . PRO B 1 75 ? 3.918 25 23.891 1 98.38 75 PRO B O 1
ATOM 3335 N N . SER B 1 76 ? 6.09 24.641 23.641 1 98.25 76 SER B N 1
ATOM 3336 C CA . SER B 1 76 ? 6.434 25.766 24.516 1 98.25 76 SER B CA 1
ATOM 3337 C C . SER B 1 76 ? 5.949 27.078 23.938 1 98.25 76 SER B C 1
ATOM 3339 O O . SER B 1 76 ? 5.461 27.953 24.656 1 98.25 76 SER B O 1
ATOM 3341 N N . LEU B 1 77 ? 6.082 27.234 22.703 1 98.38 77 LEU B N 1
ATOM 3342 C CA . LEU B 1 77 ? 5.629 28.438 22.016 1 98.38 77 LEU B CA 1
ATOM 3343 C C . LEU B 1 77 ? 4.113 28.578 22.109 1 98.38 77 LEU B C 1
ATOM 3345 O O . LEU B 1 77 ? 3.602 29.656 22.391 1 98.38 77 LEU B O 1
ATOM 3349 N N . ALA B 1 78 ? 3.438 27.5 21.828 1 98.75 78 ALA B N 1
ATOM 3350 C CA . ALA B 1 78 ? 1.98 27.5 21.906 1 98.75 78 ALA B CA 1
ATOM 3351 C C . ALA B 1 78 ? 1.515 27.828 23.328 1 98.75 78 ALA B C 1
ATOM 3353 O O . ALA B 1 78 ? 0.529 28.547 23.516 1 98.75 78 ALA B O 1
ATOM 3354 N N . GLU B 1 79 ? 2.162 27.297 24.297 1 98.69 79 GLU B N 1
ATOM 3355 C CA . GLU B 1 79 ? 1.827 27.594 25.688 1 98.69 79 GLU B CA 1
ATOM 3356 C C . GLU B 1 79 ? 1.938 29.094 25.984 1 98.69 79 GLU B C 1
ATOM 3358 O O . GLU B 1 79 ? 1.103 29.656 26.688 1 98.69 79 GLU B O 1
ATOM 3363 N N . ALA B 1 80 ? 2.939 29.703 25.469 1 98.62 80 ALA B N 1
ATOM 3364 C CA . ALA B 1 80 ? 3.127 31.141 25.656 1 98.62 80 ALA B CA 1
ATOM 3365 C C . ALA B 1 80 ? 1.987 31.938 25.016 1 98.62 80 ALA B C 1
ATOM 3367 O O . ALA B 1 80 ? 1.529 32.938 25.578 1 98.62 80 ALA B O 1
ATOM 3368 N N . VAL B 1 81 ? 1.552 31.516 23.875 1 98.81 81 VAL B N 1
ATOM 3369 C CA . VAL B 1 81 ? 0.444 32.156 23.172 1 98.81 81 VAL B CA 1
ATOM 3370 C C . VAL B 1 81 ? -0.846 31.984 23.969 1 98.81 81 VAL B C 1
ATOM 3372 O O . VAL B 1 81 ? -1.617 32.938 24.141 1 98.81 81 VAL B O 1
ATOM 3375 N N . ILE B 1 82 ? -1.067 30.781 24.516 1 98.75 82 ILE B N 1
ATOM 3376 C CA . ILE B 1 82 ? -2.248 30.469 25.297 1 98.75 82 ILE B CA 1
ATOM 3377 C C . ILE B 1 82 ? -2.264 31.328 26.562 1 98.75 82 ILE B C 1
ATOM 3379 O O . ILE B 1 82 ? -3.305 31.859 26.953 1 98.75 82 ILE B O 1
ATOM 3383 N N . ALA B 1 83 ? -1.097 31.453 27.156 1 98.06 83 ALA B N 1
ATOM 3384 C CA . ALA B 1 83 ? -0.976 32.219 28.391 1 98.06 83 ALA B CA 1
ATOM 3385 C C . ALA B 1 83 ? -1.402 33.656 28.172 1 98.06 83 ALA B C 1
ATOM 3387 O O . ALA B 1 83 ? -1.8 34.344 29.125 1 98.06 83 ALA B O 1
ATOM 3388 N N . ARG B 1 84 ? -1.432 34.156 27 1 98.31 84 ARG B N 1
ATOM 3389 C CA . ARG B 1 84 ? -1.772 35.531 26.672 1 98.31 84 ARG B CA 1
ATOM 3390 C C . ARG B 1 84 ? -3.174 35.625 26.078 1 98.31 84 ARG B C 1
ATOM 3392 O O . ARG B 1 84 ? -3.602 36.688 25.641 1 98.31 84 ARG B O 1
ATOM 3399 N N . ASN B 1 85 ? -3.826 34.469 26.016 1 98.25 85 ASN B N 1
ATOM 3400 C CA . ASN B 1 85 ? -5.195 34.344 25.531 1 98.25 85 ASN B CA 1
ATOM 3401 C C . ASN B 1 85 ? -5.324 34.812 24.094 1 98.25 85 ASN B C 1
ATOM 3403 O O . ASN B 1 85 ? -6.277 35.531 23.75 1 98.25 85 ASN B O 1
ATOM 3407 N N . ILE B 1 86 ? -4.398 34.594 23.266 1 98.69 86 ILE B N 1
ATOM 3408 C CA . ILE B 1 86 ? -4.422 34.938 21.844 1 98.69 86 ILE B CA 1
ATOM 3409 C C . ILE B 1 86 ? -4.902 33.75 21.031 1 98.69 86 ILE B C 1
ATOM 3411 O O . ILE B 1 86 ? -4.312 32.656 21.094 1 98.69 86 ILE B O 1
ATOM 3415 N N . PRO B 1 87 ? -6.035 33.875 20.281 1 98.69 87 PRO B N 1
ATOM 3416 C CA . PRO B 1 87 ? -6.383 32.812 19.344 1 98.69 87 PRO B CA 1
ATOM 3417 C C . PRO B 1 87 ? -5.273 32.531 18.328 1 98.69 87 PRO B C 1
ATOM 3419 O O . PRO B 1 87 ? -4.543 33.469 17.953 1 98.69 87 PRO B O 1
ATOM 3422 N N . PHE B 1 88 ? -5.16 31.25 17.891 1 98.81 88 PHE B N 1
ATOM 3423 C CA . PHE B 1 88 ? -4.004 30.969 17.031 1 98.81 88 PHE B CA 1
ATOM 3424 C C . PHE B 1 88 ? -4.234 29.719 16.203 1 98.81 88 PHE B C 1
ATOM 3426 O O . PHE B 1 88 ? -5.16 28.953 16.453 1 98.81 88 PHE B O 1
ATOM 3433 N N . ALA B 1 89 ? -3.49 29.578 15.141 1 98.81 89 ALA B N 1
ATOM 3434 C CA . ALA B 1 89 ? -3.268 28.328 14.398 1 98.81 89 ALA B CA 1
ATOM 3435 C C . ALA B 1 89 ? -1.886 27.766 14.703 1 98.81 89 ALA B C 1
ATOM 3437 O O . ALA B 1 89 ? -0.902 28.5 14.781 1 98.81 89 ALA B O 1
ATOM 3438 N N . LEU B 1 90 ? -1.847 26.547 14.945 1 98.81 90 LEU B N 1
ATOM 3439 C CA . LEU B 1 90 ? -0.604 25.844 15.25 1 98.81 90 LEU B CA 1
ATOM 3440 C C . LEU B 1 90 ? -0.249 24.859 14.141 1 98.81 90 LEU B C 1
ATOM 3442 O O . LEU B 1 90 ? -1.031 23.953 13.828 1 98.81 90 LEU B O 1
ATOM 3446 N N . GLU B 1 91 ? 0.912 25.031 13.516 1 98.44 91 GLU B N 1
ATOM 3447 C CA . GLU B 1 91 ? 1.336 24.156 12.43 1 98.44 91 GLU B CA 1
ATOM 3448 C C . GLU B 1 91 ? 1.506 22.719 12.906 1 98.44 91 GLU B C 1
ATOM 3450 O O . GLU B 1 91 ? 1.835 22.469 14.07 1 98.44 91 GLU B O 1
ATOM 3455 N N . LYS B 1 92 ? 1.214 21.812 12.047 1 97.94 92 LYS B N 1
ATOM 3456 C CA . LYS B 1 92 ? 1.393 20.391 12.328 1 97.94 92 LYS B CA 1
ATOM 3457 C C . LYS B 1 92 ? 2.812 19.938 11.992 1 97.94 92 LYS B C 1
ATOM 3459 O O . LYS B 1 92 ? 3.443 20.469 11.086 1 97.94 92 LYS B O 1
ATOM 3464 N N . PRO B 1 93 ? 3.373 19.031 12.727 1 97.19 93 PRO B N 1
ATOM 3465 C CA . PRO B 1 93 ? 2.834 18.438 13.961 1 97.19 93 PRO B CA 1
ATOM 3466 C C . PRO B 1 93 ? 2.93 19.391 15.156 1 97.19 93 PRO B C 1
ATOM 3468 O O . PRO B 1 93 ? 3.912 20.109 15.289 1 97.19 93 PRO B O 1
ATOM 3471 N N . CYS B 1 94 ? 2.012 19.281 16.047 1 98.19 94 CYS B N 1
ATOM 3472 C CA . CYS B 1 94 ? 1.874 20.234 17.141 1 98.19 94 CYS B CA 1
ATOM 3473 C C . CYS B 1 94 ? 2.857 19.922 18.266 1 98.19 94 CYS B C 1
ATOM 3475 O O . CYS B 1 94 ? 2.949 20.656 19.25 1 98.19 94 CYS B O 1
ATOM 3477 N N . GLY B 1 95 ? 3.543 18.906 18.188 1 98.19 95 GLY B N 1
ATOM 3478 C CA . GLY B 1 95 ? 4.547 18.344 19.078 1 98.19 95 GLY B CA 1
ATOM 3479 C C . GLY B 1 95 ? 5.148 17.047 18.562 1 98.19 95 GLY B C 1
ATOM 3480 O O . GLY B 1 95 ? 4.809 16.594 17.453 1 98.19 95 GLY B O 1
ATOM 3481 N N . ILE B 1 96 ? 6.031 16.438 19.422 1 98.56 96 ILE B N 1
ATOM 3482 C CA . ILE B 1 96 ? 6.723 15.266 18.906 1 98.56 96 ILE B CA 1
ATOM 3483 C C . ILE B 1 96 ? 6.172 14.008 19.578 1 98.56 96 ILE B C 1
ATOM 3485 O O . ILE B 1 96 ? 6.645 12.898 19.297 1 98.56 96 ILE B O 1
ATOM 3489 N N . ASN B 1 97 ? 5.195 14.148 20.469 1 98 97 ASN B N 1
ATOM 3490 C CA . ASN B 1 97 ? 4.488 13.008 21.062 1 98 97 ASN B CA 1
ATOM 3491 C C . ASN B 1 97 ? 3.109 13.414 21.578 1 98 97 ASN B C 1
ATOM 3493 O O . ASN B 1 97 ? 2.801 14.602 21.656 1 98 97 ASN B O 1
ATOM 3497 N N . MET B 1 98 ? 2.369 12.453 21.875 1 97.81 98 MET B N 1
ATOM 3498 C CA . MET B 1 98 ? 0.985 12.672 22.281 1 97.81 98 MET B CA 1
ATOM 3499 C C . MET B 1 98 ? 0.919 13.492 23.562 1 97.81 98 MET B C 1
ATOM 3501 O O . MET B 1 98 ? 0.062 14.367 23.719 1 97.81 98 MET B O 1
ATOM 3505 N N . ALA B 1 99 ? 1.765 13.25 24.484 1 98.06 99 ALA B N 1
ATOM 3506 C CA . ALA B 1 99 ? 1.726 13.898 25.797 1 98.06 99 ALA B CA 1
ATOM 3507 C C . ALA B 1 99 ? 1.834 15.414 25.656 1 98.06 99 ALA B C 1
ATOM 3509 O O . ALA B 1 99 ? 1.124 16.156 26.344 1 98.06 99 ALA B O 1
ATOM 3510 N N . GLN B 1 100 ? 2.652 15.891 24.797 1 98.44 100 GLN B N 1
ATOM 3511 C CA . GLN B 1 100 ? 2.82 17.312 24.562 1 98.44 100 GLN B CA 1
ATOM 3512 C C . GLN B 1 100 ? 1.535 17.938 24.016 1 98.44 100 GLN B C 1
ATOM 3514 O O . GLN B 1 100 ? 1.119 19.016 24.469 1 98.44 100 GLN B O 1
ATOM 3519 N N . VAL B 1 101 ? 0.929 17.266 23.109 1 98.5 101 VAL B N 1
ATOM 3520 C CA . VAL B 1 101 ? -0.269 17.781 22.469 1 98.5 101 VAL B CA 1
ATOM 3521 C C . VAL B 1 101 ? -1.445 17.734 23.438 1 98.5 101 VAL B C 1
ATOM 3523 O O . VAL B 1 101 ? -2.295 18.625 23.438 1 98.5 101 VAL B O 1
ATOM 3526 N N . THR B 1 102 ? -1.478 16.688 24.234 1 98 102 THR B N 1
ATOM 3527 C CA . THR B 1 102 ? -2.498 16.578 25.266 1 98 102 THR B CA 1
ATOM 3528 C C . THR B 1 102 ? -2.445 17.797 26.203 1 98 102 THR B C 1
ATOM 3530 O O . THR B 1 102 ? -3.477 18.406 26.5 1 98 102 THR B O 1
ATOM 3533 N N . ARG B 1 103 ? -1.326 18.125 26.594 1 98.19 103 ARG B N 1
ATOM 3534 C CA . ARG B 1 103 ? -1.152 19.281 27.469 1 98.19 103 ARG B CA 1
ATOM 3535 C C . ARG B 1 103 ? -1.655 20.547 26.812 1 98.19 103 ARG B C 1
ATOM 3537 O O . ARG B 1 103 ? -2.375 21.344 27.422 1 98.19 103 ARG B O 1
ATOM 3544 N N . LEU B 1 104 ? -1.312 20.734 25.594 1 98.56 104 LEU B N 1
ATOM 3545 C CA . LEU B 1 104 ? -1.756 21.922 24.844 1 98.56 104 LEU B CA 1
ATOM 3546 C C . LEU B 1 104 ? -3.275 21.953 24.734 1 98.56 104 LEU B C 1
ATOM 3548 O O . LEU B 1 104 ? -3.895 23 24.906 1 98.56 104 LEU B O 1
ATOM 3552 N N . ARG B 1 105 ? -3.812 20.766 24.359 1 98.19 105 ARG B N 1
ATOM 3553 C CA . ARG B 1 105 ? -5.262 20.672 24.234 1 98.19 105 ARG B CA 1
ATOM 3554 C C . ARG B 1 105 ? -5.957 21.062 25.531 1 98.19 105 ARG B C 1
ATOM 3556 O O . ARG B 1 105 ? -6.887 21.875 25.516 1 98.19 105 ARG B O 1
ATOM 3563 N N . GLU B 1 106 ? -5.508 20.594 26.609 1 98.19 106 GLU B N 1
ATOM 3564 C CA . GLU B 1 106 ? -6.102 20.875 27.906 1 98.19 106 GLU B CA 1
ATOM 3565 C C . GLU B 1 106 ? -6 22.359 28.234 1 98.19 106 GLU B C 1
ATOM 3567 O O . GLU B 1 106 ? -6.973 22.969 28.703 1 98.19 106 GLU B O 1
ATOM 3572 N N . LEU B 1 107 ? -4.863 22.953 28.031 1 98.44 107 LEU B N 1
ATOM 3573 C CA . LEU B 1 107 ? -4.652 24.375 28.312 1 98.44 107 LEU B CA 1
ATOM 3574 C C . LEU B 1 107 ? -5.559 25.25 27.453 1 98.44 107 LEU B C 1
ATOM 3576 O O . LEU B 1 107 ? -6.18 26.188 27.953 1 98.44 107 LEU B O 1
ATOM 3580 N N . ALA B 1 108 ? -5.629 24.969 26.203 1 98.19 108 ALA B N 1
ATOM 3581 C CA . ALA B 1 108 ? -6.449 25.75 25.281 1 98.19 108 ALA B CA 1
ATOM 3582 C C . ALA B 1 108 ? -7.93 25.625 25.625 1 98.19 108 ALA B C 1
ATOM 3584 O O . ALA B 1 108 ? -8.664 26.625 25.578 1 98.19 108 ALA B O 1
ATOM 3585 N N . GLU B 1 109 ? -8.344 24.438 25.938 1 97.19 109 GLU B N 1
ATOM 3586 C CA . GLU B 1 109 ? -9.742 24.219 26.297 1 97.19 109 GLU B CA 1
ATOM 3587 C C . GLU B 1 109 ? -10.086 24.922 27.609 1 97.19 109 GLU B C 1
ATOM 3589 O O . GLU B 1 109 ? -11.156 25.531 27.719 1 97.19 109 GLU B O 1
ATOM 3594 N N . ARG B 1 110 ? -9.242 24.844 28.547 1 97.69 110 ARG B N 1
ATOM 3595 C CA . ARG B 1 110 ? -9.461 25.531 29.812 1 97.69 110 ARG B CA 1
ATOM 3596 C C . ARG B 1 110 ? -9.594 27.047 29.594 1 97.69 110 ARG B C 1
ATOM 3598 O O . ARG B 1 110 ? -10.406 27.688 30.25 1 97.69 110 ARG B O 1
ATOM 3605 N N . ALA B 1 111 ? -8.867 27.562 28.719 1 97.44 111 ALA B N 1
ATOM 3606 C CA . ALA B 1 111 ? -8.891 28.984 28.422 1 97.44 111 ALA B CA 1
ATOM 3607 C C . ALA B 1 111 ? -10.008 29.328 27.438 1 97.44 111 ALA B C 1
ATOM 3609 O O . ALA B 1 111 ? -10.227 30.5 27.109 1 97.44 111 ALA B O 1
ATOM 3610 N N . ASN B 1 112 ? -10.742 28.312 26.922 1 97.06 112 ASN B N 1
ATOM 3611 C CA . ASN B 1 112 ? -11.734 28.484 25.859 1 97.06 112 ASN B CA 1
ATOM 3612 C C . ASN B 1 112 ? -11.172 29.25 24.672 1 97.06 112 ASN B C 1
ATOM 3614 O O . ASN B 1 112 ? -11.797 30.203 24.203 1 97.06 112 ASN B O 1
ATOM 3618 N N . LEU B 1 113 ? -10.047 28.938 24.328 1 98 113 LEU B N 1
ATOM 3619 C CA . LEU B 1 113 ? -9.305 29.656 23.297 1 98 113 LEU B CA 1
ATOM 3620 C C . LEU B 1 113 ? -9.422 28.953 21.938 1 98 113 LEU B C 1
ATOM 3622 O O . LEU B 1 113 ? -9.336 27.734 21.875 1 98 113 LEU B O 1
ATOM 3626 N N . TYR B 1 114 ? -9.617 29.719 20.812 1 98.25 114 TYR B N 1
ATOM 3627 C CA . TYR B 1 114 ? -9.633 29.188 19.453 1 98.25 114 TYR B CA 1
ATOM 3628 C C . TYR B 1 114 ? -8.242 28.719 19.031 1 98.25 114 TYR B C 1
ATOM 3630 O O . TYR B 1 114 ? -7.273 29.484 19.125 1 98.25 114 TYR B O 1
ATOM 3638 N N . CYS B 1 115 ? -8.078 27.5 18.672 1 98.5 115 CYS B N 1
ATOM 3639 C CA . CYS B 1 115 ? -6.852 26.953 18.109 1 98.5 115 CYS B CA 1
ATOM 3640 C C . CYS B 1 115 ? -7.156 26.016 16.953 1 98.5 115 CYS B C 1
ATOM 3642 O O . CYS B 1 115 ? -7.926 25.062 17.094 1 98.5 115 CYS B O 1
ATOM 3644 N N . ALA B 1 116 ? -6.605 26.328 15.789 1 98.44 116 ALA B N 1
ATOM 3645 C CA . ALA B 1 116 ? -6.812 25.516 14.594 1 98.44 116 ALA B CA 1
ATOM 3646 C C . ALA B 1 116 ? -5.516 24.844 14.156 1 98.44 116 ALA B C 1
ATOM 3648 O O . ALA B 1 116 ? -4.43 25.391 14.352 1 98.44 116 ALA B O 1
ATOM 3649 N N . VAL B 1 117 ? -5.582 23.625 13.641 1 98.5 117 VAL B N 1
ATOM 3650 C CA . VAL B 1 117 ? -4.469 22.859 13.102 1 98.5 117 VAL B CA 1
ATOM 3651 C C . VAL B 1 117 ? -4.68 22.625 11.609 1 98.5 117 VAL B C 1
ATOM 3653 O O . VAL B 1 117 ? -5.777 22.266 11.18 1 98.5 117 VAL B O 1
ATOM 3656 N N . PRO B 1 118 ? -3.654 22.812 10.789 1 98.06 118 PRO B N 1
ATOM 3657 C CA . PRO B 1 118 ? -3.822 22.75 9.336 1 98.06 118 PRO B CA 1
ATOM 3658 C C . PRO B 1 118 ? -3.857 21.312 8.82 1 98.06 118 PRO B C 1
ATOM 3660 O O . PRO B 1 118 ? -2.979 20.891 8.055 1 98.06 118 PRO B O 1
ATOM 3663 N N . LEU B 1 119 ? -4.867 20.562 9.117 1 97.19 119 LEU B N 1
ATOM 3664 C CA . LEU B 1 119 ? -5.133 19.281 8.484 1 97.19 119 LEU B CA 1
ATOM 3665 C C . LEU B 1 119 ? -5.828 19.484 7.141 1 97.19 119 LEU B C 1
ATOM 3667 O O . LEU B 1 119 ? -7.043 19.281 7.027 1 97.19 119 LEU B O 1
ATOM 3671 N N . ILE B 1 120 ? -5.035 19.688 6.125 1 94.69 120 ILE B N 1
ATOM 3672 C CA . ILE B 1 120 ? -5.395 20.391 4.895 1 94.69 120 ILE B CA 1
ATOM 3673 C C . ILE B 1 120 ? -6.332 19.516 4.062 1 94.69 120 ILE B C 1
ATOM 3675 O O . ILE B 1 120 ? -7.137 20.031 3.283 1 94.69 120 ILE B O 1
ATOM 3679 N N . PHE B 1 121 ? -6.336 18.234 4.281 1 93.81 121 PHE B N 1
ATOM 3680 C CA . PHE B 1 121 ? -7.184 17.375 3.463 1 93.81 121 PHE B CA 1
ATOM 3681 C C . PHE B 1 121 ? -8.656 17.562 3.828 1 93.81 121 PHE B C 1
ATOM 3683 O O . PHE B 1 121 ? -9.539 17.156 3.078 1 93.81 121 PHE B O 1
ATOM 3690 N N . ARG B 1 122 ? -8.914 18.141 4.949 1 94 122 ARG B N 1
ATOM 3691 C CA . ARG B 1 122 ? -10.289 18.453 5.332 1 94 122 ARG B CA 1
ATOM 3692 C C . ARG B 1 122 ? -10.875 19.547 4.445 1 94 122 ARG B C 1
ATOM 3694 O O . ARG B 1 122 ? -12.094 19.734 4.418 1 94 122 ARG B O 1
ATOM 3701 N N . MET B 1 123 ? -10.008 20.266 3.73 1 91.12 123 MET B N 1
ATOM 3702 C CA . MET B 1 123 ? -10.461 21.312 2.83 1 91.12 123 MET B CA 1
ATOM 3703 C C . MET B 1 123 ? -10.344 20.875 1.374 1 91.12 123 MET B C 1
ATOM 3705 O O . MET B 1 123 ? -10.562 21.672 0.46 1 91.12 123 MET B O 1
ATOM 3709 N N . SER B 1 124 ? -9.945 19.672 1.154 1 90.5 124 SER B N 1
ATOM 3710 C CA . SER B 1 124 ? -9.633 19.203 -0.187 1 90.5 124 SER B CA 1
ATOM 3711 C C . SER B 1 124 ? -10.906 18.953 -0.994 1 90.5 124 SER B C 1
ATOM 3713 O O . SER B 1 124 ? -11.93 18.547 -0.441 1 90.5 124 SER B O 1
ATOM 3715 N N . ASP B 1 125 ? -10.773 19.125 -2.305 1 90.69 125 ASP B N 1
ATOM 3716 C CA . ASP B 1 125 ? -11.844 18.781 -3.227 1 90.69 125 ASP B CA 1
ATOM 3717 C C . ASP B 1 125 ? -12.102 17.281 -3.229 1 90.69 125 ASP B C 1
ATOM 3719 O O . ASP B 1 125 ? -13.188 16.828 -3.596 1 90.69 125 ASP B O 1
ATOM 3723 N N . LEU B 1 126 ? -11.117 16.547 -2.85 1 91.62 126 LEU B N 1
ATOM 3724 C CA . LEU B 1 126 ? -11.234 15.102 -2.797 1 91.62 126 LEU B CA 1
ATOM 3725 C C . LEU B 1 126 ? -12.398 14.68 -1.9 1 91.62 126 LEU B C 1
ATOM 3727 O O . LEU B 1 126 ? -13.148 13.766 -2.238 1 91.62 126 LEU B O 1
ATOM 3731 N N . LEU B 1 127 ? -12.531 15.367 -0.804 1 89.5 127 LEU B N 1
ATOM 3732 C CA . LEU B 1 127 ? -13.602 15.039 0.132 1 89.5 127 LEU B CA 1
ATOM 3733 C C . LEU B 1 127 ? -14.969 15.266 -0.507 1 89.5 127 LEU B C 1
ATOM 3735 O O . LEU B 1 127 ? -15.875 14.445 -0.354 1 89.5 127 LEU B O 1
ATOM 3739 N N . HIS B 1 128 ? -15.094 16.312 -1.234 1 87.81 128 HIS B N 1
ATOM 3740 C CA . HIS B 1 128 ? -16.359 16.641 -1.902 1 87.81 128 HIS B CA 1
ATOM 3741 C C . HIS B 1 128 ? -16.688 15.594 -2.969 1 87.81 128 HIS B C 1
ATOM 3743 O O . HIS B 1 128 ? -17.828 15.125 -3.045 1 87.81 128 HIS B O 1
ATOM 3749 N N . VAL B 1 129 ? -15.695 15.281 -3.693 1 91.06 129 VAL B N 1
ATOM 3750 C CA . VAL B 1 129 ? -15.883 14.32 -4.777 1 91.06 129 VAL B CA 1
ATOM 3751 C C . VAL B 1 129 ? -16.297 12.969 -4.203 1 91.06 129 VAL B C 1
ATOM 3753 O O . VAL B 1 129 ? -17.203 12.32 -4.734 1 91.06 129 VAL B O 1
ATOM 3756 N N . LEU B 1 130 ? -15.656 12.539 -3.141 1 91.12 130 LEU B N 1
ATOM 3757 C CA . LEU B 1 130 ? -15.977 11.266 -2.51 1 91.12 130 LEU B CA 1
ATOM 3758 C C . LEU B 1 130 ? -17.391 11.281 -1.933 1 91.12 130 LEU B C 1
ATOM 3760 O O . LEU B 1 130 ? -18.125 10.305 -2.049 1 91.12 130 LEU B O 1
ATOM 3764 N N . ARG B 1 131 ? -17.75 12.391 -1.358 1 88.81 131 ARG B N 1
ATOM 3765 C CA . ARG B 1 131 ? -19.094 12.539 -0.811 1 88.81 131 ARG B CA 1
ATOM 3766 C C . ARG B 1 131 ? -20.156 12.422 -1.909 1 88.81 131 ARG B C 1
ATOM 3768 O O . ARG B 1 131 ? -21.172 11.742 -1.74 1 88.81 131 ARG B O 1
ATOM 3775 N N . GLU B 1 132 ? -19.875 13.102 -2.939 1 88.75 132 GLU B N 1
ATOM 3776 C CA . GLU B 1 132 ? -20.797 13.039 -4.07 1 88.75 132 GLU B CA 1
ATOM 3777 C C . GLU B 1 132 ? -20.906 11.625 -4.617 1 88.75 132 GLU B C 1
ATOM 3779 O O . GLU B 1 132 ? -22 11.156 -4.934 1 88.75 132 GLU B O 1
ATOM 3784 N N . ALA B 1 133 ? -19.781 11 -4.688 1 87.69 133 ALA B N 1
ATOM 3785 C CA . ALA B 1 133 ? -19.75 9.641 -5.211 1 87.69 133 ALA B CA 1
ATOM 3786 C C . ALA B 1 133 ? -20.516 8.688 -4.297 1 87.69 133 ALA B C 1
ATOM 3788 O O . ALA B 1 133 ? -21.094 7.699 -4.766 1 87.69 133 ALA B O 1
ATOM 3789 N N . GLU B 1 134 ? -20.609 9.047 -3.014 1 88.38 134 GLU B N 1
ATOM 3790 C CA . GLU B 1 134 ? -21.312 8.227 -2.027 1 88.38 134 GLU B CA 1
ATOM 3791 C C . GLU B 1 134 ? -22.766 8.641 -1.888 1 88.38 134 GLU B C 1
ATOM 3793 O O . GLU B 1 134 ? -23.469 8.172 -0.987 1 88.38 134 GLU B O 1
ATOM 3798 N N . GLY B 1 135 ? -23.203 9.477 -2.762 1 83.06 135 GLY B N 1
ATOM 3799 C CA . GLY B 1 135 ? -24.578 9.938 -2.723 1 83.06 135 GLY B CA 1
ATOM 3800 C C . GLY B 1 135 ? -24.875 10.812 -1.52 1 83.06 135 GLY B C 1
ATOM 3801 O O . GLY B 1 135 ? -25.984 10.766 -0.977 1 83.06 135 GLY B O 1
ATOM 3802 N N . ASN B 1 136 ? -23.859 11.398 -1.081 1 77.38 136 ASN B N 1
ATOM 3803 C CA . ASN B 1 136 ? -23.969 12.312 0.052 1 77.38 136 ASN B CA 1
ATOM 3804 C C . ASN B 1 136 ? -24.438 11.586 1.311 1 77.38 136 ASN B C 1
ATOM 3806 O O . ASN B 1 136 ? -25.172 12.148 2.123 1 77.38 136 ASN B O 1
ATOM 3810 N N . GLN B 1 137 ? -24.172 10.289 1.341 1 76.06 137 GLN B N 1
ATOM 3811 C CA . GLN B 1 137 ? -24.422 9.461 2.516 1 76.06 137 GLN B CA 1
ATOM 3812 C C . GLN B 1 137 ? -23.125 9.094 3.229 1 76.06 137 GLN B C 1
ATOM 3814 O O . GLN B 1 137 ? -22.031 9.297 2.684 1 76.06 137 GLN B O 1
ATOM 3819 N N . THR B 1 138 ? -23.328 8.789 4.457 1 74.94 138 THR B N 1
ATOM 3820 C CA . THR B 1 138 ? -22.156 8.344 5.207 1 74.94 138 THR B CA 1
ATOM 3821 C C . THR B 1 138 ? -21.547 7.094 4.566 1 74.94 138 THR B C 1
ATOM 3823 O O . THR B 1 138 ? -22.219 6.066 4.441 1 74.94 138 THR B O 1
ATOM 3826 N N . PRO B 1 139 ? -20.344 7.328 4.102 1 76.06 139 PRO B N 1
ATOM 3827 C CA . PRO B 1 139 ? -19.734 6.188 3.414 1 76.06 139 PRO B CA 1
ATOM 3828 C C . PRO B 1 139 ? -19.422 5.031 4.359 1 76.06 139 PRO B C 1
ATOM 3830 O O . PRO B 1 139 ? -19.031 5.258 5.512 1 76.06 139 PRO B O 1
ATOM 3833 N N . ASP B 1 140 ? -19.641 3.863 3.977 1 87.19 140 ASP B N 1
ATOM 3834 C CA . ASP B 1 140 ? -19.188 2.656 4.66 1 87.19 140 ASP B CA 1
ATOM 3835 C C . ASP B 1 140 ? -17.984 2.043 3.943 1 87.19 140 ASP B C 1
ATOM 3837 O O . ASP B 1 140 ? -18.125 1.088 3.178 1 87.19 140 ASP B O 1
ATOM 3841 N N . PHE B 1 141 ? -16.812 2.582 4.211 1 94.25 141 PHE B N 1
ATOM 3842 C CA . PHE B 1 141 ? -15.602 2.182 3.506 1 94.25 141 PHE B CA 1
ATOM 3843 C C . PHE B 1 141 ? -15.156 0.793 3.945 1 94.25 141 PHE B C 1
ATOM 3845 O O . PHE B 1 141 ? -15.258 0.444 5.121 1 94.25 141 PHE B O 1
ATOM 3852 N N . ASN B 1 142 ? -14.664 0.042 2.965 1 97.12 142 ASN B N 1
ATOM 3853 C CA . ASN B 1 142 ? -14.094 -1.277 3.213 1 97.12 142 ASN B CA 1
ATOM 3854 C C . ASN B 1 142 ? -12.602 -1.195 3.51 1 97.12 142 ASN B C 1
ATOM 3856 O O . ASN B 1 142 ? -12.109 -1.839 4.441 1 97.12 142 ASN B O 1
ATOM 3860 N N . TYR B 1 143 ? -11.945 -0.472 2.744 1 98.19 143 TYR B N 1
ATOM 3861 C CA . TYR B 1 143 ? -10.523 -0.206 2.93 1 98.19 143 TYR B CA 1
ATOM 3862 C C . TYR B 1 143 ? -10.094 1.045 2.17 1 98.19 143 TYR B C 1
ATOM 3864 O O . TYR B 1 143 ? -10.836 1.542 1.317 1 98.19 143 TYR B O 1
ATOM 3872 N N . MET B 1 144 ? -8.977 1.599 2.502 1 98 144 MET B N 1
ATOM 3873 C CA . MET B 1 144 ? -8.383 2.752 1.828 1 98 144 MET B CA 1
ATOM 3874 C C . MET B 1 144 ? -6.867 2.635 1.774 1 98 144 MET B C 1
ATOM 3876 O O . MET B 1 144 ? -6.25 2.09 2.691 1 98 144 MET B O 1
ATOM 3880 N N . SER B 1 145 ? -6.293 3.098 0.707 1 98.56 145 SER B N 1
ATOM 3881 C CA . SER B 1 145 ? -4.852 3.068 0.493 1 98.56 145 SER B CA 1
ATOM 3882 C C . SER B 1 145 ? -4.328 4.441 0.077 1 98.56 145 SER B C 1
ATOM 3884 O O . SER B 1 145 ? -4.879 5.074 -0.824 1 98.56 145 SER B O 1
ATOM 3886 N N . PHE B 1 146 ? -3.27 4.871 0.786 1 98.25 146 PHE B N 1
ATOM 3887 C CA . PHE B 1 146 ? -2.621 6.137 0.466 1 98.25 146 PHE B CA 1
ATOM 3888 C C . PHE B 1 146 ? -1.124 5.941 0.256 1 98.25 146 PHE B C 1
ATOM 3890 O O . PHE B 1 146 ? -0.464 5.266 1.048 1 98.25 146 PHE B O 1
ATOM 3897 N N . ARG B 1 147 ? -0.614 6.512 -0.781 1 98.31 147 ARG B N 1
ATOM 3898 C CA . ARG B 1 147 ? 0.823 6.641 -1.004 1 98.31 147 ARG B CA 1
ATOM 3899 C C . ARG B 1 147 ? 1.206 8.086 -1.302 1 98.31 147 ARG B C 1
ATOM 3901 O O . ARG B 1 147 ? 0.634 8.711 -2.195 1 98.31 147 ARG B O 1
ATOM 3908 N N . PHE B 1 148 ? 2.066 8.586 -0.506 1 98.12 148 PHE B N 1
ATOM 3909 C CA . PHE B 1 148 ? 2.529 9.961 -0.644 1 98.12 148 PHE B CA 1
ATOM 3910 C C . PHE B 1 148 ? 4.031 10.055 -0.402 1 98.12 148 PHE B C 1
ATOM 3912 O O . PHE B 1 148 ? 4.469 10.305 0.724 1 98.12 148 PHE B O 1
ATOM 3919 N N . ILE B 1 149 ? 4.805 9.93 -1.461 1 98.31 149 ILE B N 1
ATOM 3920 C CA . ILE B 1 149 ? 6.262 9.961 -1.39 1 98.31 149 ILE B CA 1
ATOM 3921 C C . ILE B 1 149 ? 6.777 11.289 -1.922 1 98.31 149 ILE B C 1
ATOM 3923 O O . ILE B 1 149 ? 6.625 11.594 -3.105 1 98.31 149 ILE B O 1
ATOM 3927 N N . VAL B 1 150 ? 7.391 12.078 -1.043 1 97.75 150 VAL B N 1
ATOM 3928 C CA . VAL B 1 150 ? 7.824 13.422 -1.397 1 97.75 150 VAL B CA 1
ATOM 3929 C C . VAL B 1 150 ? 9.312 13.414 -1.726 1 97.75 150 VAL B C 1
ATOM 3931 O O . VAL B 1 150 ? 9.93 12.352 -1.834 1 97.75 150 VAL B O 1
ATOM 3934 N N . GLY B 1 151 ? 9.875 14.617 -1.992 1 97.19 151 GLY B N 1
ATOM 3935 C CA . GLY B 1 151 ? 11.242 14.75 -2.467 1 97.19 151 GLY B CA 1
ATOM 3936 C C . GLY B 1 151 ? 12.273 14.406 -1.411 1 97.19 151 GLY B C 1
ATOM 3937 O O . GLY B 1 151 ? 11.93 14.102 -0.27 1 97.19 151 GLY B O 1
ATOM 3938 N N . PRO B 1 152 ? 13.562 14.492 -1.783 1 96.94 152 PRO B N 1
ATOM 3939 C CA . PRO B 1 152 ? 14.648 14.039 -0.912 1 96.94 152 PRO B CA 1
ATOM 3940 C C . PRO B 1 152 ? 14.852 14.945 0.302 1 96.94 152 PRO B C 1
ATOM 3942 O O . PRO B 1 152 ? 14.531 16.125 0.251 1 96.94 152 PRO B O 1
ATOM 3945 N N . PRO B 1 153 ? 15.461 14.352 1.378 1 97.31 153 PRO B N 1
ATOM 3946 C CA . PRO B 1 153 ? 15.664 15.117 2.611 1 97.31 153 PRO B CA 1
ATOM 3947 C C . PRO B 1 153 ? 16.531 16.359 2.398 1 97.31 153 PRO B C 1
ATOM 3949 O O . PRO B 1 153 ? 16.375 17.359 3.113 1 97.31 153 PRO B O 1
ATOM 3952 N N . ALA B 1 154 ? 17.297 16.406 1.418 1 95.5 154 ALA B N 1
ATOM 3953 C CA . ALA B 1 154 ? 18.234 17.5 1.188 1 95.5 154 ALA B CA 1
ATOM 3954 C C . ALA B 1 154 ? 17.5 18.797 0.893 1 95.5 154 ALA B C 1
ATOM 3956 O O . ALA B 1 154 ? 18.062 19.891 1.038 1 95.5 154 ALA B O 1
ATOM 3957 N N . ARG B 1 155 ? 16.281 18.688 0.55 1 95.38 155 ARG B N 1
ATOM 3958 C CA . ARG B 1 155 ? 15.523 19.891 0.233 1 95.38 155 ARG B CA 1
ATOM 3959 C C . ARG B 1 155 ? 15.312 20.75 1.476 1 95.38 155 ARG B C 1
ATOM 3961 O O . ARG B 1 155 ? 15.156 21.969 1.375 1 95.38 155 ARG B O 1
ATOM 3968 N N . TYR B 1 156 ? 15.367 20.141 2.625 1 96.62 156 TYR B N 1
ATOM 3969 C CA . TYR B 1 156 ? 15.078 20.859 3.859 1 96.62 156 TYR B CA 1
ATOM 3970 C C . TYR B 1 156 ? 16.25 21.734 4.266 1 96.62 156 TYR B C 1
ATOM 3972 O O . TYR B 1 156 ? 16.094 22.953 4.449 1 96.62 156 TYR B O 1
ATOM 3980 N N . PRO B 1 157 ? 17.453 21.188 4.305 1 95.94 157 PRO B N 1
ATOM 3981 C CA . PRO B 1 157 ? 18.578 22.094 4.566 1 95.94 157 PRO B CA 1
ATOM 3982 C C . PRO B 1 157 ? 18.75 23.141 3.479 1 95.94 157 PRO B C 1
ATOM 3984 O O . PRO B 1 157 ? 19.125 24.281 3.771 1 95.94 157 PRO B O 1
ATOM 3987 N N . THR B 1 158 ? 18.453 22.797 2.264 1 93.88 158 THR B N 1
ATOM 3988 C CA . THR B 1 158 ? 18.562 23.75 1.164 1 93.88 158 THR B CA 1
ATOM 3989 C C . THR B 1 158 ? 17.609 24.922 1.372 1 93.88 158 THR B C 1
ATOM 3991 O O . THR B 1 158 ? 17.938 26.062 1.025 1 93.88 158 THR B O 1
ATOM 3994 N N . ALA B 1 159 ? 16.484 24.656 2.008 1 92.31 159 ALA B N 1
ATOM 3995 C CA . ALA B 1 159 ? 15.484 25.703 2.225 1 92.31 159 ALA B CA 1
ATOM 3996 C C . ALA B 1 159 ? 15.656 26.359 3.592 1 92.31 159 ALA B C 1
ATOM 3998 O O . ALA B 1 159 ? 14.812 27.141 4.02 1 92.31 159 ALA B O 1
ATOM 3999 N N . GLY B 1 160 ? 16.688 25.984 4.32 1 93 160 GLY B N 1
ATOM 4000 C CA . GLY B 1 160 ? 16.953 26.594 5.609 1 93 160 GLY B CA 1
ATOM 4001 C C . GLY B 1 160 ? 16.219 25.938 6.754 1 93 160 GLY B C 1
ATOM 4002 O O . GLY B 1 160 ? 16 26.547 7.805 1 93 160 GLY B O 1
ATOM 4003 N N . SER B 1 161 ? 15.773 24.703 6.582 1 95.94 161 SER B N 1
ATOM 4004 C CA . SER B 1 161 ? 15.023 23.984 7.602 1 95.94 161 SER B CA 1
ATOM 4005 C C . SER B 1 161 ? 15.633 22.609 7.875 1 95.94 161 SER B C 1
ATOM 4007 O O . SER B 1 161 ? 14.93 21.594 7.875 1 95.94 161 SER B O 1
ATOM 4009 N N . ALA B 1 162 ? 16.891 22.562 8.18 1 95.75 162 ALA B N 1
ATOM 4010 C CA . ALA B 1 162 ? 17.625 21.312 8.391 1 95.75 162 ALA B CA 1
ATOM 4011 C C . ALA B 1 162 ? 17.062 20.547 9.586 1 95.75 162 ALA B C 1
ATOM 4013 O O . ALA B 1 162 ? 17.203 19.328 9.656 1 95.75 162 ALA B O 1
ATOM 4014 N N . TRP B 1 163 ? 16.422 21.266 10.461 1 96.5 163 TRP B N 1
ATOM 4015 C CA . TRP B 1 163 ? 15.883 20.656 11.68 1 96.5 163 TRP B CA 1
ATOM 4016 C C . TRP B 1 163 ? 14.859 19.578 11.336 1 96.5 163 TRP B C 1
ATOM 4018 O O . TRP B 1 163 ? 14.602 18.688 12.141 1 96.5 163 TRP B O 1
ATOM 4028 N N . VAL B 1 164 ? 14.266 19.578 10.164 1 97.69 164 VAL B N 1
ATOM 4029 C CA . VAL B 1 164 ? 13.203 18.656 9.758 1 97.69 164 VAL B CA 1
ATOM 4030 C C . VAL B 1 164 ? 13.742 17.234 9.711 1 97.69 164 VAL B C 1
ATOM 4032 O O . VAL B 1 164 ? 12.992 16.281 9.914 1 97.69 164 VAL B O 1
ATOM 4035 N N . ILE B 1 165 ? 15.047 17.078 9.477 1 97.94 165 ILE B N 1
ATOM 4036 C CA . ILE B 1 165 ? 15.609 15.734 9.359 1 97.94 165 ILE B CA 1
ATOM 4037 C C . ILE B 1 165 ? 16.516 15.453 10.562 1 97.94 165 ILE B C 1
ATOM 4039 O O . ILE B 1 165 ? 17.344 14.539 10.516 1 97.94 165 ILE B O 1
ATOM 4043 N N . ASP B 1 166 ? 16.453 16.281 11.586 1 98 166 ASP B N 1
ATOM 4044 C CA . ASP B 1 166 ? 17.078 16.031 12.883 1 98 166 ASP B CA 1
ATOM 4045 C C . ASP B 1 166 ? 16.047 15.508 13.883 1 98 166 ASP B C 1
ATOM 4047 O O . ASP B 1 166 ? 15.18 16.25 14.344 1 98 166 ASP B O 1
ATOM 4051 N N . PRO B 1 167 ? 16.141 14.258 14.281 1 97.69 167 PRO B N 1
ATOM 4052 C CA . PRO B 1 167 ? 15.078 13.648 15.094 1 97.69 167 PRO B CA 1
ATOM 4053 C C . PRO B 1 167 ? 14.93 14.312 16.453 1 97.69 167 PRO B C 1
ATOM 4055 O O . PRO B 1 167 ? 13.867 14.211 17.078 1 97.69 167 PRO B O 1
ATOM 4058 N N . VAL B 1 168 ? 15.922 15 16.906 1 97.69 168 VAL B N 1
ATOM 4059 C CA . VAL B 1 168 ? 15.828 15.719 18.188 1 97.69 168 VAL B CA 1
ATOM 4060 C C . VAL B 1 168 ? 14.758 16.797 18.094 1 97.69 168 VAL B C 1
ATOM 4062 O O . VAL B 1 168 ? 14.008 17.016 19.047 1 97.69 168 VAL B O 1
ATOM 4065 N N . PHE B 1 169 ? 14.641 17.406 16.922 1 97.69 169 PHE B N 1
ATOM 4066 C CA . PHE B 1 169 ? 13.711 18.516 16.75 1 97.69 169 PHE B CA 1
ATOM 4067 C C . PHE B 1 169 ? 12.438 18.047 16.047 1 97.69 169 PHE B C 1
ATOM 4069 O O . PHE B 1 169 ? 11.344 18.516 16.359 1 97.69 169 PHE B O 1
ATOM 4076 N N . SER B 1 170 ? 12.594 17.125 15.109 1 98 170 SER B N 1
ATOM 4077 C CA . SER B 1 170 ? 11.469 16.766 14.25 1 98 170 SER B CA 1
ATOM 4078 C C . SER B 1 170 ? 10.617 15.664 14.883 1 98 170 SER B C 1
ATOM 4080 O O . SER B 1 170 ? 9.438 15.523 14.555 1 98 170 SER B O 1
ATOM 4082 N N . GLY B 1 171 ? 11.219 14.859 15.766 1 98.19 171 GLY B N 1
ATOM 4083 C CA . GLY B 1 171 ? 10.523 13.711 16.344 1 98.19 171 GLY B CA 1
ATOM 4084 C C . GLY B 1 171 ? 10.555 12.492 15.445 1 98.19 171 GLY B C 1
ATOM 4085 O O . GLY B 1 171 ? 10.109 11.414 15.844 1 98.19 171 GLY B O 1
ATOM 4086 N N . GLY B 1 172 ? 11.062 12.586 14.25 1 98.31 172 GLY B N 1
ATOM 4087 C CA . GLY B 1 172 ? 11.109 11.5 13.289 1 98.31 172 GLY B CA 1
ATOM 4088 C C . GLY B 1 172 ? 11.258 11.984 11.859 1 98.31 172 GLY B C 1
ATOM 4089 O O . GLY B 1 172 ? 11.727 13.094 11.617 1 98.31 172 GLY B O 1
ATOM 4090 N N . GLY B 1 173 ? 11.008 11.094 10.93 1 98.44 173 GLY B N 1
ATOM 4091 C CA . GLY B 1 173 ? 11.156 11.406 9.516 1 98.44 173 GLY B CA 1
ATOM 4092 C C . GLY B 1 173 ? 9.836 11.633 8.812 1 98.44 173 GLY B C 1
ATOM 4093 O O . GLY B 1 173 ? 9.031 12.469 9.242 1 98.44 173 GLY B O 1
ATOM 4094 N N . SER B 1 174 ? 9.641 10.883 7.75 1 98.38 174 SER B N 1
ATOM 4095 C CA . SER B 1 174 ? 8.469 11.086 6.902 1 98.38 174 SER B CA 1
ATOM 4096 C C . SER B 1 174 ? 7.184 10.703 7.633 1 98.38 174 SER B C 1
ATOM 4098 O O . SER B 1 174 ? 6.113 11.234 7.332 1 98.38 174 SER B O 1
ATOM 4100 N N . THR B 1 175 ? 7.234 9.82 8.602 1 98.75 175 THR B N 1
ATOM 4101 C CA . THR B 1 175 ? 6.027 9.383 9.289 1 98.75 175 THR B CA 1
ATOM 4102 C C . THR B 1 175 ? 5.371 10.547 10.031 1 98.75 175 THR B C 1
ATOM 4104 O O . THR B 1 175 ? 4.285 10.992 9.656 1 98.75 175 THR B O 1
ATOM 4107 N N . ILE B 1 176 ? 6.047 11.156 10.93 1 98.62 176 ILE B N 1
ATOM 4108 C CA . ILE B 1 176 ? 5.453 12.211 11.742 1 98.62 176 ILE B CA 1
ATOM 4109 C C . ILE B 1 176 ? 5.223 13.453 10.875 1 98.62 176 ILE B C 1
ATOM 4111 O O . ILE B 1 176 ? 4.258 14.188 11.086 1 98.62 176 ILE B O 1
ATOM 4115 N N . ASN B 1 177 ? 6.031 13.656 9.852 1 98.06 177 ASN B N 1
ATOM 4116 C CA . ASN B 1 177 ? 5.969 14.852 9.016 1 98.06 177 ASN B CA 1
ATOM 4117 C C . ASN B 1 177 ? 4.844 14.758 7.988 1 98.06 177 ASN B C 1
ATOM 4119 O O . ASN B 1 177 ? 4.148 15.742 7.734 1 98.06 177 ASN B O 1
ATOM 4123 N N . VAL B 1 178 ? 4.695 13.555 7.387 1 98.12 178 VAL B N 1
ATOM 4124 C CA . VAL B 1 178 ? 3.855 13.461 6.199 1 98.12 178 VAL B CA 1
ATOM 4125 C C . VAL B 1 178 ? 2.65 12.57 6.484 1 98.12 178 VAL B C 1
ATOM 4127 O O . VAL B 1 178 ? 1.521 12.898 6.113 1 98.12 178 VAL B O 1
ATOM 4130 N N . ALA B 1 179 ? 2.818 11.5 7.246 1 98.62 179 ALA B N 1
ATOM 4131 C CA . ALA B 1 179 ? 1.737 10.539 7.453 1 98.62 179 ALA B CA 1
ATOM 4132 C C . ALA B 1 179 ? 0.621 11.148 8.297 1 98.62 179 ALA B C 1
ATOM 4134 O O . ALA B 1 179 ? -0.503 10.641 8.312 1 98.62 179 ALA B O 1
ATOM 4135 N N . THR B 1 180 ? 0.938 12.211 9.023 1 97.94 180 THR B N 1
ATOM 4136 C CA . THR B 1 180 ? -0.034 12.906 9.859 1 97.94 180 THR B CA 1
ATOM 4137 C C . THR B 1 180 ? -1.301 13.219 9.07 1 97.94 180 THR B C 1
ATOM 4139 O O . THR B 1 180 ? -2.412 13.023 9.562 1 97.94 180 THR B O 1
ATOM 4142 N N . HIS B 1 181 ? -1.163 13.625 7.844 1 97.56 181 HIS B N 1
ATOM 4143 C CA . HIS B 1 181 ? -2.293 14 7.004 1 97.56 181 HIS B CA 1
ATOM 4144 C C . HIS B 1 181 ? -3.191 12.797 6.719 1 97.56 181 HIS B C 1
ATOM 4146 O O . HIS B 1 181 ? -4.418 12.922 6.723 1 97.56 181 HIS B O 1
ATOM 4152 N N . PHE B 1 182 ? -2.627 11.703 6.566 1 98.12 182 PHE B N 1
ATOM 4153 C CA . PHE B 1 182 ? -3.391 10.555 6.094 1 98.12 182 PHE B CA 1
ATOM 4154 C C . PHE B 1 182 ? -3.973 9.773 7.266 1 98.12 182 PHE B C 1
ATOM 4156 O O . PHE B 1 182 ? -5.02 9.141 7.137 1 98.12 182 PHE B O 1
ATOM 4163 N N . ILE B 1 183 ? -3.277 9.844 8.406 1 98.38 183 ILE B N 1
ATOM 4164 C CA . ILE B 1 183 ? -3.906 9.336 9.625 1 98.38 183 ILE B CA 1
ATOM 4165 C C . ILE B 1 183 ? -5.195 10.109 9.898 1 98.38 183 ILE B C 1
ATOM 4167 O O . ILE B 1 183 ? -6.238 9.508 10.172 1 98.38 183 ILE B O 1
ATOM 4171 N N . ASP B 1 184 ? -5.121 11.414 9.773 1 97.5 184 ASP B N 1
ATOM 4172 C CA . ASP B 1 184 ? -6.312 12.234 9.945 1 97.5 184 ASP B CA 1
ATOM 4173 C C . ASP B 1 184 ? -7.371 11.898 8.898 1 97.5 184 ASP B C 1
ATOM 4175 O O . ASP B 1 184 ? -8.555 11.789 9.227 1 97.5 184 ASP B O 1
ATOM 4179 N N . PHE B 1 185 ? -6.93 11.805 7.672 1 95.62 185 PHE B N 1
ATOM 4180 C CA . PHE B 1 185 ? -7.863 11.547 6.578 1 95.62 185 PHE B CA 1
ATOM 4181 C C . PHE B 1 185 ? -8.586 10.219 6.781 1 95.62 185 PHE B C 1
ATOM 4183 O O . PHE B 1 185 ? -9.781 10.117 6.531 1 95.62 185 PHE B O 1
ATOM 4190 N N . PHE B 1 186 ? -7.898 9.219 7.285 1 96.88 186 PHE B N 1
ATOM 4191 C CA . PHE B 1 186 ? -8.492 7.934 7.613 1 96.88 186 PHE B CA 1
ATOM 4192 C C . PHE B 1 186 ? -9.562 8.094 8.688 1 96.88 186 PHE B C 1
ATOM 4194 O O . PHE B 1 186 ? -10.672 7.57 8.547 1 96.88 186 PHE B O 1
ATOM 4201 N N . ARG B 1 187 ? -9.273 8.797 9.742 1 95.38 187 ARG B N 1
ATOM 4202 C CA . ARG B 1 187 ? -10.227 9.07 10.812 1 95.38 187 ARG B CA 1
ATOM 4203 C C . ARG B 1 187 ? -11.445 9.812 10.273 1 95.38 187 ARG B C 1
ATOM 4205 O O . ARG B 1 187 ? -12.586 9.453 10.578 1 95.38 187 ARG B O 1
ATOM 4212 N N . LEU B 1 188 ? -11.141 10.789 9.469 1 93.56 188 LEU B N 1
ATOM 4213 C CA . LEU B 1 188 ? -12.203 11.625 8.906 1 93.56 188 LEU B CA 1
ATOM 4214 C C . LEU B 1 188 ? -13.148 10.797 8.047 1 93.56 188 LEU B C 1
ATOM 4216 O O . LEU B 1 188 ? -14.367 10.875 8.203 1 93.56 188 LEU B O 1
ATOM 4220 N N . LEU B 1 189 ? -12.609 9.984 7.164 1 92.81 189 LEU B N 1
ATOM 4221 C CA . LEU B 1 189 ? -13.398 9.234 6.199 1 92.81 189 LEU B CA 1
ATOM 4222 C C . LEU B 1 189 ? -14.18 8.117 6.887 1 92.81 189 LEU B C 1
ATOM 4224 O O . LEU B 1 189 ? -15.32 7.832 6.516 1 92.81 189 LEU B O 1
ATOM 4228 N N . THR B 1 190 ? -13.594 7.508 7.879 1 92.56 190 THR B N 1
ATOM 4229 C CA . THR B 1 190 ? -14.266 6.406 8.562 1 92.56 190 THR B CA 1
ATOM 4230 C C . THR B 1 190 ? -15.227 6.934 9.625 1 92.56 190 THR B C 1
ATOM 4232 O O . THR B 1 190 ? -16.188 6.254 9.992 1 92.56 190 THR B O 1
ATOM 4235 N N . GLY B 1 191 ? -14.906 8.117 10.117 1 91.25 191 GLY B N 1
ATOM 4236 C CA . GLY B 1 191 ? -15.633 8.625 11.273 1 91.25 191 GLY B CA 1
ATOM 4237 C C . GLY B 1 191 ? -15.336 7.871 12.547 1 91.25 191 GLY B C 1
ATOM 4238 O O . GLY B 1 191 ? -16.125 7.891 13.492 1 91.25 191 GLY B O 1
ATOM 4239 N N . LYS B 1 192 ? -14.242 7.109 12.523 1 92.5 192 LYS B N 1
ATOM 4240 C CA . LYS B 1 192 ? -13.867 6.25 13.641 1 92.5 192 LYS B CA 1
ATOM 4241 C C . LYS B 1 192 ? -12.414 6.465 14.039 1 92.5 192 LYS B C 1
ATOM 4243 O O . LYS B 1 192 ? -11.609 6.945 13.234 1 92.5 192 LYS B O 1
ATOM 4248 N N . GLU B 1 193 ? -12.125 6.125 15.273 1 95.19 193 GLU B N 1
ATOM 4249 C CA . GLU B 1 193 ? -10.734 6.16 15.719 1 95.19 193 GLU B CA 1
ATOM 4250 C C . GLU B 1 193 ? -10.008 4.875 15.359 1 95.19 193 GLU B C 1
ATOM 4252 O O . GLU B 1 193 ? -10.625 3.818 15.211 1 95.19 193 GLU B O 1
ATOM 4257 N N . VAL B 1 194 ? -8.742 4.973 15.195 1 97.25 194 VAL B N 1
ATOM 4258 C CA . VAL B 1 194 ? -7.902 3.812 14.922 1 97.25 194 VAL B CA 1
ATOM 4259 C C . VAL B 1 194 ? -7.824 2.93 16.172 1 97.25 194 VAL B C 1
ATOM 4261 O O . VAL B 1 194 ? -7.578 3.422 17.266 1 97.25 194 VAL B O 1
ATOM 4264 N N . ALA B 1 195 ? -8.039 1.649 15.992 1 97.25 195 ALA B N 1
ATOM 4265 C CA . ALA B 1 195 ? -8.031 0.711 17.109 1 97.25 195 ALA B CA 1
ATOM 4266 C C . ALA B 1 195 ? -6.711 -0.055 17.172 1 97.25 195 ALA B C 1
ATOM 4268 O O . ALA B 1 195 ? -6.273 -0.466 18.25 1 97.25 195 ALA B O 1
ATOM 4269 N N . ARG B 1 196 ? -6.133 -0.323 16.016 1 97.94 196 ARG B N 1
ATOM 4270 C CA . ARG B 1 196 ? -4.891 -1.076 15.906 1 97.94 196 ARG B CA 1
ATOM 4271 C C . ARG B 1 196 ? -3.98 -0.471 14.844 1 97.94 196 ARG B C 1
ATOM 4273 O O . ARG B 1 196 ? -4.457 -0.01 13.805 1 97.94 196 ARG B O 1
ATOM 4280 N N . VAL B 1 197 ? -2.686 -0.475 15.141 1 98.56 197 VAL B N 1
ATOM 4281 C CA . VAL B 1 197 ? -1.729 0.06 14.18 1 98.56 197 VAL B CA 1
ATOM 4282 C C . VAL B 1 197 ? -0.452 -0.779 14.195 1 98.56 197 VAL B C 1
ATOM 4284 O O . VAL B 1 197 ? -0.03 -1.255 15.25 1 98.56 197 VAL B O 1
ATOM 4287 N N . SER B 1 198 ? 0.078 -1.104 13.062 1 98.81 198 SER B N 1
ATOM 4288 C CA . SER B 1 198 ? 1.447 -1.573 12.875 1 98.81 198 SER B CA 1
ATOM 4289 C C . SER B 1 198 ? 2.195 -0.71 11.867 1 98.81 198 SER B C 1
ATOM 4291 O O . SER B 1 198 ? 1.581 -0.09 11 1 98.81 198 SER B O 1
ATOM 4293 N N . ALA B 1 199 ? 3.498 -0.632 12.062 1 98.81 199 ALA B N 1
ATOM 4294 C CA . ALA B 1 199 ? 4.289 0.214 11.172 1 98.81 199 ALA B CA 1
ATOM 4295 C C . ALA B 1 199 ? 5.684 -0.371 10.953 1 98.81 199 ALA B C 1
ATOM 4297 O O . ALA B 1 199 ? 6.266 -0.955 11.867 1 98.81 199 ALA B O 1
ATOM 4298 N N . VAL B 1 200 ? 6.164 -0.281 9.758 1 98.75 200 VAL B N 1
ATOM 4299 C CA . VAL B 1 200 ? 7.555 -0.567 9.406 1 98.75 200 VAL B CA 1
ATOM 4300 C C . VAL B 1 200 ? 8.188 0.659 8.758 1 98.75 200 VAL B C 1
ATOM 4302 O O . VAL B 1 200 ? 7.547 1.34 7.949 1 98.75 200 VAL B O 1
ATOM 4305 N N . MET B 1 201 ? 9.398 0.917 9.18 1 98.5 201 MET B N 1
ATOM 4306 C CA . MET B 1 201 ? 10.117 2.094 8.695 1 98.5 201 MET B CA 1
ATOM 4307 C C . MET B 1 201 ? 11.562 1.752 8.352 1 98.5 201 MET B C 1
ATOM 4309 O O . MET B 1 201 ? 12.148 0.855 8.961 1 98.5 201 MET B O 1
ATOM 4313 N N . ASN B 1 202 ? 12.062 2.406 7.348 1 97.56 202 ASN B N 1
ATOM 4314 C CA . ASN B 1 202 ? 13.492 2.271 7.078 1 97.56 202 ASN B CA 1
ATOM 4315 C C . ASN B 1 202 ? 14.078 3.559 6.508 1 97.56 202 ASN B C 1
ATOM 4317 O O . ASN B 1 202 ? 13.352 4.52 6.25 1 97.56 202 ASN B O 1
ATOM 4321 N N . SER B 1 203 ? 15.383 3.711 6.5 1 97.44 203 SER B N 1
ATOM 4322 C CA . SER B 1 203 ? 16.125 4.816 5.918 1 97.44 203 SER B CA 1
ATOM 4323 C C . SER B 1 203 ? 17.109 4.32 4.863 1 97.44 203 SER B C 1
ATOM 4325 O O . SER B 1 203 ? 18.297 4.695 4.879 1 97.44 203 SER B O 1
ATOM 4327 N N . ARG B 1 204 ? 16.656 3.482 3.98 1 96.75 204 ARG B N 1
ATOM 4328 C CA . ARG B 1 204 ? 17.547 2.746 3.086 1 96.75 204 ARG B CA 1
ATOM 4329 C C . ARG B 1 204 ? 17.938 3.598 1.882 1 96.75 204 ARG B C 1
ATOM 4331 O O . ARG B 1 204 ? 19.016 3.418 1.313 1 96.75 204 ARG B O 1
ATOM 4338 N N . THR B 1 205 ? 17.047 4.523 1.495 1 96.25 205 THR B N 1
ATOM 4339 C CA . THR B 1 205 ? 17.344 5.297 0.291 1 96.25 205 THR B CA 1
ATOM 4340 C C . THR B 1 205 ? 18.438 6.324 0.556 1 96.25 205 THR B C 1
ATOM 4342 O O . THR B 1 205 ? 19.422 6.395 -0.184 1 96.25 205 THR B O 1
ATOM 4345 N N . HIS B 1 206 ? 18.266 7.09 1.631 1 96.44 206 HIS B N 1
ATOM 4346 C CA . HIS B 1 206 ? 19.188 8.195 1.887 1 96.44 206 HIS B CA 1
ATOM 4347 C C . HIS B 1 206 ? 20.094 7.895 3.076 1 96.44 206 HIS B C 1
ATOM 4349 O O . HIS B 1 206 ? 21.094 8.578 3.287 1 96.44 206 HIS B O 1
ATOM 4355 N N . LYS B 1 207 ? 19.734 6.922 3.912 1 96.62 207 LYS B N 1
ATOM 4356 C CA . LYS B 1 207 ? 20.547 6.41 5.008 1 96.62 207 LYS B CA 1
ATOM 4357 C C . LYS B 1 207 ? 20.859 7.508 6.023 1 96.62 207 LYS B C 1
ATOM 4359 O O . LYS B 1 207 ? 21.984 7.625 6.496 1 96.62 207 LYS B O 1
ATOM 4364 N N . GLY B 1 208 ? 19.875 8.398 6.23 1 96.81 208 GLY B N 1
ATOM 4365 C CA . GLY B 1 208 ? 20.016 9.469 7.199 1 96.81 208 GLY B CA 1
ATOM 4366 C C . GLY B 1 208 ? 19.531 9.086 8.586 1 96.81 208 GLY B C 1
ATOM 4367 O O . GLY B 1 208 ? 19.328 7.906 8.875 1 96.81 208 GLY B O 1
ATOM 4368 N N . ASP B 1 209 ? 19.344 10.07 9.422 1 96.88 209 ASP B N 1
ATOM 4369 C CA . ASP B 1 209 ? 19.062 9.875 10.844 1 96.88 209 ASP B CA 1
ATOM 4370 C C . ASP B 1 209 ? 17.578 9.602 11.078 1 96.88 209 ASP B C 1
ATOM 4372 O O . ASP B 1 209 ? 17.188 9.141 12.148 1 96.88 209 ASP B O 1
ATOM 4376 N N . VAL B 1 210 ? 16.797 9.93 10.094 1 98.19 210 VAL B N 1
ATOM 4377 C CA . VAL B 1 210 ? 15.359 9.695 10.203 1 98.19 210 VAL B CA 1
ATOM 4378 C C . VAL B 1 210 ? 14.906 8.766 9.078 1 98.19 210 VAL B C 1
ATOM 4380 O O . VAL B 1 210 ? 15.594 8.617 8.07 1 98.19 210 VAL B O 1
ATOM 4383 N N . GLU B 1 211 ? 13.773 8.117 9.32 1 98.44 211 GLU B N 1
ATOM 4384 C CA . GLU B 1 211 ? 13.258 7.207 8.297 1 98.44 211 GLU B CA 1
ATOM 4385 C C . GLU B 1 211 ? 12.852 7.969 7.039 1 98.44 211 GLU B C 1
ATOM 4387 O O . GLU B 1 211 ? 12.297 9.07 7.125 1 98.44 211 GLU B O 1
ATOM 4392 N N . ASP B 1 212 ? 13.18 7.426 5.867 1 98.31 212 ASP B N 1
ATOM 4393 C CA . ASP B 1 212 ? 12.812 8.031 4.594 1 98.31 212 ASP B CA 1
ATOM 4394 C C . ASP B 1 212 ? 11.781 7.18 3.855 1 98.31 212 ASP B C 1
ATOM 4396 O O . ASP B 1 212 ? 11.391 7.5 2.73 1 98.31 212 ASP B O 1
ATOM 4400 N N . TYR B 1 213 ? 11.352 6.117 4.492 1 98.5 213 TYR B N 1
ATOM 4401 C CA . TYR B 1 213 ? 10.203 5.328 4.066 1 98.5 213 TYR B CA 1
ATOM 4402 C C . TYR B 1 213 ? 9.43 4.797 5.266 1 98.5 213 TYR B C 1
ATOM 4404 O O . TYR B 1 213 ? 10.031 4.355 6.25 1 98.5 213 TYR B O 1
ATOM 4412 N N . SER B 1 214 ? 8.117 4.871 5.121 1 98.62 214 SER B N 1
ATOM 4413 C CA . SER B 1 214 ? 7.223 4.469 6.195 1 98.62 214 SER B CA 1
ATOM 4414 C C . SER B 1 214 ? 5.969 3.793 5.648 1 98.62 214 SER B C 1
ATOM 4416 O O . SER B 1 214 ? 5.363 4.281 4.691 1 98.62 214 SER B O 1
ATOM 4418 N N . LEU B 1 215 ? 5.66 2.646 6.215 1 98.88 215 LEU B N 1
ATOM 4419 C CA . LEU B 1 215 ? 4.449 1.896 5.91 1 98.88 215 LEU B CA 1
ATOM 4420 C C . LEU B 1 215 ? 3.617 1.668 7.168 1 98.88 215 LEU B C 1
ATOM 4422 O O . LEU B 1 215 ? 4.059 0.984 8.094 1 98.88 215 LEU B O 1
ATOM 4426 N N . LEU B 1 216 ? 2.404 2.281 7.238 1 98.94 216 LEU B N 1
ATOM 4427 C CA . LEU B 1 216 ? 1.484 2.082 8.352 1 98.94 216 LEU B CA 1
ATOM 4428 C C . LEU B 1 216 ? 0.28 1.253 7.918 1 98.94 216 LEU B C 1
ATOM 4430 O O . LEU B 1 216 ? -0.278 1.475 6.84 1 98.94 216 LEU B O 1
ATOM 4434 N N . THR B 1 217 ? -0.103 0.322 8.719 1 98.94 217 THR B N 1
ATOM 4435 C CA . THR B 1 217 ? -1.394 -0.354 8.633 1 98.94 217 THR B CA 1
ATOM 4436 C C . THR B 1 217 ? -2.314 0.095 9.766 1 98.94 217 THR B C 1
ATOM 4438 O O . THR B 1 217 ? -1.96 -0.007 10.945 1 98.94 217 THR B O 1
ATOM 4441 N N . LEU B 1 218 ? -3.436 0.635 9.367 1 98.75 218 LEU B N 1
ATOM 4442 C CA . LEU B 1 218 ? -4.43 1.129 10.32 1 98.75 218 LEU B CA 1
ATOM 4443 C C . LEU B 1 218 ? -5.68 0.26 10.297 1 98.75 218 LEU B C 1
ATOM 4445 O O . LEU B 1 218 ? -6.125 -0.171 9.227 1 98.75 218 LEU B O 1
ATOM 4449 N N . GLN B 1 219 ? -6.281 0.035 11.5 1 98.19 219 GLN B N 1
ATOM 4450 C CA . GLN B 1 219 ? -7.535 -0.709 11.594 1 98.19 219 GLN B CA 1
ATOM 4451 C C . GLN B 1 219 ? -8.5 -0.043 12.562 1 98.19 219 GLN B C 1
ATOM 4453 O O . GLN B 1 219 ? -8.094 0.435 13.625 1 98.19 219 GLN B O 1
ATOM 4458 N N . THR B 1 220 ? -9.719 0.031 12.156 1 96.5 220 THR B N 1
ATOM 4459 C CA . THR B 1 220 ? -10.773 0.354 13.109 1 96.5 220 THR B CA 1
ATOM 4460 C C . THR B 1 220 ? -11.273 -0.906 13.805 1 96.5 220 THR B C 1
ATOM 4462 O O . THR B 1 220 ? -10.961 -2.021 13.383 1 96.5 220 THR B O 1
ATOM 4465 N N . ASP B 1 221 ? -12.062 -0.728 14.836 1 94.12 221 ASP B N 1
ATOM 4466 C CA . ASP B 1 221 ? -12.578 -1.856 15.602 1 94.12 221 ASP B CA 1
ATOM 4467 C C . ASP B 1 221 ? -13.5 -2.727 14.758 1 94.12 221 ASP B C 1
ATOM 4469 O O . ASP B 1 221 ? -13.562 -3.943 14.945 1 94.12 221 ASP B O 1
ATOM 4473 N N . ASP B 1 222 ? -14.164 -2.031 13.844 1 92.5 222 ASP B N 1
ATOM 4474 C CA . ASP B 1 222 ? -15.133 -2.785 13.055 1 92.5 222 ASP B CA 1
ATOM 4475 C C . ASP B 1 222 ? -14.492 -3.352 11.789 1 92.5 222 ASP B C 1
ATOM 4477 O O . ASP B 1 222 ? -15.18 -3.883 10.922 1 92.5 222 ASP B O 1
ATOM 4481 N N . GLY B 1 223 ? -13.242 -3.154 11.602 1 92.62 223 GLY B N 1
ATOM 4482 C CA . GLY B 1 223 ? -12.539 -3.965 10.625 1 92.62 223 GLY B CA 1
ATOM 4483 C C . GLY B 1 223 ? -12.164 -3.199 9.367 1 92.62 223 GLY B C 1
ATOM 4484 O O . GLY B 1 223 ? -11.664 -3.781 8.406 1 92.62 223 GLY B O 1
ATOM 4485 N N . VAL B 1 224 ? -12.422 -1.874 9.289 1 96.69 224 VAL B N 1
ATOM 4486 C CA . VAL B 1 224 ? -11.938 -1.095 8.156 1 96.69 224 VAL B CA 1
ATOM 4487 C C . VAL B 1 224 ? -10.414 -0.999 8.211 1 96.69 224 VAL B C 1
ATOM 4489 O O . VAL B 1 224 ? -9.836 -0.758 9.273 1 96.69 224 VAL B O 1
ATOM 4492 N N . THR B 1 225 ? -9.812 -1.251 7.07 1 98.12 225 THR B N 1
ATOM 4493 C CA . THR B 1 225 ? -8.359 -1.273 7.008 1 98.12 225 THR B CA 1
ATOM 4494 C C . THR B 1 225 ? -7.836 -0.119 6.16 1 98.12 225 THR B C 1
ATOM 4496 O O . THR B 1 225 ? -8.414 0.206 5.121 1 98.12 225 THR B O 1
ATOM 4499 N N . GLY B 1 226 ? -6.793 0.522 6.605 1 98.31 226 GLY B N 1
ATOM 4500 C CA . GLY B 1 226 ? -6.082 1.542 5.852 1 98.31 226 GLY B CA 1
ATOM 4501 C C . GLY B 1 226 ? -4.59 1.281 5.762 1 98.31 226 GLY B C 1
ATOM 4502 O O . GLY B 1 226 ? -3.977 0.804 6.719 1 98.31 226 GLY B O 1
ATOM 4503 N N . VAL B 1 227 ? -3.998 1.535 4.633 1 98.81 227 VAL B N 1
ATOM 4504 C CA . VAL B 1 227 ? -2.547 1.502 4.484 1 98.81 227 VAL B CA 1
ATOM 4505 C C . VAL B 1 227 ? -2.035 2.883 4.078 1 98.81 227 VAL B C 1
ATOM 4507 O O . VAL B 1 227 ? -2.641 3.555 3.24 1 98.81 227 VAL B O 1
ATOM 4510 N N . VAL B 1 228 ? -0.995 3.354 4.734 1 98.88 228 VAL B N 1
ATOM 4511 C CA . VAL B 1 228 ? -0.381 4.652 4.473 1 98.88 228 VAL B CA 1
ATOM 4512 C C . VAL B 1 228 ? 1.11 4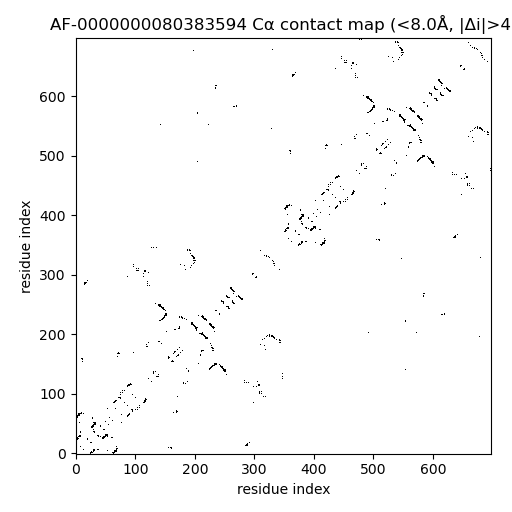.473 4.199 1 98.88 228 VAL B C 1
ATOM 4514 O O . VAL B 1 228 ? 1.863 4.055 5.082 1 98.88 228 VAL B O 1
ATOM 4517 N N . GLU B 1 229 ? 1.519 4.789 2.957 1 98.88 229 GLU B N 1
ATOM 4518 C CA . GLU B 1 229 ? 2.93 4.828 2.588 1 98.88 229 GLU B CA 1
ATOM 4519 C C . GLU B 1 229 ? 3.416 6.266 2.418 1 98.88 229 GLU B C 1
ATOM 4521 O O . GLU B 1 229 ? 2.863 7.023 1.621 1 98.88 229 GLU B O 1
ATOM 4526 N N . THR B 1 230 ? 4.414 6.594 3.166 1 98.81 230 THR B N 1
ATOM 4527 C CA . THR B 1 230 ? 5.039 7.906 3.031 1 98.81 230 THR B CA 1
ATOM 4528 C C . THR B 1 230 ? 6.559 7.781 2.988 1 98.81 230 THR B C 1
ATOM 4530 O O . THR B 1 230 ? 7.113 6.746 3.363 1 98.81 230 THR B O 1
ATOM 4533 N N . GLY B 1 231 ? 7.199 8.844 2.488 1 98.56 231 GLY B N 1
ATOM 4534 C CA . GLY B 1 231 ? 8.648 8.805 2.449 1 98.56 231 GLY B CA 1
ATOM 4535 C C . GLY B 1 231 ? 9.266 10.023 1.788 1 98.56 231 GLY B C 1
ATOM 4536 O O . GLY B 1 231 ? 8.547 10.914 1.325 1 98.56 231 GLY B O 1
ATOM 4537 N N . TYR B 1 232 ? 10.641 10.062 1.758 1 98.31 232 TYR B N 1
ATOM 4538 C CA . TYR B 1 232 ? 11.43 11.148 1.181 1 98.31 232 TYR B CA 1
ATOM 4539 C C . TYR B 1 232 ? 12.195 10.664 -0.048 1 98.31 232 TYR B C 1
ATOM 4541 O O . TYR B 1 232 ? 13.195 11.273 -0.439 1 98.31 232 TYR B O 1
ATOM 4549 N N . SER B 1 233 ? 11.68 9.586 -0.673 1 97.12 233 SER B N 1
ATOM 4550 C CA . SER B 1 233 ? 12.555 8.914 -1.623 1 97.12 233 SER B CA 1
ATOM 4551 C C . SER B 1 233 ? 12.219 9.297 -3.059 1 97.12 233 SER B C 1
ATOM 4553 O O . SER B 1 233 ? 12.852 8.812 -4 1 97.12 233 SER B O 1
ATOM 4555 N N . PHE B 1 234 ? 11.234 10.117 -3.312 1 97.44 234 PHE B N 1
ATOM 4556 C CA . PHE B 1 234 ? 10.867 10.469 -4.68 1 97.44 234 PHE B CA 1
ATOM 4557 C C . PHE B 1 234 ? 11.93 11.352 -5.312 1 97.44 234 PHE B C 1
ATOM 4559 O O . PHE B 1 234 ? 12.297 12.391 -4.75 1 97.44 234 PHE B O 1
ATOM 4566 N N . PRO B 1 235 ? 12.492 10.938 -6.43 1 96.62 235 PRO B N 1
ATOM 4567 C CA . PRO B 1 235 ? 13.461 11.789 -7.113 1 96.62 235 PRO B CA 1
ATOM 4568 C C . PRO B 1 235 ? 12.82 12.992 -7.805 1 96.62 235 PRO B C 1
ATOM 4570 O O . PRO B 1 235 ? 12.641 12.984 -9.023 1 96.62 235 PRO B O 1
ATOM 4573 N N . SER B 1 236 ? 12.672 14.016 -7.078 1 94.44 236 SER B N 1
ATOM 4574 C CA . SER B 1 236 ? 11.867 15.172 -7.48 1 94.44 236 SER B CA 1
ATOM 4575 C C . SER B 1 236 ? 12.57 15.984 -8.562 1 94.44 236 SER B C 1
ATOM 4577 O O . SER B 1 236 ? 13.797 16.078 -8.578 1 94.44 236 SER B O 1
ATOM 4579 N N . THR B 1 237 ? 11.758 16.484 -9.453 1 89.44 237 THR B N 1
ATOM 4580 C CA . THR B 1 237 ? 12.141 17.516 -10.414 1 89.44 237 THR B CA 1
ATOM 4581 C C . THR B 1 237 ? 11.25 18.75 -10.273 1 89.44 237 THR B C 1
ATOM 4583 O O . THR B 1 237 ? 10.32 18.766 -9.453 1 89.44 237 THR B O 1
ATOM 4586 N N . ALA B 1 238 ? 11.562 19.734 -11.031 1 83.88 238 ALA B N 1
ATOM 4587 C CA . ALA B 1 238 ? 10.773 20.969 -10.945 1 83.88 238 ALA B CA 1
ATOM 4588 C C . ALA B 1 238 ? 9.32 20.719 -11.328 1 83.88 238 ALA B C 1
ATOM 4590 O O . ALA B 1 238 ? 8.398 21.297 -10.742 1 83.88 238 ALA B O 1
ATOM 4591 N N . ASP B 1 239 ? 9.078 19.797 -12.219 1 83.19 239 ASP B N 1
ATOM 4592 C CA . ASP B 1 239 ? 7.746 19.578 -12.781 1 83.19 239 ASP B CA 1
ATOM 4593 C C . ASP B 1 239 ? 6.992 18.5 -12.016 1 83.19 239 ASP B C 1
ATOM 4595 O O . ASP B 1 239 ? 5.766 18.391 -12.117 1 83.19 239 ASP B O 1
ATOM 4599 N N . GLU B 1 240 ? 7.723 17.688 -11.25 1 88.81 240 GLU B N 1
ATOM 4600 C CA . GLU B 1 240 ? 7.117 16.609 -10.477 1 88.81 240 GLU B CA 1
ATOM 4601 C C . GLU B 1 240 ? 7.816 16.438 -9.133 1 88.81 240 GLU B C 1
ATOM 4603 O O . GLU B 1 240 ? 8.93 15.906 -9.07 1 88.81 240 GLU B O 1
ATOM 4608 N N . GLN B 1 241 ? 7.098 16.797 -8.094 1 91 241 GLN B N 1
ATOM 4609 C CA . GLN B 1 241 ? 7.773 16.969 -6.809 1 91 241 GLN B CA 1
ATOM 4610 C C . GLN B 1 241 ? 7.492 15.789 -5.879 1 91 241 GLN B C 1
ATOM 4612 O O . GLN B 1 241 ? 8.164 15.617 -4.859 1 91 241 GLN B O 1
ATOM 4617 N N . ARG B 1 242 ? 6.5 15 -6.211 1 95.12 242 ARG B N 1
ATOM 4618 C CA . ARG B 1 242 ? 6.094 13.914 -5.324 1 95.12 242 ARG B CA 1
ATOM 4619 C C . ARG B 1 242 ? 5.238 12.898 -6.066 1 95.12 242 ARG B C 1
ATOM 4621 O O . ARG B 1 242 ? 4.77 13.156 -7.176 1 95.12 242 ARG B O 1
ATOM 4628 N N . GLU B 1 243 ? 5.051 11.766 -5.555 1 95.31 243 GLU B N 1
ATOM 4629 C CA . GLU B 1 243 ? 4.016 10.805 -5.934 1 95.31 243 GLU B CA 1
ATOM 4630 C C . GLU B 1 243 ? 2.855 10.828 -4.945 1 95.31 243 GLU B C 1
ATOM 4632 O O . GLU B 1 243 ? 3.059 10.68 -3.738 1 95.31 243 GLU B O 1
ATOM 4637 N N . PHE B 1 244 ? 1.727 11.102 -5.438 1 95.75 244 PHE B N 1
ATOM 4638 C CA . PHE B 1 244 ? 0.507 10.984 -4.645 1 95.75 244 PHE B CA 1
ATOM 4639 C C . PHE B 1 244 ? -0.496 10.062 -5.328 1 95.75 244 PHE B C 1
ATOM 4641 O O . PHE B 1 244 ? -0.939 10.336 -6.445 1 95.75 244 PHE B O 1
ATOM 4648 N N . SER B 1 245 ? -0.827 8.93 -4.723 1 96.62 245 SER B N 1
ATOM 4649 C CA . SER B 1 245 ? -1.844 8 -5.215 1 96.62 245 SER B CA 1
ATOM 4650 C C . SER B 1 245 ? -2.73 7.5 -4.078 1 96.62 245 SER B C 1
ATOM 4652 O O . SER B 1 245 ? -2.303 7.457 -2.924 1 96.62 245 SER B O 1
ATOM 4654 N N . PHE B 1 246 ? -3.965 7.148 -4.434 1 97.19 246 PHE B N 1
ATOM 4655 C CA . PHE B 1 246 ? -4.895 6.629 -3.436 1 97.19 246 PHE B CA 1
ATOM 4656 C C . PHE B 1 246 ? -5.91 5.691 -4.078 1 97.19 246 PHE B C 1
ATOM 4658 O O . PHE B 1 246 ? -6.141 5.754 -5.285 1 97.19 246 PHE B O 1
ATOM 4665 N N . THR B 1 247 ? -6.469 4.828 -3.301 1 97.94 247 THR B N 1
ATOM 4666 C CA . THR B 1 247 ? -7.617 3.986 -3.627 1 97.94 247 THR B CA 1
ATOM 4667 C C . THR B 1 247 ? -8.602 3.939 -2.461 1 97.94 247 THR B C 1
ATOM 4669 O O . THR B 1 247 ? -8.195 3.822 -1.303 1 97.94 247 THR B O 1
ATOM 4672 N N . PHE B 1 248 ? -9.883 4.094 -2.773 1 97.19 248 PHE B N 1
ATOM 4673 C CA . PHE B 1 248 ? -10.969 3.947 -1.814 1 97.19 248 PHE B CA 1
ATOM 4674 C C . PHE B 1 248 ? -11.945 2.865 -2.262 1 97.19 248 PHE B C 1
ATOM 4676 O O . PHE B 1 248 ? -12.328 2.812 -3.432 1 97.19 248 PHE B O 1
ATOM 4683 N N . SER B 1 249 ? -12.273 2.014 -1.353 1 97.56 249 SER B N 1
ATOM 4684 C CA . SER B 1 249 ? -13.312 1.023 -1.592 1 97.56 249 SER B CA 1
ATOM 4685 C C . SER B 1 249 ? -14.414 1.115 -0.541 1 97.56 249 SER B C 1
ATOM 4687 O O . SER B 1 249 ? -14.141 1.099 0.66 1 97.56 249 SER B O 1
ATOM 4689 N N . SER B 1 250 ? -15.602 1.305 -0.967 1 96 250 SER B N 1
ATOM 4690 C CA . SER B 1 250 ? -16.781 1.27 -0.113 1 96 250 SER B CA 1
ATOM 4691 C C . SER B 1 250 ? -17.828 0.298 -0.654 1 96 250 SER B C 1
ATOM 4693 O O . SER B 1 250 ? -17.609 -0.337 -1.689 1 96 250 SER B O 1
ATOM 4695 N N . ASP B 1 251 ? -18.938 0.146 0.047 1 93.31 251 ASP B N 1
ATOM 4696 C CA . ASP B 1 251 ? -20.031 -0.702 -0.438 1 93.31 251 ASP B CA 1
ATOM 4697 C C . ASP B 1 251 ? -20.609 -0.147 -1.732 1 93.31 251 ASP B C 1
ATOM 4699 O O . ASP B 1 251 ? -21.156 -0.898 -2.543 1 93.31 251 ASP B O 1
ATOM 4703 N N . ARG B 1 252 ? -20.375 1.094 -1.976 1 93.31 252 ARG B N 1
ATOM 4704 C CA . ARG B 1 252 ? -21.062 1.735 -3.096 1 93.31 252 ARG B CA 1
ATOM 4705 C C . ARG B 1 252 ? -20.109 1.931 -4.273 1 93.31 252 ARG B C 1
ATOM 4707 O O . ARG B 1 252 ? -20.531 1.896 -5.43 1 93.31 252 ARG B O 1
ATOM 4714 N N . MET B 1 253 ? -18.875 2.096 -3.955 1 95.06 253 MET B N 1
ATOM 4715 C CA . MET B 1 253 ? -18.016 2.523 -5.062 1 95.06 253 MET B CA 1
ATOM 4716 C C . MET B 1 253 ? -16.594 2.02 -4.879 1 95.06 253 MET B C 1
ATOM 4718 O O . MET B 1 253 ? -16.25 1.49 -3.82 1 95.06 253 MET B O 1
ATOM 4722 N N . TYR B 1 254 ? -15.891 2.043 -5.953 1 97 254 TYR B N 1
ATOM 4723 C CA . TYR B 1 254 ? -14.438 1.885 -6.039 1 97 254 TYR B CA 1
ATOM 4724 C C . TYR B 1 254 ? -13.797 3.076 -6.738 1 97 254 TYR B C 1
ATOM 4726 O O . TYR B 1 254 ? -14.133 3.377 -7.891 1 97 254 TYR B O 1
ATOM 4734 N N . ALA B 1 255 ? -12.883 3.777 -5.957 1 96.75 255 ALA B N 1
ATOM 4735 C CA . ALA B 1 255 ? -12.258 4.977 -6.516 1 96.75 255 ALA B CA 1
ATOM 4736 C C . ALA B 1 255 ? -10.742 4.879 -6.473 1 96.75 255 ALA B C 1
ATOM 4738 O O . ALA B 1 255 ? -10.172 4.391 -5.492 1 96.75 255 ALA B O 1
ATOM 4739 N N . LYS B 1 256 ? -10.086 5.285 -7.512 1 96.5 256 LYS B N 1
ATOM 4740 C CA . LYS B 1 256 ? -8.625 5.32 -7.547 1 96.5 256 LYS B CA 1
ATOM 4741 C C . LYS B 1 256 ? -8.125 6.605 -8.203 1 96.5 256 LYS B C 1
ATOM 4743 O O . LYS B 1 256 ? -8.812 7.195 -9.031 1 96.5 256 LYS B O 1
ATOM 4748 N N . SER B 1 257 ? -6.926 6.984 -7.824 1 95.56 257 SER B N 1
ATOM 4749 C CA . SER B 1 257 ? -6.332 8.203 -8.375 1 95.56 257 SER B CA 1
ATOM 4750 C C . SER B 1 257 ? -5.773 7.957 -9.773 1 95.56 257 SER B C 1
ATOM 4752 O O . SER B 1 257 ? -5.293 6.863 -10.07 1 95.56 257 SER B O 1
ATOM 4754 N N . GLY B 1 258 ? -5.93 9.008 -10.656 1 91.19 258 GLY B N 1
ATOM 4755 C CA . GLY B 1 258 ? -5.09 9.195 -11.828 1 91.19 258 GLY B CA 1
ATOM 4756 C C . GLY B 1 258 ? -4.09 10.32 -11.672 1 91.19 258 GLY B C 1
ATOM 4757 O O . GLY B 1 258 ? -3.902 10.844 -10.57 1 91.19 258 GLY B O 1
ATOM 4758 N N . PRO B 1 259 ? -3.375 10.617 -12.695 1 83.94 259 PRO B N 1
ATOM 4759 C CA . PRO B 1 259 ? -2.352 11.664 -12.586 1 83.94 259 PRO B CA 1
ATOM 4760 C C . PRO B 1 259 ? -2.926 13.016 -12.156 1 83.94 259 PRO B C 1
ATOM 4762 O O . PRO B 1 259 ? -2.295 13.734 -11.391 1 83.94 259 PRO B O 1
ATOM 4765 N N . ASP B 1 260 ? -4.117 13.359 -12.633 1 89.69 260 ASP B N 1
ATOM 4766 C CA . ASP B 1 260 ? -4.766 14.625 -12.297 1 89.69 260 ASP B CA 1
ATOM 4767 C C . ASP B 1 260 ? -6.277 14.445 -12.164 1 89.69 260 ASP B C 1
ATOM 4769 O O . ASP B 1 260 ? -7.047 15.312 -12.586 1 89.69 260 ASP B O 1
ATOM 4773 N N . ARG B 1 261 ? -6.668 13.328 -11.625 1 94.69 261 ARG B N 1
ATOM 4774 C CA . ARG B 1 261 ? -8.086 12.992 -11.602 1 94.69 261 ARG B CA 1
ATOM 4775 C C . ARG B 1 261 ? -8.367 11.867 -10.609 1 94.69 261 ARG B C 1
ATOM 4777 O O . ARG B 1 261 ? -7.445 11.281 -10.047 1 94.69 261 ARG B O 1
ATOM 4784 N N . ILE B 1 262 ? -9.586 11.695 -10.398 1 96.06 262 ILE B N 1
ATOM 4785 C CA . ILE B 1 262 ? -10.086 10.531 -9.68 1 96.06 262 ILE B CA 1
ATOM 4786 C C . ILE B 1 262 ? -11.023 9.727 -10.578 1 96.06 262 ILE B C 1
ATOM 4788 O O . ILE B 1 262 ? -11.828 10.297 -11.32 1 96.06 262 ILE B O 1
ATOM 4792 N N . GLU B 1 263 ? -10.789 8.445 -10.602 1 95.75 263 GLU B N 1
ATOM 4793 C CA . GLU B 1 263 ? -11.625 7.508 -11.344 1 95.75 263 GLU B CA 1
ATOM 4794 C C . GLU B 1 263 ? -12.531 6.719 -10.406 1 95.75 263 GLU B C 1
ATOM 4796 O O . GLU B 1 263 ? -12.055 6.098 -9.453 1 95.75 263 GLU B O 1
ATOM 4801 N N . ILE B 1 264 ? -13.812 6.742 -10.688 1 96.06 264 ILE B N 1
ATOM 4802 C CA . ILE B 1 264 ? -14.797 6.176 -9.773 1 96.06 264 ILE B CA 1
ATOM 4803 C C . ILE B 1 264 ? -15.672 5.168 -10.516 1 96.06 264 ILE B C 1
ATOM 4805 O O . ILE B 1 264 ? -16.188 5.461 -11.594 1 96.06 264 ILE B O 1
ATOM 4809 N N . ARG B 1 265 ? -15.836 4.043 -9.922 1 96.19 265 ARG B N 1
ATOM 4810 C CA . ARG B 1 265 ? -16.797 3.045 -10.383 1 96.19 265 ARG B CA 1
ATOM 4811 C C . ARG B 1 265 ? -17.891 2.822 -9.352 1 96.19 265 ARG B C 1
ATOM 4813 O O . ARG B 1 265 ? -17.609 2.637 -8.164 1 96.19 265 ARG B O 1
ATOM 4820 N N . ASP B 1 266 ? -19.094 2.896 -9.891 1 93.81 266 ASP B N 1
ATOM 4821 C CA . ASP B 1 266 ? -20.266 2.678 -9.07 1 93.81 266 ASP B CA 1
ATOM 4822 C C . ASP B 1 266 ? -20.672 1.204 -9.055 1 93.81 266 ASP B C 1
ATOM 4824 O O . ASP B 1 266 ? -21.016 0.641 -10.094 1 93.81 266 ASP B O 1
ATOM 4828 N N . ARG B 1 267 ? -20.719 0.585 -7.918 1 93.44 267 ARG B 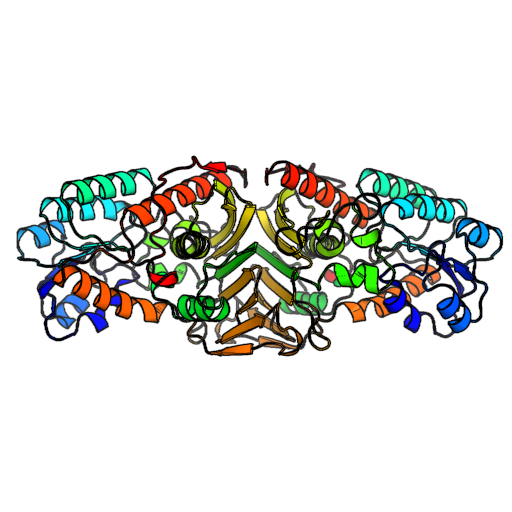N 1
ATOM 4829 C CA . ARG B 1 267 ? -21.031 -0.838 -7.812 1 93.44 267 ARG B CA 1
ATOM 4830 C C . ARG B 1 267 ? -22.484 -1.116 -8.164 1 93.44 267 ARG B C 1
ATOM 4832 O O . ARG B 1 267 ? -22.828 -2.234 -8.547 1 93.44 267 ARG B O 1
ATOM 4839 N N . GLN B 1 268 ? -23.328 -0.165 -8.008 1 90.56 268 GLN B N 1
ATOM 4840 C CA . GLN B 1 268 ? -24.75 -0.326 -8.289 1 90.56 268 GLN B CA 1
ATOM 4841 C C . GLN B 1 268 ? -25.047 -0.074 -9.766 1 90.56 268 GLN B C 1
ATOM 4843 O O . GLN B 1 268 ? -26.156 -0.356 -10.234 1 90.56 268 GLN B O 1
ATOM 4848 N N . ASN B 1 269 ? -24.109 0.483 -10.453 1 91.94 269 ASN B N 1
ATOM 4849 C CA . ASN B 1 269 ? -24.234 0.733 -11.883 1 91.94 269 ASN B CA 1
ATOM 4850 C C . ASN B 1 269 ? -22.953 0.398 -12.633 1 91.94 269 ASN B C 1
ATOM 4852 O O . ASN B 1 269 ? -22.344 1.271 -13.25 1 91.94 269 ASN B O 1
ATOM 4856 N N . ILE B 1 270 ? -22.625 -0.804 -12.695 1 91.69 270 ILE B N 1
ATOM 4857 C CA . ILE B 1 270 ? -21.375 -1.285 -13.266 1 91.69 270 ILE B CA 1
ATOM 4858 C C . ILE B 1 270 ? -21.344 -0.988 -14.758 1 91.69 270 ILE B C 1
ATOM 4860 O O . ILE B 1 270 ? -20.266 -0.7 -15.312 1 91.69 270 ILE B O 1
ATOM 4864 N N . ALA B 1 271 ? -22.453 -0.996 -15.359 1 89.31 271 ALA B N 1
ATOM 4865 C CA . ALA B 1 271 ? -22.562 -0.802 -16.812 1 89.31 271 ALA B CA 1
ATOM 4866 C C . ALA B 1 271 ? -22.109 0.604 -17.203 1 89.31 271 ALA B C 1
ATOM 4868 O O . ALA B 1 271 ? -21.703 0.834 -18.344 1 89.31 271 ALA B O 1
ATOM 4869 N N . ALA B 1 272 ? -22.203 1.526 -16.25 1 88.44 272 ALA B N 1
ATOM 4870 C CA . ALA B 1 272 ? -21.828 2.91 -16.531 1 88.44 272 ALA B CA 1
ATOM 4871 C C . ALA B 1 272 ? -20.312 3.045 -16.688 1 88.44 272 ALA B C 1
ATOM 4873 O O . ALA B 1 272 ? -19.828 4.066 -17.188 1 88.44 272 ALA B O 1
ATOM 4874 N N . GLY B 1 273 ? -19.594 2.016 -16.359 1 89.12 273 GLY B N 1
ATOM 4875 C CA . GLY B 1 273 ? -18.141 2.049 -16.5 1 89.12 273 GLY B CA 1
ATOM 4876 C C . GLY B 1 273 ? -17.484 2.998 -15.523 1 89.12 273 GLY B C 1
ATOM 4877 O O . GLY B 1 273 ? -17.953 3.174 -14.398 1 89.12 273 GLY B O 1
ATOM 4878 N N . THR B 1 274 ? -16.266 3.463 -15.844 1 92.19 274 THR B N 1
ATOM 4879 C CA . THR B 1 274 ? -15.477 4.352 -15 1 92.19 274 THR B CA 1
ATOM 4880 C C . THR B 1 274 ? -15.82 5.812 -15.289 1 92.19 274 THR B C 1
ATOM 4882 O O . THR B 1 274 ? -15.781 6.254 -16.438 1 92.19 274 THR B O 1
ATOM 4885 N N . ARG B 1 275 ? -16.25 6.473 -14.242 1 92.69 275 ARG B N 1
ATOM 4886 C CA . ARG B 1 275 ? -16.406 7.922 -14.336 1 92.69 275 ARG B CA 1
ATOM 4887 C C . ARG B 1 275 ? -15.148 8.633 -13.828 1 92.69 275 ARG B C 1
ATOM 4889 O O . ARG B 1 275 ? -14.57 8.234 -12.82 1 92.69 275 ARG B O 1
ATOM 4896 N N . SER B 1 276 ? -14.766 9.609 -14.586 1 93.75 276 SER B N 1
ATOM 4897 C CA . SER B 1 276 ? -13.562 10.344 -14.219 1 93.75 276 SER B CA 1
ATOM 4898 C C . SER B 1 276 ? -13.883 11.805 -13.906 1 93.75 276 SER B C 1
ATOM 4900 O O . SER B 1 276 ? -14.695 12.422 -14.586 1 93.75 276 SER B O 1
ATOM 4902 N N . ARG B 1 277 ? -13.273 12.305 -12.844 1 94.44 277 ARG B N 1
ATOM 4903 C CA . ARG B 1 277 ? -13.367 13.711 -12.461 1 94.44 277 ARG B CA 1
ATOM 4904 C C . ARG B 1 277 ? -11.984 14.32 -12.281 1 94.44 277 ARG B C 1
ATOM 4906 O O . ARG B 1 277 ? -11.102 13.719 -11.656 1 94.44 277 ARG B O 1
ATOM 4913 N N . ARG B 1 278 ? -11.852 15.477 -12.883 1 93.5 278 ARG B N 1
ATOM 4914 C CA . ARG B 1 278 ? -10.594 16.172 -12.648 1 93.5 278 ARG B CA 1
ATOM 4915 C C . ARG B 1 278 ? -10.461 16.562 -11.18 1 93.5 278 ARG B C 1
ATOM 4917 O O . ARG B 1 278 ? -11.438 16.984 -10.547 1 93.5 278 ARG B O 1
ATOM 4924 N N . LEU B 1 279 ? -9.297 16.406 -10.656 1 91.19 279 LEU B N 1
ATOM 4925 C CA . LEU B 1 279 ? -9.023 16.672 -9.25 1 91.19 279 LEU B CA 1
ATOM 4926 C C . LEU B 1 279 ? -7.652 17.312 -9.078 1 91.19 279 LEU B C 1
ATOM 4928 O O . LEU B 1 279 ? -6.676 16.891 -9.703 1 91.19 279 LEU B O 1
ATOM 4932 N N . GLN B 1 280 ? -7.609 18.422 -8.305 1 83.81 280 GLN B N 1
ATOM 4933 C CA . GLN B 1 280 ? -6.332 19.016 -7.918 1 83.81 280 GLN B CA 1
ATOM 4934 C C . GLN B 1 280 ? -5.621 18.156 -6.879 1 83.81 280 GLN B C 1
ATOM 4936 O O . GLN B 1 280 ? -6.066 18.062 -5.73 1 83.81 280 GLN B O 1
ATOM 4941 N N . LEU B 1 281 ? -4.516 17.609 -7.305 1 86.19 281 LEU B N 1
ATOM 4942 C CA . LEU B 1 281 ? -3.801 16.703 -6.406 1 86.19 281 LEU B CA 1
ATOM 4943 C C . LEU B 1 281 ? -2.619 17.422 -5.754 1 86.19 281 LEU B C 1
ATOM 4945 O O . LEU B 1 281 ? -1.994 16.875 -4.84 1 86.19 281 LEU B O 1
ATOM 4949 N N . ASP B 1 282 ? -2.375 18.688 -6.125 1 87.38 282 ASP B N 1
ATOM 4950 C CA . ASP B 1 282 ? -1.387 19.516 -5.426 1 87.38 282 ASP B CA 1
ATOM 4951 C C . ASP B 1 282 ? -1.925 20 -4.082 1 87.38 282 ASP B C 1
ATOM 4953 O O . ASP B 1 282 ? -2.736 20.922 -4.031 1 87.38 282 ASP B O 1
ATOM 4957 N N . THR B 1 283 ? -1.373 19.562 -3.045 1 89.94 283 THR B N 1
ATOM 4958 C CA . THR B 1 283 ? -1.899 19.781 -1.704 1 89.94 283 THR B CA 1
ATOM 4959 C C . THR B 1 283 ? -1.481 21.156 -1.188 1 89.94 283 THR B C 1
ATOM 4961 O O . THR B 1 283 ? -2.064 21.672 -0.23 1 89.94 283 THR B O 1
ATOM 4964 N N . ASP B 1 284 ? -0.545 21.812 -1.833 1 92.19 284 ASP B N 1
ATOM 4965 C CA . ASP B 1 284 ? -0.072 23.125 -1.406 1 92.19 284 ASP B CA 1
ATOM 4966 C C . ASP B 1 284 ? -1.168 24.172 -1.554 1 92.19 284 ASP B C 1
ATOM 4968 O O . ASP B 1 284 ? -1.196 25.156 -0.809 1 92.19 284 ASP B O 1
ATOM 4972 N N . ALA B 1 285 ? -2.068 23.953 -2.42 1 92.62 285 ALA B N 1
ATOM 4973 C CA . ALA B 1 285 ? -3.127 24.906 -2.734 1 92.62 285 ALA B CA 1
ATOM 4974 C C . ALA B 1 285 ? -4.121 25.016 -1.582 1 92.62 285 ALA B C 1
ATOM 4976 O O . ALA B 1 285 ? -4.906 25.969 -1.526 1 92.62 285 ALA B O 1
ATOM 4977 N N . TYR B 1 286 ? -4.043 24.141 -0.646 1 94.94 286 TYR B N 1
ATOM 4978 C CA . TYR B 1 286 ? -5.027 24.125 0.433 1 94.94 286 TYR B CA 1
ATOM 4979 C C . TYR B 1 286 ? -4.598 25.031 1.58 1 94.94 286 TYR B C 1
ATOM 4981 O O . TYR B 1 286 ? -5.414 25.391 2.43 1 94.94 286 TYR B O 1
ATOM 4989 N N . TYR B 1 287 ? -3.371 25.469 1.629 1 96.94 287 TYR B N 1
ATOM 4990 C CA . TYR B 1 287 ? -2.887 26.266 2.748 1 96.94 287 TYR B CA 1
ATOM 4991 C C . TYR B 1 287 ? -3.482 27.672 2.713 1 96.94 287 TYR B C 1
ATOM 4993 O O . TYR B 1 287 ? -3.943 28.172 3.736 1 96.94 287 TYR B O 1
ATOM 5001 N N . PRO B 1 288 ? -3.58 28.297 1.505 1 97.12 288 PRO B N 1
ATOM 5002 C CA . PRO B 1 288 ? -4.281 29.578 1.475 1 97.12 288 PRO B CA 1
ATOM 5003 C C . PRO B 1 288 ? -5.746 29.469 1.896 1 97.12 288 PRO B C 1
ATOM 5005 O O . PRO B 1 288 ? -6.281 30.375 2.531 1 97.12 288 PRO B O 1
ATOM 5008 N N . VAL B 1 289 ? -6.344 28.391 1.538 1 96.25 289 VAL B N 1
ATOM 5009 C CA . VAL B 1 289 ? -7.723 28.141 1.938 1 96.25 289 VAL B CA 1
ATOM 5010 C C . VAL B 1 289 ? -7.809 28.031 3.459 1 96.25 289 VAL B C 1
ATOM 5012 O O . VAL B 1 289 ? -8.695 28.609 4.082 1 96.25 289 VAL B O 1
ATOM 5015 N N . PHE B 1 290 ? -6.91 27.391 4.027 1 97.5 290 PHE B N 1
ATOM 5016 C CA . PHE B 1 290 ? -6.844 27.234 5.477 1 97.5 290 PHE B CA 1
ATOM 5017 C C . PHE B 1 290 ? -6.711 28.578 6.164 1 97.5 290 PHE B C 1
ATOM 5019 O O . PHE B 1 290 ? -7.438 28.875 7.113 1 97.5 290 PHE B O 1
ATOM 5026 N N . VAL B 1 291 ? -5.785 29.406 5.664 1 98.31 291 VAL B N 1
ATOM 5027 C CA . VAL B 1 291 ? -5.531 30.719 6.258 1 98.31 291 VAL B CA 1
ATOM 5028 C C . VAL B 1 291 ? -6.816 31.531 6.266 1 98.31 291 VAL B C 1
ATOM 5030 O O . VAL B 1 291 ? -7.215 32.062 7.309 1 98.31 291 VAL B O 1
ATOM 5033 N N . ARG B 1 292 ? -7.504 31.594 5.176 1 97.25 292 ARG B N 1
ATOM 5034 C CA . ARG B 1 292 ? -8.734 32.375 5.074 1 97.25 292 ARG B CA 1
ATOM 5035 C C . ARG B 1 292 ? -9.812 31.812 6 1 97.25 292 ARG B C 1
ATOM 5037 O O . ARG B 1 292 ? -10.516 32.562 6.668 1 97.25 292 ARG B O 1
ATOM 5044 N N . GLN B 1 293 ? -9.844 30.594 6.059 1 96.56 293 GLN B N 1
ATOM 5045 C CA . GLN B 1 293 ? -10.883 29.922 6.848 1 96.56 293 GLN B CA 1
ATOM 5046 C C . GLN B 1 293 ? -10.672 30.172 8.344 1 96.56 293 GLN B C 1
ATOM 5048 O O . GLN B 1 293 ? -11.617 30.469 9.062 1 96.56 293 GLN B O 1
ATOM 5053 N N . VAL B 1 294 ? -9.492 30.016 8.805 1 97.62 294 VAL B N 1
ATOM 5054 C CA . VAL B 1 294 ? -9.258 30.109 10.242 1 97.62 294 VAL B CA 1
ATOM 5055 C C . VAL B 1 294 ? -9.445 31.562 10.703 1 97.62 294 VAL B C 1
ATOM 5057 O O . VAL B 1 294 ? -9.953 31.797 11.797 1 97.62 294 VAL B O 1
ATOM 5060 N N . LEU B 1 295 ? -9.078 32.531 9.891 1 97.88 295 LEU B N 1
ATOM 5061 C CA . LEU B 1 295 ? -9.289 33.906 10.258 1 97.88 295 LEU B CA 1
ATOM 5062 C C . LEU B 1 295 ? -10.781 34.25 10.297 1 97.88 295 LEU B C 1
ATOM 5064 O O . LEU B 1 295 ? -11.234 34.938 11.203 1 97.88 295 LEU B O 1
ATOM 5068 N N . ALA B 1 296 ? -11.484 33.719 9.359 1 96.75 296 ALA B N 1
ATOM 5069 C CA . ALA B 1 296 ? -12.93 33.906 9.336 1 96.75 296 ALA B CA 1
ATOM 5070 C C . ALA B 1 296 ? -13.602 33.25 10.539 1 96.75 296 ALA B C 1
ATOM 5072 O O . ALA B 1 296 ? -14.461 33.844 11.188 1 96.75 296 ALA B O 1
ATOM 5073 N N . GLU B 1 297 ? -13.234 32.031 10.82 1 96.81 297 GLU B N 1
ATOM 5074 C CA . GLU B 1 297 ? -13.781 31.297 11.961 1 96.81 297 GLU B CA 1
ATOM 5075 C C . GLU B 1 297 ? -13.531 32.031 13.266 1 96.81 297 GLU B C 1
ATOM 5077 O O . GLU B 1 297 ? -14.438 32.188 14.078 1 96.81 297 GLU B O 1
ATOM 5082 N N . CYS B 1 298 ? -12.32 32.438 13.406 1 96.06 298 CYS B N 1
ATOM 5083 C CA . CYS B 1 298 ? -11.953 33.156 14.625 1 96.06 298 CYS B CA 1
ATOM 5084 C C . CYS B 1 298 ? -12.781 34.438 14.773 1 96.06 298 CYS B C 1
ATOM 5086 O O . CYS B 1 298 ? -13.312 34.719 15.852 1 96.06 298 CYS B O 1
ATOM 5088 N N . ARG B 1 299 ? -12.961 35.188 13.727 1 95.12 299 ARG B N 1
ATOM 5089 C CA . ARG B 1 299 ? -13.711 36.438 13.727 1 95.12 299 ARG B CA 1
ATOM 5090 C C . ARG B 1 299 ? -15.172 36.219 14.07 1 95.12 299 ARG B C 1
ATOM 5092 O O . ARG B 1 299 ? -15.797 37.031 14.75 1 95.12 299 ARG B O 1
ATOM 5099 N N . ASN B 1 300 ? -15.633 35.125 13.633 1 96.31 300 ASN B N 1
ATOM 5100 C CA . ASN B 1 300 ? -17.062 34.875 13.758 1 96.31 300 ASN B CA 1
ATOM 5101 C C . ASN B 1 300 ? -17.375 34.031 14.992 1 96.31 300 ASN B C 1
ATOM 5103 O O . ASN B 1 300 ? -18.531 33.656 15.219 1 96.31 300 ASN B O 1
ATOM 5107 N N . GLY B 1 301 ? -16.406 33.656 15.727 1 95.56 301 GLY B N 1
ATOM 5108 C CA . GLY B 1 301 ? -16.609 32.875 16.938 1 95.56 301 GLY B CA 1
ATOM 5109 C C . GLY B 1 301 ? -16.969 31.438 16.656 1 95.56 301 GLY B C 1
ATOM 5110 O O . GLY B 1 301 ? -17.703 30.812 17.438 1 95.56 301 GLY B O 1
ATOM 5111 N N . GLN B 1 302 ? -16.531 30.891 15.531 1 96 302 GLN B N 1
ATOM 5112 C CA . GLN B 1 302 ? -16.797 29.516 15.141 1 96 302 GLN B CA 1
ATOM 5113 C C . GLN B 1 302 ? -15.695 28.578 15.648 1 96 302 GLN B C 1
ATOM 5115 O O . GLN B 1 302 ? -14.625 29.031 16.047 1 96 302 GLN B O 1
ATOM 5120 N N . LYS B 1 303 ? -16.016 27.328 15.727 1 95.62 303 LYS B N 1
ATOM 5121 C CA . LYS B 1 303 ? -15.016 26.312 16.047 1 95.62 303 LYS B CA 1
ATOM 5122 C C . LYS B 1 303 ? -14.125 26 14.844 1 95.62 303 LYS B C 1
ATOM 5124 O O . LYS B 1 303 ? -14.555 26.156 13.695 1 95.62 303 LYS B O 1
ATOM 5129 N N . PRO B 1 304 ? -12.945 25.609 15.172 1 96.62 304 PRO B N 1
ATOM 5130 C CA . PRO B 1 304 ? -12.055 25.312 14.047 1 96.62 304 PRO B CA 1
ATOM 5131 C C . PRO B 1 304 ? -12.438 24.016 13.328 1 96.62 304 PRO B C 1
ATOM 5133 O O . PRO B 1 304 ? -13.016 23.109 13.938 1 96.62 304 PRO B O 1
ATOM 5136 N N . ILE B 1 305 ? -12.07 23.938 12.086 1 91.75 305 ILE B N 1
ATOM 5137 C CA . ILE B 1 305 ? -12.328 22.75 11.266 1 91.75 305 ILE B CA 1
ATOM 5138 C C . ILE B 1 305 ? -11.555 21.562 11.828 1 91.75 305 ILE B C 1
ATOM 5140 O O . ILE B 1 305 ? -12.023 20.422 11.75 1 91.75 305 ILE B O 1
ATOM 5144 N N . ALA B 1 306 ? -10.352 21.812 12.352 1 96.31 306 ALA B N 1
ATOM 5145 C CA . ALA B 1 306 ? -9.523 20.844 13.07 1 96.31 306 ALA B CA 1
ATOM 5146 C C . ALA B 1 306 ? -8.898 21.469 14.305 1 96.31 306 ALA B C 1
ATOM 5148 O O . ALA B 1 306 ? -8.336 22.562 14.242 1 96.31 306 ALA B O 1
ATOM 5149 N N . SER B 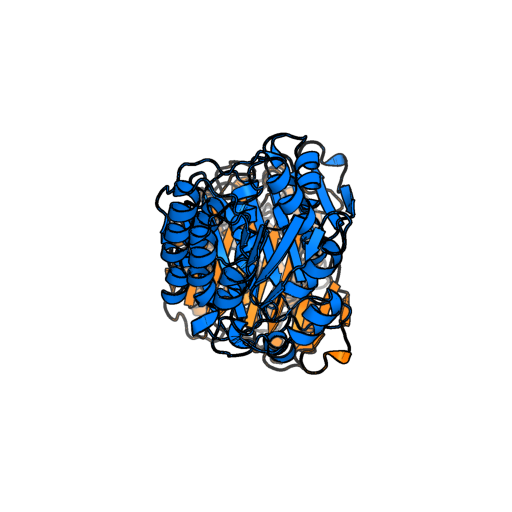1 307 ? -8.992 20.766 15.359 1 96.56 307 SER B N 1
ATOM 5150 C CA . SER B 1 307 ? -8.57 21.297 16.656 1 96.56 307 SER B CA 1
ATOM 5151 C C . SER B 1 307 ? -7.391 20.5 17.219 1 96.56 307 SER B C 1
ATOM 5153 O O . SER B 1 307 ? -6.902 19.562 16.578 1 96.56 307 SER B O 1
ATOM 5155 N N . LEU B 1 308 ? -7 20.875 18.422 1 97.88 308 LEU B N 1
ATOM 5156 C CA . LEU B 1 308 ? -5.945 20.172 19.141 1 97.88 308 LEU B CA 1
ATOM 5157 C C . LEU B 1 308 ? -6.418 18.781 19.562 1 97.88 308 LEU B C 1
ATOM 5159 O O . LEU B 1 308 ? -5.602 17.891 19.797 1 97.88 308 LEU B O 1
ATOM 5163 N N . ARG B 1 309 ? -7.711 18.578 19.641 1 96.31 309 ARG B N 1
ATOM 5164 C CA . ARG B 1 309 ? -8.227 17.234 19.906 1 96.31 309 ARG B CA 1
ATOM 5165 C C . ARG B 1 309 ? -7.906 16.281 18.75 1 96.31 309 ARG B C 1
ATOM 5167 O O . ARG B 1 309 ? -7.547 15.133 18.969 1 96.31 309 ARG B O 1
ATOM 5174 N N . ASP B 1 310 ? -8.102 16.812 17.578 1 96.69 310 ASP B N 1
ATOM 5175 C CA . ASP B 1 310 ? -7.742 16.016 16.406 1 96.69 310 ASP B CA 1
ATOM 5176 C C . ASP B 1 310 ? -6.246 15.711 16.375 1 96.69 310 ASP B C 1
ATOM 5178 O O . ASP B 1 310 ? -5.844 14.578 16.109 1 96.69 310 ASP B O 1
ATOM 5182 N N . ALA B 1 311 ? -5.469 16.75 16.672 1 97.94 311 ALA B N 1
ATOM 5183 C CA . ALA B 1 311 ? -4.02 16.578 16.688 1 97.94 311 ALA B CA 1
ATOM 5184 C C . ALA B 1 311 ? -3.609 15.531 17.734 1 97.94 311 ALA B C 1
ATOM 5186 O O . ALA B 1 311 ? -2.707 14.727 17.5 1 97.94 311 ALA B O 1
ATOM 5187 N N . GLU B 1 312 ? -4.242 15.57 18.859 1 97.31 312 GLU B N 1
ATOM 5188 C CA . GLU B 1 312 ? -3.961 14.609 19.922 1 97.31 312 GLU B CA 1
ATOM 5189 C C . GLU B 1 312 ? -4.25 13.18 19.469 1 97.31 312 GLU B C 1
ATOM 5191 O O . GLU B 1 312 ? -3.436 12.281 19.672 1 97.31 312 GLU B O 1
ATOM 5196 N N . ALA B 1 313 ? -5.406 12.961 18.828 1 96.75 313 ALA B N 1
ATOM 5197 C CA . ALA B 1 313 ? -5.781 11.641 18.328 1 96.75 313 ALA B CA 1
ATOM 5198 C C . ALA B 1 313 ? -4.766 11.133 17.312 1 96.75 313 ALA B C 1
ATOM 5200 O O . ALA B 1 313 ? -4.395 9.961 17.312 1 96.75 313 ALA B O 1
ATOM 5201 N N . ILE B 1 314 ? -4.336 12.008 16.5 1 97.88 314 ILE B N 1
ATOM 5202 C CA . ILE B 1 314 ? -3.348 11.664 15.477 1 97.88 314 ILE B CA 1
ATOM 5203 C C . ILE B 1 314 ? -2.037 11.258 16.156 1 97.88 314 ILE B C 1
ATOM 5205 O O . ILE B 1 314 ? -1.413 10.273 15.766 1 97.88 314 ILE B O 1
ATOM 5209 N N . MET B 1 315 ? -1.633 11.984 17.188 1 98 315 MET B N 1
ATOM 5210 C CA . MET B 1 315 ? -0.359 11.703 17.844 1 98 315 MET B CA 1
ATOM 5211 C C . MET B 1 315 ? -0.415 10.391 18.609 1 98 315 MET B C 1
ATOM 5213 O O . MET B 1 315 ? 0.603 9.711 18.766 1 98 315 MET B O 1
ATOM 5217 N N . GLN B 1 316 ? -1.636 9.98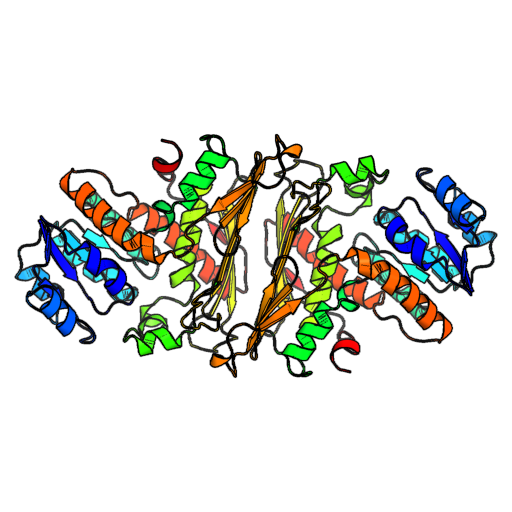4 19.078 1 97.94 316 GLN B N 1
ATOM 5218 C CA . GLN B 1 316 ? -1.776 8.664 19.672 1 97.94 316 GLN B CA 1
ATOM 5219 C C . GLN B 1 316 ? -1.395 7.566 18.688 1 97.94 316 GLN B C 1
ATOM 5221 O O . GLN B 1 316 ? -0.64 6.652 19.016 1 97.94 316 GLN B O 1
ATOM 5226 N N . VAL B 1 317 ? -1.912 7.664 17.5 1 98.56 317 VAL B N 1
ATOM 5227 C CA . VAL B 1 317 ? -1.589 6.719 16.438 1 98.56 317 VAL B CA 1
ATOM 5228 C C . VAL B 1 317 ? -0.104 6.812 16.094 1 98.56 317 VAL B C 1
ATOM 5230 O O . VAL B 1 317 ? 0.561 5.793 15.891 1 98.56 317 VAL B O 1
ATOM 5233 N N . MET B 1 318 ? 0.391 8.055 16.078 1 98.62 318 MET B N 1
ATOM 5234 C CA . MET B 1 318 ? 1.782 8.328 15.727 1 98.62 318 MET B CA 1
ATOM 5235 C C . MET B 1 318 ? 2.73 7.656 16.719 1 98.62 318 MET B C 1
ATOM 5237 O O . MET B 1 318 ? 3.678 6.98 16.312 1 98.62 318 MET B O 1
ATOM 5241 N N . ASP B 1 319 ? 2.465 7.844 18 1 98.56 319 ASP B N 1
ATOM 5242 C CA . ASP B 1 319 ? 3.279 7.215 19.031 1 98.56 319 ASP B CA 1
ATOM 5243 C C . ASP B 1 319 ? 3.285 5.695 18.891 1 98.56 319 ASP B C 1
ATOM 5245 O O . ASP B 1 319 ? 4.336 5.062 18.969 1 98.56 319 ASP B O 1
ATOM 5249 N N . ALA B 1 320 ? 2.125 5.148 18.656 1 98.75 320 ALA B N 1
ATOM 5250 C CA . ALA B 1 320 ? 1.996 3.703 18.469 1 98.75 320 ALA B CA 1
ATOM 5251 C C . ALA B 1 320 ? 2.756 3.23 17.234 1 98.75 320 ALA B C 1
ATOM 5253 O O . ALA B 1 320 ? 3.396 2.176 17.266 1 98.75 320 ALA B O 1
ATOM 5254 N N . ALA B 1 321 ? 2.705 3.979 16.188 1 98.88 321 ALA B N 1
ATOM 5255 C CA . ALA B 1 321 ? 3.398 3.629 14.953 1 98.88 321 ALA B CA 1
ATOM 5256 C C . ALA B 1 321 ? 4.906 3.57 15.164 1 98.88 321 ALA B C 1
ATOM 5258 O O . ALA B 1 321 ? 5.566 2.623 14.734 1 98.88 321 ALA B O 1
ATOM 5259 N N . TYR B 1 322 ? 5.461 4.566 15.82 1 98.81 322 TYR B N 1
ATOM 5260 C CA . TYR B 1 322 ? 6.898 4.578 16.062 1 98.81 322 TYR B CA 1
ATOM 5261 C C . TYR B 1 322 ? 7.305 3.445 17 1 98.81 322 TYR B C 1
ATOM 5263 O O . TYR B 1 322 ? 8.367 2.84 16.828 1 98.81 322 TYR B O 1
ATOM 5271 N N . THR B 1 323 ? 6.461 3.191 18.031 1 98.75 323 THR B N 1
ATOM 5272 C CA . THR B 1 323 ? 6.719 2.045 18.891 1 98.75 323 THR B CA 1
ATOM 5273 C C . THR B 1 323 ? 6.719 0.749 18.094 1 98.75 323 THR B C 1
ATOM 5275 O O . THR B 1 323 ? 7.629 -0.072 18.234 1 98.75 323 THR B O 1
ATOM 5278 N N . SER B 1 324 ? 5.723 0.567 17.266 1 98.81 324 SER B N 1
ATOM 5279 C CA . SER B 1 324 ? 5.625 -0.6 16.406 1 98.81 324 SER B CA 1
ATOM 5280 C C . SER B 1 324 ? 6.875 -0.761 15.547 1 98.81 324 SER B C 1
ATOM 5282 O O . SER B 1 324 ? 7.465 -1.844 15.492 1 98.81 324 SER B O 1
ATOM 5284 N N . ALA B 1 325 ? 7.297 0.309 14.891 1 98.56 325 ALA B N 1
ATOM 5285 C CA . ALA B 1 325 ? 8.461 0.278 14.008 1 98.56 325 ALA B CA 1
ATOM 5286 C C . ALA B 1 325 ? 9.719 -0.118 14.773 1 98.56 325 ALA B C 1
ATOM 5288 O O . ALA B 1 325 ? 10.516 -0.925 14.289 1 98.56 325 ALA B O 1
ATOM 5289 N N . ARG B 1 326 ? 9.906 0.44 15.953 1 97.75 326 ARG B N 1
ATOM 5290 C CA . ARG B 1 326 ? 11.07 0.125 16.781 1 97.75 326 ARG B CA 1
ATOM 5291 C C . ARG B 1 326 ? 11.094 -1.354 17.156 1 97.75 326 ARG B C 1
ATOM 5293 O O . ARG B 1 326 ? 12.164 -1.94 17.312 1 97.75 326 ARG B O 1
ATOM 5300 N N . GLU B 1 327 ? 9.914 -1.857 17.234 1 97.38 327 GLU B N 1
ATOM 5301 C CA . GLU B 1 327 ? 9.797 -3.256 17.625 1 97.38 327 GLU B CA 1
ATOM 5302 C C . GLU B 1 327 ? 9.625 -4.168 16.422 1 97.38 327 GLU B C 1
ATOM 5304 O O . GLU B 1 327 ? 9.086 -5.27 16.531 1 97.38 327 GLU B O 1
ATOM 5309 N N . GLY B 1 328 ? 9.938 -3.742 15.258 1 96.62 328 GLY B N 1
ATOM 5310 C CA . GLY B 1 328 ? 10.023 -4.555 14.055 1 96.62 328 GLY B CA 1
ATOM 5311 C C . GLY B 1 328 ? 8.711 -4.672 13.312 1 96.62 328 GLY B C 1
ATOM 5312 O O . GLY B 1 328 ? 8.562 -5.52 12.43 1 96.62 328 GLY B O 1
ATOM 5313 N N . GLY B 1 329 ? 7.75 -3.918 13.688 1 98.38 329 GLY B N 1
ATOM 5314 C CA . GLY B 1 329 ? 6.453 -3.945 13.023 1 98.38 329 GLY B CA 1
ATOM 5315 C C . GLY B 1 329 ? 5.379 -4.641 13.844 1 98.38 329 GLY B C 1
ATOM 5316 O O . GLY B 1 329 ? 4.395 -5.133 13.289 1 98.38 329 GLY B O 1
ATOM 5317 N N . THR B 1 330 ? 5.543 -4.719 15.141 1 98.44 330 THR B N 1
ATOM 5318 C CA . THR B 1 330 ? 4.59 -5.395 16.016 1 98.44 330 THR B CA 1
ATOM 5319 C C . THR B 1 330 ? 3.254 -4.66 16.031 1 98.44 330 THR B C 1
ATOM 5321 O O . THR B 1 330 ? 3.205 -3.443 15.828 1 98.44 330 THR B O 1
ATOM 5324 N N . LEU B 1 331 ? 2.23 -5.445 16.281 1 98.69 331 LEU B N 1
ATOM 5325 C CA . LEU B 1 331 ? 0.891 -4.875 16.391 1 98.69 331 LEU B CA 1
ATOM 5326 C C . LEU B 1 331 ? 0.708 -4.152 17.719 1 98.69 331 LEU B C 1
ATOM 5328 O O . LEU B 1 331 ? 1.012 -4.707 18.781 1 98.69 331 LEU B O 1
ATOM 5332 N N . ILE B 1 332 ? 0.217 -2.92 17.625 1 98.62 332 ILE B N 1
ATOM 5333 C CA . ILE B 1 332 ? -0.078 -2.152 18.828 1 98.62 332 ILE B CA 1
ATOM 5334 C C . ILE B 1 332 ? -1.578 -1.883 18.906 1 98.62 332 ILE B C 1
ATOM 5336 O O . ILE B 1 332 ? -2.18 -1.374 17.969 1 98.62 332 ILE B O 1
ATOM 5340 N N . HIS B 1 333 ? -2.191 -2.207 20.031 1 97.88 333 HIS B N 1
ATOM 5341 C CA . HIS B 1 333 ? -3.59 -1.896 20.312 1 97.88 333 HIS B CA 1
ATOM 5342 C C . HIS B 1 333 ? -3.727 -0.528 20.969 1 97.88 333 HIS B C 1
ATOM 5344 O O . HIS B 1 333 ? -2.971 -0.197 21.891 1 97.88 333 HIS B O 1
ATOM 5350 N N . LEU B 1 334 ? -4.617 0.21 20.406 1 97.19 334 LEU B N 1
ATOM 5351 C CA . LEU B 1 334 ? -4.855 1.537 20.953 1 97.19 334 LEU B CA 1
ATOM 5352 C C . LEU B 1 334 ? -6.117 1.548 21.812 1 97.19 334 LEU B C 1
ATOM 5354 O O . LEU B 1 334 ? -7.105 0.891 21.484 1 97.19 334 LEU B O 1
ATOM 5358 N N . PRO B 1 335 ? -6.031 2.09 22.953 1 88.69 335 PRO B N 1
ATOM 5359 C CA . PRO B 1 335 ? -7.242 2.197 23.766 1 88.69 335 PRO B CA 1
ATOM 5360 C C . PRO B 1 335 ? -8.375 2.939 23.062 1 88.69 335 PRO B C 1
ATOM 5362 O O . PRO B 1 335 ? -8.117 3.777 22.188 1 88.69 335 PRO B O 1
ATOM 5365 N N . SER B 1 336 ? -9.586 2.354 23.172 1 71 336 SER B N 1
ATOM 5366 C CA . SER B 1 336 ? -10.742 3.033 22.594 1 71 336 SER B CA 1
ATOM 5367 C C . SER B 1 336 ? -10.789 4.5 23.016 1 71 336 SER B C 1
ATOM 5369 O O . SER B 1 336 ? -10.773 4.812 24.203 1 71 336 SER B O 1
ATOM 5371 N N . ALA B 1 337 ? -9.82 5.004 22.516 1 56.84 337 ALA B N 1
ATOM 5372 C CA . ALA B 1 337 ? -9.555 6.383 22.906 1 56.84 337 ALA B CA 1
ATOM 5373 C C . ALA B 1 337 ? -10.836 7.098 23.312 1 56.84 337 ALA B C 1
ATOM 5375 O O . ALA B 1 337 ? -11.93 6.531 23.203 1 56.84 337 ALA B O 1
ATOM 5376 N N . LEU B 1 338 ? -10.633 8.625 23.203 1 51.75 338 LEU B N 1
ATOM 5377 C CA . LEU B 1 338 ? -11.438 9.797 23.531 1 51.75 338 LEU B CA 1
ATOM 5378 C C . LEU B 1 338 ? -12.711 9.836 22.688 1 51.75 338 LEU B C 1
ATOM 5380 O O . LEU B 1 338 ? -12.648 10 21.469 1 51.75 338 LEU B O 1
ATOM 5384 N N . LYS B 1 339 ? -13.633 9.062 23.047 1 49.75 339 LYS B N 1
ATOM 5385 C CA . LYS B 1 339 ? -14.984 8.875 22.531 1 49.75 339 LYS B CA 1
ATOM 5386 C C . LYS B 1 339 ? -15.516 10.172 21.922 1 49.75 339 LYS B C 1
ATOM 5388 O O . LYS B 1 339 ? -16.719 10.312 21.703 1 49.75 339 LYS B O 1
ATOM 5393 N N . SER B 1 340 ? -14.734 11.211 21.859 1 46.97 340 SER B N 1
ATOM 5394 C CA . SER B 1 340 ? -15.492 12.25 21.172 1 46.97 340 SER B CA 1
ATOM 5395 C C . SER B 1 340 ? -15.508 12.023 19.656 1 46.97 340 SER B C 1
ATOM 5397 O O . SER B 1 340 ? -14.453 11.82 19.062 1 46.97 340 SER B O 1
ATOM 5399 N N . PRO B 1 341 ? -16.609 11.695 19.078 1 47.62 341 PRO B N 1
ATOM 5400 C CA . PRO B 1 341 ? -16.766 11.484 17.625 1 47.62 341 PRO B CA 1
ATOM 5401 C C . PRO B 1 341 ? -16.031 12.539 16.797 1 47.62 341 PRO B C 1
ATOM 5403 O O . PRO B 1 341 ? -15.945 13.703 17.219 1 47.62 341 PRO B O 1
ATOM 5406 N N . VAL B 1 342 ? -15.141 12.055 15.914 1 52.94 342 VAL B N 1
ATOM 5407 C CA . VAL B 1 342 ? -14.547 12.945 14.914 1 52.94 342 VAL B CA 1
ATOM 5408 C C . VAL B 1 342 ? -15.609 13.883 14.352 1 52.94 342 VAL B C 1
ATOM 5410 O O . VAL B 1 342 ? -16.703 13.445 14 1 52.94 342 VAL B O 1
ATOM 5413 N N . T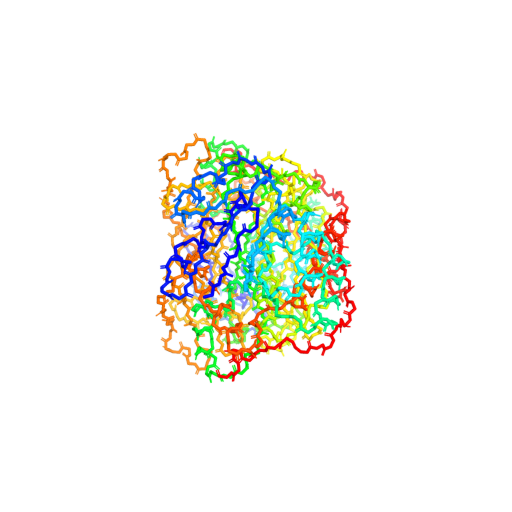HR B 1 343 ? -15.688 15.086 14.633 1 47.56 343 THR B N 1
ATOM 5414 C CA . THR B 1 343 ? -16.656 16.016 14.062 1 47.56 343 THR B CA 1
ATOM 5415 C C . THR B 1 343 ? -16.672 15.914 12.539 1 47.56 343 THR B C 1
ATOM 5417 O O . THR B 1 343 ? -15.688 16.25 11.883 1 47.56 343 THR B O 1
ATOM 5420 N N . ARG B 1 344 ? -17.453 14.992 11.891 1 49.97 344 ARG B N 1
ATOM 5421 C CA . ARG B 1 344 ? -17.625 14.812 10.453 1 49.97 344 ARG B CA 1
ATOM 5422 C C . ARG B 1 344 ? -18.516 15.906 9.867 1 49.97 344 ARG B C 1
ATOM 5424 O O . ARG B 1 344 ? -19.156 15.703 8.836 1 49.97 344 ARG B O 1
ATOM 5431 N N . SER B 1 345 ? -18.609 17.016 10.602 1 42.91 345 SER B N 1
ATOM 5432 C CA . SER B 1 345 ? -19.594 18.031 10.188 1 42.91 345 SER B CA 1
ATOM 5433 C C . SER B 1 345 ? -19.469 18.328 8.695 1 42.91 345 SER B C 1
ATOM 5435 O O . SER B 1 345 ? -20.469 18.609 8.031 1 42.91 345 SER B O 1
ATOM 5437 N N . HIS B 1 346 ? -18.297 18.312 8.164 1 42.16 346 HIS B N 1
ATOM 5438 C CA . HIS B 1 346 ? -18.156 18.781 6.789 1 42.16 346 HIS B CA 1
ATOM 5439 C C . HIS B 1 346 ? -18.516 17.688 5.793 1 42.16 346 HIS B C 1
ATOM 5441 O O . HIS B 1 346 ? -18.703 17.953 4.605 1 42.16 346 HIS B O 1
ATOM 5447 N N . ILE B 1 347 ? -18.359 16.5 6.172 1 40.12 347 ILE B N 1
ATOM 5448 C CA . ILE B 1 347 ? -18.734 15.438 5.246 1 40.12 347 ILE B CA 1
ATOM 5449 C C . ILE B 1 347 ? -20.234 15.164 5.359 1 40.12 347 ILE B C 1
ATOM 5451 O O . ILE B 1 347 ? -20.891 14.82 4.371 1 40.12 347 ILE B O 1
ATOM 5455 N N . ASP B 1 348 ? -20.766 15.289 6.527 1 38.94 348 ASP B N 1
ATOM 5456 C CA . ASP B 1 348 ? -22.172 14.938 6.746 1 38.94 348 ASP B CA 1
ATOM 5457 C C . ASP B 1 348 ? -23.094 16.094 6.367 1 38.94 348 ASP B C 1
ATOM 5459 O O . ASP B 1 348 ? -24.312 15.938 6.297 1 38.94 348 ASP B O 1
ATOM 5463 N N . SER B 1 349 ? -22.672 17.328 6.391 1 36.94 349 SER B N 1
ATOM 5464 C CA . SER B 1 349 ? -23.594 18.422 6.059 1 36.94 349 SER B CA 1
ATOM 5465 C C . SER B 1 349 ? -23.609 18.688 4.559 1 36.94 349 SER B C 1
ATOM 5467 O O . SER B 1 349 ? -22.578 18.578 3.889 1 36.94 349 SER B O 1
#

Nearest PDB structures (foldseek):
  6nor-assembly1_A  TM=8.392E-01  e=5.686E-24  Micromonospora echinospora
  3q2i-assembly1_A  TM=8.432E-01  e=4.215E-21  Chromobacterium violaceum
  3q2k-assembly2_L  TM=8.141E-01  e=6.025E-21  Bordetella pertussis Tohama I
  5b3v-assembly3_C  TM=8.375E-01  e=6.262E-19  Synechocystis sp. PCC 6803 substr. Kazusa
  2p2s-assembly1_B  TM=8.221E-01  e=1.229E-17  Pectobacterium atrosepticum SCRI1043

Organism: NCBI:txid216142

Radius of gyration: 28.38 Å; Cα contacts (8 Å, |Δi|>4): 1563; chains: 2; bounding box: 48×92×63 Å

Solvent-accessible surface area (backbone atoms only — not comparable to full-atom values): 35935 Å² total; per-residue (Å²): 83,35,28,32,39,31,25,47,36,32,82,66,41,76,51,43,52,70,53,53,71,40,92,69,46,39,53,61,34,34,10,18,71,79,68,69,42,27,68,65,52,17,59,73,54,70,30,54,71,29,63,37,53,68,58,43,64,71,72,51,84,61,60,33,34,42,38,45,48,51,24,57,50,28,42,63,53,51,50,56,40,50,75,67,70,40,32,31,35,41,46,78,50,56,29,58,43,32,70,53,25,44,52,51,33,52,53,32,56,75,65,69,49,59,47,30,35,76,58,47,68,80,72,35,68,63,54,54,52,51,29,58,74,46,69,67,40,86,60,59,59,40,35,38,39,40,37,45,26,30,36,46,72,65,56,34,50,75,67,60,28,49,52,55,57,33,43,85,34,34,56,28,25,26,50,60,70,52,38,50,56,53,53,46,49,50,28,57,64,65,53,46,66,65,30,35,33,24,12,45,64,36,28,71,75,78,63,57,84,24,37,34,34,29,43,36,41,39,25,33,85,89,56,36,38,34,38,43,36,24,18,28,69,30,83,49,43,97,91,46,50,56,47,74,46,41,37,42,33,35,75,54,34,42,34,35,54,50,95,54,28,38,37,36,31,40,62,88,42,54,88,72,42,74,44,74,42,82,40,88,76,65,70,67,69,34,41,34,53,47,52,52,47,53,55,49,27,58,74,69,72,48,76,57,95,34,32,47,63,55,51,24,56,45,25,50,54,48,49,40,27,54,52,11,30,77,60,76,22,28,58,36,80,44,66,85,58,82,77,65,69,59,82,45,59,77,70,74,98,82,36,28,32,38,30,26,47,35,32,81,65,43,76,52,43,53,69,53,52,72,41,93,68,45,41,53,62,32,34,11,17,72,80,69,69,41,28,68,64,52,17,60,74,54,69,28,53,71,29,63,37,53,66,58,44,64,70,72,50,84,60,60,30,34,44,40,44,50,52,23,57,49,29,42,63,54,52,49,56,39,50,75,68,70,38,32,32,34,42,45,76,50,56,30,59,43,30,70,52,24,45,52,50,34,52,54,32,56,74,65,69,48,59,46,30,34,76,59,47,67,81,73,35,68,64,54,54,52,51,30,57,74,47,70,67,42,88,61,60,58,38,36,39,40,41,37,45,26,30,36,47,72,65,56,32,49,74,66,59,29,50,54,55,58,32,42,84,34,35,54,27,26,26,49,61,70,52,38,52,57,53,54,45,48,50,28,56,65,65,54,43,67,65,29,34,32,26,13,45,63,37,27,70,73,77,62,58,84,23,35,33,34,29,41,36,42,38,24,34,84,87,56,34,37,35,40,44,35,24,18,28,68,28,83,49,44,96,92,46,51,55,49,72,46,41,37,43,31,34,75,54,33,41,35,36,53,49,98,53,26,38,36,37,31,40,62,89,44,54,86,72,44,74,44,74,42,82,41,87,77,66,69,66,69,36,40,33,55,47,53,53,47,54,55,51,27,60,74,70,71,48,76,57,95,34,33,47,65,55,51,24,56,44,24,50,55,48,50,40,27,55,52,10,30,76,61,76,22,28,58,35,80,43,66,85,60,80,78,66,69,61,81,45,60,78,71,75,98

InterPro domains:
  IPR000683 Gfo/Idh/MocA-like oxidoreductase, N-terminal [PF01408] (22-117)
  IPR036291 NAD(P)-binding domain superfamily [SSF51735] (1-143)
  IPR051450 Gfo/Idh/MocA Oxidoreductases [PTHR43377] (8-329)
  IPR055170 GFO/IDH/MocA-like oxidoreductase domain [PF22725] (159-238)

Sequence (698 aa):
MKVALLEVSHWHVPLYLNALETPGVEVVAVSDSEHVKGQAIAERFNCPLYSSSYELLEREQIDFAFVFGRHSEMPSLAEAVIARNIPFALEKPCGINMAQVTRLRELAERANLYCAVPLIFRMSDLLHVLREAEGNQTPDFNYMSFRFIVGPPARYPTAGSAWVIDPVFSGGGSTINVATHFIDFFRLLTGKEVARVSAVMNSRTHKGDVEDYSLLTLQTDDGVTGVVETGYSFPSTADEQREFSFTFSSDRMYAKSGPDRIEIRDRQNIAAGTRSRRLQLDTDAYYPVFVRQVLAECRNGQKPIASLRDAEAIMQVMDAAYTSAREGGTLIHLPSALKSPVTRSHIDSMKVALLEVSHWHVPLYLNALETPGVEVVAVSDSEHVKGQAIAERFNCPLYSSSYELLEREQIDFAFVFGRHSEMPSLAEAVIARNIPFALEKPCGINMAQVTRLRELAERANLYCAVPLIFRMSDLLHVLREAEGNQTPDFNYMSFRFIVGPPARYPTAGSAWVIDPVFSGGGSTINVATHFIDFFRLLTGKEVARVSAVMNSRTHKGDVEDYSLLTLQTDDGVTGVVETGYSFPSTADEQREFSFTFSSDRMYAKSGPDRIEIRDRQNIAAGTRSRRLQLDTDAYYPVFVRQVLAECRNGQKPIASLRDAEAIMQVMDAAYTSAREGGTLIHLPSALKSPVTRSHIDS

Secondary structure (DSSP, 8-state):
-EEEEE-TTSTTTHHHHHHH-STT-EEEEEE-TT-SSHHHHHHHHT--EES-HHHHHHHS--SEEEE---GGGHHHHHHHHHHTT--EEEPSSS-SSHHHHHHHHHHHHHTT--EE---GGGG-HHHHHHHHHTTTS---EEEEEEEEE---TTHHHHTT-GGGG-HHHHSSSHIIIIIHHHHHHHHHHHTS---EEEEEEE-TTT--SS-SEEEEEEE-TT--EEEEEEES-----SS---EEEEEEEESSEEEEE-SSEEEEEETT-GGG-EEEEE----GGGHHHHHHHHHHHHHHHTPPPSS-HHHHHHHHHHHHHHHHHHHTTS--EEPPS---S----HHHH-/-EEEEE-TTSTTTHHHHHHHSSTT-EEEEEE-TT-SSHHHHHHHHT--EES-HHHHHHHS--SEEEE---GGGHHHHHHHHHHTT--EEEPSSS-SSHHHHHHHHHHHHHTT--EE---GGGG-HHHHHHHHHTTTS---EEEEEEEEE---TTHHHHTT-GGGG-HHHHSSSHIIIIIHHHHHHHHHHHTS---EEEEEEE-TTT--SS-SEEEEEEE-TT--EEEEEEES-----SS---EEEEEEEESSEEEEE-SSEEEEEETT-GGG-EEEEE----GGGHHHHHHHHHHHHHHHTPPPSS-HHHHHHHHHHHHHHHHHHHTTS--EEPP---------HHHH-

Foldseek 3Di:
DEEEEEQCLFPLNVLALVLQPDPPHADAEYEHLLPQCQVVSCVVRVHYYHNDLLVVLVPDDHQEYEQDDFQACQLVSLVSCLVSLHAYEYEPPSHLFLVSLVVSQVSCVVSVHAYAYCLLCLVFCVLVVVCVLVVLDQFAWQEKEKAKEFAALVVCVVSVRNSCQVCVRNNAHFCRVPVLNVQLVVCLNNLAAWFKKWKAFDCPQPPGPHTFWMWMWTAGPVGYIYIYIYGHRDHDDPVRGIDIKMWIGTPFWTWIDDPFWIWIAGPVCNVVPIDIDGGHPPSSNRNSVQSVQSVVCSVVVHHYLHHSVSSSSSSQNVVQHVVNNVVPTDMDGDPSPDPPGPPNVVSND/DEEEEEACLFPLNVLALVLQPDPPHADAEYEHLLPQCQVVSCVVRVHYYHNDLLVVLVPDDGQEYEQDDFQACLLVSLVSCLVSLHAYEYEPPSHLFLVSLVVSQVSCVVSVHAYAYCLLCLVFVVLVVVCVLVVLDQFAWQEKEKAKEFAALVVCVVSVRNSCQVCVRNNAHFCRVPVLNVQLVVCLNNLAAWFKKWKAFDCPQPPGPHTFWMWMWTAGPVGYIYIYIYGNRDHDDPVGGIDIWMWIGTPFWTWIDDPFWIWIAGPVCNVVPIDIDGGHPPSSNRNSVQSVQSVVCSVVVHHYPHHSVSSSSSSQNVVQHVVNNVVPTDMDGDPSPDPPGPPNVPSND

pLDDT: mean 94.19, std 10.24, range [35.91, 98.94]